Protein AF-0000000082409454 (afdb_homodimer)

Solvent-accessible surface area (backbone atoms only — not comparable to full-atom values): 26168 Å² total; per-residue (Å²): 130,83,72,77,74,78,62,53,26,36,37,42,36,39,33,74,36,33,18,23,59,59,40,49,65,25,45,53,54,43,40,75,72,66,27,50,69,44,42,64,52,43,81,14,13,33,47,31,39,90,65,50,42,77,79,44,25,40,67,55,37,18,48,41,54,45,26,45,37,61,57,62,63,55,54,50,20,38,40,33,15,24,25,54,13,19,53,35,49,32,48,24,19,64,76,46,38,92,30,44,56,30,38,35,34,41,50,32,50,80,71,50,58,60,40,25,55,47,71,70,43,60,90,67,48,46,61,50,49,52,51,44,14,54,75,68,18,83,62,38,21,39,61,55,61,63,46,54,79,42,54,51,75,54,65,68,57,41,67,63,44,42,85,42,42,24,41,29,39,37,38,40,38,66,41,57,40,61,71,43,62,49,56,74,72,30,38,29,38,35,38,41,30,13,44,95,86,65,49,59,74,59,86,51,63,64,62,55,55,53,57,66,65,70,47,87,44,51,44,76,43,78,40,81,35,33,61,51,26,44,67,78,37,29,68,62,46,40,52,50,52,55,54,58,68,63,55,73,65,77,69,82,75,127,131,84,72,76,74,80,63,53,28,37,37,40,34,40,33,75,35,33,19,23,59,58,40,49,66,26,44,52,54,43,40,74,71,65,27,51,69,45,43,65,53,43,79,15,14,32,45,32,37,89,65,50,42,78,81,42,26,40,68,53,37,18,47,40,54,46,27,45,38,60,57,62,62,54,54,50,20,38,39,33,16,24,25,54,13,19,52,35,50,32,48,24,19,64,77,46,38,92,30,44,55,29,39,34,33,40,50,31,49,80,70,49,59,60,40,25,55,49,71,70,42,59,90,67,47,44,61,51,52,53,50,44,14,54,74,67,19,83,62,40,20,39,60,56,62,64,48,54,79,40,55,51,75,53,65,67,56,41,66,63,43,44,82,42,42,24,40,28,39,38,37,41,36,65,40,57,40,60,72,44,60,48,54,75,72,30,38,30,38,36,37,42,30,12,44,95,87,64,49,60,73,59,84,52,61,65,62,55,55,50,57,67,65,69,47,86,42,49,43,72,43,79,41,80,37,33,64,50,25,44,67,78,36,28,66,60,45,40,51,50,53,56,52,57,65,64,53,72,62,77,72,83,79,124

Foldseek 3Di:
DPPVPQQAAEEAEDAPQFFLVLLVLLCVVLVVVVHHYHTGGAACHFVNVVRDDLPDALVSRLCSVLVCCVVVVAAAYEYEAAALRLSSVLQNCVPCVRRYQEYEYEQYDHDAAFDFLLNRAPPPVSVVQQVCCVPPVVNFWRAFDQPVLQVDDDPVLSVVGRVRGGIHTCNHRVDGGHHGDSNLVHQYEYEFEDAPVRHGSGDCPVVVVVCPVPPPSYYYHYDHATSSCCRVVVPVVSVVSVVSSPDDGPPPDD/DPPVPQQAAEEAEDAPQFFLVLLVLLCVVLVVVVHHYHTGGAACHFVNVVRDDLPDALVSRLCSVLVCCVVVVAAAYEYEAAALRLSSVLQNCVPCVRRYQEYEYELYDHDAAFDFLLNRAPPPVSVVQQVCCVPPVVNFWRAFDQPVLQPDDDPVLSVVGRVRGGIHTCNHRVDGGHHGDSNLVHQYEYEFEDAPVRHGSGDCPVVVVVCPVPPPSYYYHYDHATSSCCRVVVPVVSVVSVVSSPPPGPDPPD

Sequence (508 aa):
MNTTSKKPTFVLVHGGRHGGWSWQRVADRLRAEGHGVYAPTLTGLGDRAHLASREVGLDTHVKDLVAVFEFEDLTDVVLVMHSYGGMVGSGAMEVIGDRVRSVVFLDAVMPRSGESVLDLQPPGREERIRGTVEREGDGWLVPASDASYWGITDPDDLAWVNPRITAQPFKTYTDRLGEVRRVWEKPTVFILCQNADGVAHIDSARALERSHSGDSNFELWTLVASHDAMVTHTEDVAGMLLAAAEREVSAVVHMNTTSKKPTFVLVHGGRHGGWSWQRVADRLRAEGHGVYAPTLTGLGDRAHLASREVGLDTHVKDLVAVFEFEDLTDVVLVMHSYGGMVGSGAMEVIGDRVRSVVFLDAVMPRSGESVLDLQPPGREERIRGTVEREGDGWLVPASDASYWGITDPDDLAWVNPRITAQPFKTYTDRLGEVRRVWEKPTVFILCQNADGVAHIDSARALERSHSGDSNFELWTLVASHDAMVTHTEDVAGMLLAAAEREVSAVVH

Structure (mmCIF, N/CA/C/O backbone):
data_AF-0000000082409454-model_v1
#
loop_
_entity.id
_entity.type
_entity.pdbx_description
1 polymer 'Alpha/beta hydrolase'
#
loop_
_atom_site.group_PDB
_atom_site.id
_atom_site.type_symbol
_atom_site.label_atom_id
_atom_site.label_alt_id
_atom_site.label_comp_id
_atom_site.label_asym_id
_atom_site.label_entity_id
_atom_site.label_seq_id
_atom_site.pdbx_PDB_ins_code
_atom_site.Cartn_x
_atom_site.Cartn_y
_atom_site.Cartn_z
_atom_site.occupancy
_atom_site.B_iso_or_equiv
_atom_site.auth_seq_id
_atom_site.auth_comp_id
_atom_site.auth_asym_id
_atom_site.auth_atom_id
_atom_site.pdbx_PDB_model_num
ATOM 1 N N . MET A 1 1 ? -21.062 -11.367 28.375 1 23.89 1 MET A N 1
ATOM 2 C CA . MET A 1 1 ? -20.328 -11.711 27.156 1 23.89 1 MET A CA 1
ATOM 3 C C . MET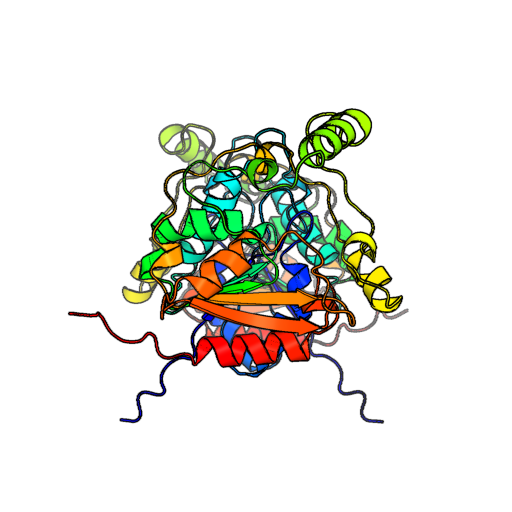 A 1 1 ? -19.328 -10.617 26.797 1 23.89 1 MET A C 1
ATOM 5 O O . MET A 1 1 ? -19.719 -9.477 26.547 1 23.89 1 MET A O 1
ATOM 9 N N . ASN A 1 2 ? -18.203 -10.422 27.406 1 30.55 2 ASN A N 1
ATOM 10 C CA . ASN A 1 2 ? -17.203 -9.352 27.359 1 30.55 2 ASN A CA 1
ATOM 11 C C . ASN A 1 2 ? -16.828 -8.992 25.938 1 30.55 2 ASN A C 1
ATOM 13 O O . ASN A 1 2 ? -16.188 -9.789 25.234 1 30.55 2 ASN A O 1
ATOM 17 N N . THR A 1 3 ? -17.609 -8.398 25.125 1 38.78 3 THR A N 1
ATOM 18 C CA . THR A 1 3 ? -17.469 -7.969 23.734 1 38.78 3 THR A CA 1
ATOM 19 C C . THR A 1 3 ? -16.094 -7.363 23.5 1 38.78 3 THR A C 1
ATOM 21 O O . THR A 1 3 ? -15.766 -6.305 24.047 1 38.78 3 THR A O 1
ATOM 24 N N . THR A 1 4 ? -15.078 -8.008 23.625 1 44.81 4 THR A N 1
ATOM 25 C CA . THR A 1 4 ? -13.711 -7.539 23.5 1 44.81 4 THR A CA 1
ATOM 26 C C . THR A 1 4 ? -13.586 -6.547 22.344 1 44.81 4 THR A C 1
ATOM 28 O O . THR A 1 4 ? -13.766 -6.914 21.188 1 44.81 4 THR A O 1
ATOM 31 N N . SER A 1 5 ? -13.977 -5.305 22.531 1 56.88 5 SER A N 1
ATOM 32 C CA . SER A 1 5 ? -14.102 -4.16 21.641 1 56.88 5 SER A CA 1
ATOM 33 C C . SER A 1 5 ? -12.859 -4.004 20.766 1 56.88 5 SER A C 1
ATOM 35 O O . SER A 1 5 ? -11.734 -3.992 21.266 1 56.88 5 SER A O 1
ATOM 37 N N . LYS A 1 6 ? -12.867 -4.324 19.406 1 79.06 6 LYS A N 1
ATOM 38 C CA . LYS A 1 6 ? -11.797 -4.207 18.422 1 79.06 6 LYS A CA 1
ATOM 39 C C . LYS A 1 6 ? -11.156 -2.824 18.469 1 79.06 6 LYS A C 1
ATOM 41 O O . LYS A 1 6 ? -11.859 -1.811 18.453 1 79.06 6 LYS A O 1
ATOM 46 N N . LYS A 1 7 ? -9.828 -2.732 18.906 1 92.62 7 LYS A N 1
ATOM 47 C CA . LYS A 1 7 ? -9.078 -1.482 18.891 1 92.62 7 LYS A CA 1
ATOM 48 C C . LYS A 1 7 ? -9.195 -0.784 17.531 1 92.62 7 LYS A C 1
ATOM 50 O O . LYS A 1 7 ? -9.258 -1.441 16.5 1 92.62 7 LYS A O 1
ATOM 55 N N . PRO A 1 8 ? -9.359 0.542 17.625 1 95.5 8 PRO A N 1
ATOM 56 C CA . PRO A 1 8 ? -9.469 1.244 16.344 1 95.5 8 PRO A CA 1
ATOM 57 C C . PRO A 1 8 ? -8.25 1.027 15.438 1 95.5 8 PRO A C 1
ATOM 59 O O . PRO A 1 8 ? -7.164 0.72 15.938 1 95.5 8 PRO A O 1
ATOM 62 N N . THR A 1 9 ? -8.469 1.14 14.195 1 97.12 9 THR A N 1
ATOM 63 C CA . THR A 1 9 ? -7.418 1.069 13.18 1 97.12 9 THR A CA 1
ATOM 64 C C . THR A 1 9 ? -6.816 2.449 12.93 1 97.12 9 THR A C 1
ATOM 66 O O . THR A 1 9 ? -7.527 3.455 12.938 1 97.12 9 THR A O 1
ATOM 69 N N . PHE A 1 10 ? -5.504 2.494 12.766 1 98.5 10 PHE A N 1
ATOM 70 C CA . PHE A 1 10 ? -4.84 3.736 12.383 1 98.5 10 PHE A CA 1
ATOM 71 C C . PHE A 1 10 ? -4.57 3.762 10.883 1 98.5 10 PHE A C 1
ATOM 73 O O . PHE A 1 10 ? -4.09 2.777 10.32 1 98.5 10 PHE A O 1
ATOM 80 N N . VAL A 1 11 ? -4.922 4.809 10.25 1 98.88 11 VAL A N 1
ATOM 81 C CA . VAL A 1 11 ? -4.445 5.113 8.898 1 98.88 11 VAL A CA 1
ATOM 82 C C . VAL A 1 11 ? -3.514 6.324 8.945 1 98.88 11 VAL A C 1
ATOM 84 O O . VAL A 1 11 ? -3.91 7.406 9.375 1 98.88 11 VAL A O 1
ATOM 87 N N . LEU A 1 12 ? -2.281 6.117 8.492 1 98.94 12 LEU A N 1
ATOM 88 C CA . LEU A 1 12 ? -1.218 7.105 8.617 1 98.94 12 LEU A CA 1
ATOM 89 C C . LEU A 1 12 ? -0.843 7.676 7.254 1 98.94 12 LEU A C 1
ATOM 91 O O . LEU A 1 12 ? -0.221 6.992 6.441 1 98.94 12 LEU A O 1
ATOM 95 N N . VAL A 1 13 ? -1.219 8.938 7.035 1 98.94 13 VAL A N 1
ATOM 96 C CA . VAL A 1 13 ? -0.968 9.586 5.754 1 98.94 13 VAL A CA 1
ATOM 97 C C . VAL A 1 13 ? 0.305 10.422 5.84 1 98.94 13 VAL A C 1
ATOM 99 O O . VAL A 1 13 ? 0.434 11.281 6.719 1 98.94 13 VAL A O 1
ATOM 102 N N . HIS A 1 14 ? 1.197 10.18 4.938 1 98.81 14 HIS A N 1
ATOM 103 C CA . HIS A 1 14 ? 2.512 10.812 4.98 1 98.81 14 HIS A CA 1
ATOM 104 C C . HIS A 1 14 ? 2.471 12.211 4.383 1 98.81 14 HIS A C 1
ATOM 106 O O . HIS A 1 14 ? 1.501 12.578 3.717 1 98.81 14 HIS A O 1
ATOM 112 N N . GLY A 1 15 ? 3.488 12.977 4.633 1 98.19 15 GLY A N 1
ATOM 113 C CA . GLY A 1 15 ? 3.645 14.328 4.117 1 98.19 15 GLY A CA 1
ATOM 114 C C . GLY A 1 15 ? 4.25 14.367 2.727 1 98.19 15 GLY A C 1
ATOM 115 O O . GLY A 1 15 ? 4.496 13.328 2.119 1 98.19 15 GLY A O 1
ATOM 116 N N . GLY A 1 16 ? 4.465 15.57 2.252 1 98.12 16 GLY A N 1
ATOM 117 C CA . GLY A 1 16 ? 5.02 15.766 0.922 1 98.12 16 GLY A CA 1
ATOM 118 C C . GLY A 1 16 ? 6.395 15.141 0.756 1 98.12 16 GLY A C 1
ATOM 119 O O . GLY A 1 16 ? 7.211 15.172 1.677 1 98.12 16 GLY A O 1
ATOM 120 N N . ARG A 1 17 ? 6.582 14.492 -0.41 1 98.5 17 ARG A N 1
ATOM 121 C CA . ARG A 1 17 ? 7.863 13.961 -0.876 1 98.5 17 ARG A CA 1
ATOM 122 C C . ARG A 1 17 ? 8.281 12.742 -0.061 1 98.5 17 ARG A C 1
ATOM 124 O O . ARG A 1 17 ? 9.414 12.258 -0.194 1 98.5 17 ARG A O 1
ATOM 131 N N . HIS A 1 18 ? 7.48 12.297 0.815 1 98.56 18 HIS A N 1
ATOM 132 C CA . HIS A 1 18 ? 7.719 11.078 1.592 1 98.56 18 HIS A CA 1
ATOM 133 C C . HIS A 1 18 ? 6.918 9.906 1.04 1 98.56 18 HIS A C 1
ATOM 135 O O . HIS A 1 18 ? 6.609 9.867 -0.153 1 98.56 18 HIS A O 1
ATOM 141 N N . GLY A 1 19 ? 6.684 8.906 1.779 1 98.56 19 GLY A N 1
ATOM 142 C CA . GLY A 1 19 ? 5.883 7.715 1.551 1 98.56 19 GLY A CA 1
ATOM 143 C C . GLY A 1 19 ? 5.43 7.043 2.834 1 98.56 19 GLY A C 1
ATOM 144 O O . GLY A 1 19 ? 5.711 7.535 3.93 1 98.56 19 GLY A O 1
ATOM 145 N N . GLY A 1 20 ? 4.66 5.984 2.607 1 98.44 20 GLY A N 1
ATOM 146 C CA . GLY A 1 20 ? 4.234 5.234 3.777 1 98.44 20 GLY A CA 1
ATOM 147 C C . GLY A 1 20 ? 5.391 4.797 4.66 1 98.44 20 GLY A C 1
ATOM 148 O O . GLY A 1 20 ? 5.234 4.664 5.875 1 98.44 20 GLY A O 1
ATOM 149 N N . TRP A 1 21 ? 6.578 4.625 4.09 1 98 21 TRP A N 1
ATOM 150 C CA . TRP A 1 21 ? 7.777 4.191 4.797 1 98 21 TRP A CA 1
ATOM 151 C C . TRP A 1 21 ? 8.078 5.117 5.973 1 98 21 TRP A C 1
ATOM 153 O O . TRP A 1 21 ? 8.664 4.695 6.969 1 98 21 TRP A O 1
ATOM 163 N N . SER A 1 22 ? 7.711 6.367 5.926 1 98.56 22 SER A N 1
ATOM 164 C CA . SER A 1 22 ? 8.062 7.34 6.957 1 98.56 22 SER A CA 1
ATOM 165 C C . SER A 1 22 ? 7.391 7.008 8.281 1 98.56 22 SER A C 1
ATOM 167 O O . SER A 1 22 ? 7.809 7.496 9.336 1 98.56 22 SER A O 1
ATOM 169 N N . TRP A 1 23 ? 6.375 6.148 8.227 1 98.56 23 TRP A N 1
ATOM 170 C CA . TRP A 1 23 ? 5.602 5.809 9.414 1 98.56 23 TRP A CA 1
ATOM 171 C C . TRP A 1 23 ? 6.023 4.453 9.969 1 98.56 23 TRP A C 1
ATOM 173 O O . TRP A 1 23 ? 5.461 3.98 10.961 1 98.56 23 TRP A O 1
ATOM 183 N N . GLN A 1 24 ? 6.984 3.82 9.367 1 96.5 24 GLN A N 1
ATOM 184 C CA . GLN A 1 24 ? 7.332 2.438 9.68 1 96.5 24 GLN A CA 1
ATOM 185 C C . GLN A 1 24 ? 7.527 2.242 11.18 1 96.5 24 GLN A C 1
ATOM 187 O O . GLN A 1 24 ? 6.957 1.326 11.773 1 96.5 24 GLN A O 1
ATOM 192 N N . ARG A 1 25 ? 8.297 3.123 11.844 1 97.19 25 ARG A N 1
ATOM 193 C CA . ARG A 1 25 ? 8.641 2.977 13.258 1 97.19 25 ARG A CA 1
ATOM 194 C C . ARG A 1 25 ? 7.414 3.184 14.141 1 97.19 25 ARG A C 1
ATOM 196 O O . ARG A 1 25 ? 7.184 2.418 15.078 1 97.19 25 ARG A O 1
ATOM 203 N N . VAL A 1 26 ? 6.633 4.156 13.789 1 98.56 26 VAL A N 1
ATOM 204 C CA . VAL A 1 26 ? 5.418 4.422 14.555 1 98.56 26 VAL A CA 1
ATOM 205 C C . VAL A 1 26 ? 4.414 3.295 14.328 1 98.56 26 VAL A C 1
ATOM 207 O O . VAL A 1 26 ? 3.764 2.838 15.273 1 98.56 26 VAL A O 1
ATOM 210 N N . ALA A 1 27 ? 4.258 2.834 13.086 1 97.12 27 ALA A N 1
ATOM 211 C CA . ALA A 1 27 ? 3.334 1.752 12.758 1 97.12 27 ALA A CA 1
ATOM 212 C C . ALA A 1 27 ? 3.66 0.49 13.547 1 97.12 27 ALA A C 1
ATOM 214 O O . ALA A 1 27 ? 2.76 -0.177 14.062 1 97.12 27 ALA A O 1
ATOM 215 N N . ASP A 1 28 ? 4.938 0.191 13.641 1 93.81 28 ASP A N 1
ATOM 216 C CA . ASP A 1 28 ? 5.363 -0.984 14.398 1 93.81 28 ASP A CA 1
ATOM 217 C C . ASP A 1 28 ? 4.938 -0.88 15.859 1 93.81 28 ASP A C 1
ATOM 219 O O . ASP A 1 28 ? 4.465 -1.857 16.438 1 93.81 28 ASP A O 1
ATOM 223 N N . ARG A 1 29 ? 5.07 0.302 16.422 1 96.38 29 ARG A N 1
ATOM 224 C CA . ARG A 1 29 ? 4.699 0.522 17.812 1 96.38 29 ARG A CA 1
ATOM 225 C C . ARG A 1 29 ? 3.191 0.388 18 1 96.38 29 ARG A C 1
ATOM 227 O O . ARG A 1 29 ? 2.736 -0.209 18.984 1 96.38 29 ARG A O 1
ATOM 234 N N . LEU A 1 30 ? 2.439 0.917 17.094 1 97 30 LEU A N 1
ATOM 235 C CA . LEU A 1 30 ? 0.985 0.846 17.172 1 97 30 LEU A CA 1
ATOM 236 C C . LEU A 1 30 ? 0.501 -0.593 17.031 1 97 30 LEU A C 1
ATOM 238 O O . LEU A 1 30 ? -0.413 -1.021 17.734 1 97 30 LEU A O 1
ATOM 242 N N . ARG A 1 31 ? 1.128 -1.33 16.109 1 93.56 31 ARG A N 1
ATOM 243 C CA . ARG A 1 31 ? 0.762 -2.73 15.922 1 93.56 31 ARG A CA 1
ATOM 244 C C . ARG A 1 31 ? 1.087 -3.555 17.172 1 93.56 31 ARG A C 1
ATOM 246 O O . ARG A 1 31 ? 0.34 -4.469 17.516 1 93.56 31 ARG A O 1
ATOM 253 N N . ALA A 1 32 ? 2.193 -3.238 17.781 1 92.31 32 ALA A N 1
ATOM 254 C CA . ALA A 1 32 ? 2.582 -3.93 19 1 92.31 32 ALA A CA 1
ATOM 255 C C . ALA A 1 32 ? 1.537 -3.734 20.094 1 92.31 32 ALA A C 1
ATOM 257 O O . ALA A 1 32 ? 1.412 -4.566 21 1 92.31 32 ALA A O 1
ATOM 258 N N . GLU A 1 33 ? 0.822 -2.664 19.969 1 93.5 33 GLU A N 1
ATOM 259 C CA . GLU A 1 33 ? -0.251 -2.387 20.922 1 93.5 33 GLU A CA 1
ATOM 260 C C . GLU A 1 33 ? -1.555 -3.053 20.484 1 93.5 33 GLU A C 1
ATOM 262 O O . GLU A 1 33 ? -2.586 -2.893 21.141 1 93.5 33 GLU A O 1
ATOM 267 N N . GLY A 1 34 ? -1.582 -3.742 19.391 1 92.12 34 GLY A N 1
ATOM 268 C CA . GLY A 1 34 ? -2.727 -4.527 18.953 1 92.12 34 GLY A CA 1
ATOM 269 C C . GLY A 1 34 ? -3.598 -3.809 17.953 1 92.12 34 GLY A C 1
ATOM 270 O O . GLY A 1 34 ? -4.684 -4.281 17.609 1 92.12 34 GLY A O 1
ATOM 271 N N . HIS A 1 35 ? -3.154 -2.65 17.406 1 95 35 HIS A N 1
ATOM 272 C CA . HIS A 1 35 ? -3.943 -1.887 16.453 1 95 35 HIS A CA 1
ATOM 273 C C . HIS A 1 35 ? -3.664 -2.342 15.023 1 95 35 HIS A C 1
ATOM 275 O O . HIS A 1 35 ? -2.539 -2.725 14.695 1 95 35 HIS A O 1
ATOM 281 N N . GLY A 1 36 ? -4.734 -2.354 14.203 1 94.62 36 GLY A N 1
ATOM 282 C CA . GLY A 1 36 ? -4.48 -2.318 12.766 1 94.62 36 GLY A CA 1
ATOM 283 C C . GLY A 1 36 ? -3.857 -1.015 12.305 1 94.62 36 GLY A C 1
ATOM 284 O O . GLY A 1 36 ? -4.188 0.055 12.82 1 94.62 36 GLY A O 1
ATOM 285 N N . VAL A 1 37 ? -2.916 -1.137 11.391 1 96.88 37 VAL A N 1
ATOM 286 C CA . VAL A 1 37 ? -2.252 0.073 10.922 1 96.88 37 VAL A CA 1
ATOM 287 C C . VAL A 1 37 ? -2.09 0.013 9.406 1 96.88 37 VAL A C 1
ATOM 289 O O . VAL A 1 37 ? -1.637 -0.998 8.859 1 96.88 37 VAL A O 1
ATOM 292 N N . TYR A 1 38 ? -2.533 1.045 8.734 1 97.81 38 TYR A N 1
ATOM 293 C CA . TYR A 1 38 ? -2.297 1.249 7.305 1 97.81 38 TYR A CA 1
ATOM 294 C C . TYR A 1 38 ? -1.524 2.541 7.062 1 97.81 38 TYR A C 1
ATOM 296 O O . TYR A 1 38 ? -1.837 3.578 7.648 1 97.81 38 TYR A O 1
ATOM 304 N N . ALA A 1 39 ? -0.493 2.484 6.266 1 98.25 39 ALA A N 1
ATOM 305 C CA . ALA A 1 39 ? 0.291 3.646 5.852 1 98.25 39 ALA A CA 1
ATOM 306 C C . ALA A 1 39 ? 0.484 3.668 4.336 1 98.25 39 ALA A C 1
ATOM 308 O O . ALA A 1 39 ? 1.596 3.467 3.844 1 98.25 39 ALA A O 1
ATOM 309 N N . PRO A 1 40 ? -0.572 3.98 3.619 1 98.31 40 PRO A N 1
ATOM 310 C CA . PRO A 1 40 ? -0.465 3.943 2.158 1 98.31 40 PRO A CA 1
ATOM 311 C C . PRO A 1 40 ? 0.504 4.988 1.611 1 98.31 40 PRO A C 1
ATOM 313 O O . PRO A 1 40 ? 0.643 6.07 2.189 1 98.31 40 PRO A O 1
ATOM 316 N N . THR A 1 41 ? 1.178 4.629 0.53 1 98.88 41 THR A N 1
ATOM 317 C CA . THR A 1 41 ? 1.992 5.586 -0.212 1 98.88 41 THR A CA 1
ATOM 318 C C . THR A 1 41 ? 1.174 6.254 -1.314 1 98.88 41 THR A C 1
ATOM 320 O O . THR A 1 41 ? 0.457 5.578 -2.057 1 98.88 41 THR A O 1
ATOM 323 N N . LEU A 1 42 ? 1.247 7.5 -1.376 1 98.94 42 LEU A N 1
ATOM 324 C CA . LEU A 1 42 ? 0.498 8.258 -2.373 1 98.94 42 LEU A CA 1
ATOM 325 C C . LEU A 1 42 ? 1.154 8.148 -3.744 1 98.94 42 LEU A C 1
ATOM 327 O O . LEU A 1 42 ? 2.383 8.125 -3.85 1 98.94 42 LEU A O 1
ATOM 331 N N . THR A 1 43 ? 0.283 8.141 -4.793 1 98.94 43 THR A N 1
ATOM 332 C CA . THR A 1 43 ? 0.718 7.945 -6.172 1 98.94 43 THR A CA 1
ATOM 333 C C . THR A 1 43 ? 1.799 8.961 -6.543 1 98.94 43 THR A C 1
ATOM 335 O O . THR A 1 43 ? 1.645 10.156 -6.301 1 98.94 43 THR A O 1
ATOM 338 N N . GLY A 1 44 ? 2.912 8.477 -7.086 1 98.81 44 GLY A N 1
ATOM 339 C CA . GLY A 1 44 ? 3.982 9.336 -7.559 1 98.81 44 GLY A CA 1
ATOM 340 C C . GLY A 1 44 ? 5.027 9.633 -6.496 1 98.81 44 GLY A C 1
ATOM 341 O O . GLY A 1 44 ? 5.969 10.391 -6.734 1 98.81 44 GLY A O 1
ATOM 342 N N . LEU A 1 45 ? 4.887 8.992 -5.312 1 98.81 45 LEU A N 1
ATOM 343 C CA . LEU A 1 45 ? 5.809 9.203 -4.203 1 98.81 45 LEU A CA 1
ATOM 344 C C . LEU A 1 45 ? 6.305 7.871 -3.646 1 98.81 45 LEU A C 1
ATOM 346 O O . LEU A 1 45 ? 5.746 6.816 -3.957 1 98.81 45 LEU A O 1
ATOM 350 N N . GLY A 1 46 ? 7.398 7.902 -2.85 1 98.56 46 GLY A N 1
ATOM 351 C CA . GLY A 1 46 ? 7.891 6.715 -2.174 1 98.56 46 GLY A CA 1
ATOM 352 C C . GLY A 1 46 ? 7.969 5.5 -3.08 1 98.56 46 GLY A C 1
ATOM 353 O O . GLY A 1 46 ? 8.547 5.562 -4.164 1 98.56 46 GLY A O 1
ATOM 354 N N . ASP A 1 47 ? 7.328 4.414 -2.648 1 98.56 47 ASP A N 1
ATOM 355 C CA . ASP A 1 47 ? 7.367 3.17 -3.406 1 98.56 47 ASP A CA 1
ATOM 356 C C . ASP A 1 47 ? 6.438 3.232 -4.617 1 98.56 47 ASP A C 1
ATOM 358 O O . ASP A 1 47 ? 6.297 2.252 -5.352 1 98.56 47 ASP A O 1
ATOM 362 N N . ARG A 1 48 ? 5.891 4.383 -4.891 1 98.81 48 ARG A N 1
ATOM 363 C CA . ARG A 1 48 ? 5.07 4.613 -6.074 1 98.81 48 ARG A CA 1
ATOM 364 C C . ARG A 1 48 ? 5.656 5.723 -6.941 1 98.81 48 ARG A C 1
ATOM 366 O O . ARG A 1 48 ? 4.984 6.246 -7.828 1 98.81 48 ARG A O 1
ATOM 373 N N . ALA A 1 49 ? 6.887 6.094 -6.707 1 98.69 49 ALA A N 1
ATOM 374 C CA . ALA A 1 49 ? 7.543 7.207 -7.387 1 98.69 49 ALA A CA 1
ATOM 375 C C . ALA A 1 49 ? 7.59 6.98 -8.891 1 98.69 49 ALA A C 1
ATOM 377 O O . ALA A 1 49 ? 7.539 7.938 -9.672 1 98.69 49 ALA A O 1
ATOM 378 N N . HIS A 1 50 ? 7.598 5.719 -9.32 1 98.19 50 HIS A N 1
ATOM 379 C CA . HIS A 1 50 ? 7.691 5.402 -10.742 1 98.19 50 HIS A CA 1
ATOM 380 C C . HIS A 1 50 ? 6.398 5.762 -11.469 1 98.19 50 HIS A C 1
ATOM 382 O O . HIS A 1 50 ? 6.363 5.785 -12.703 1 98.19 50 HIS A O 1
ATOM 388 N N . LEU A 1 51 ? 5.355 6.102 -10.742 1 98.69 51 LEU A N 1
ATOM 389 C CA . LEU A 1 51 ? 4.07 6.453 -11.328 1 98.69 51 LEU A CA 1
ATOM 390 C C . LEU A 1 51 ? 3.906 7.969 -11.422 1 98.69 51 LEU A C 1
ATOM 392 O O . LEU A 1 51 ? 2.85 8.461 -11.82 1 98.69 51 LEU A O 1
ATOM 396 N N . ALA A 1 52 ? 4.91 8.734 -11.055 1 98.62 52 ALA A N 1
ATOM 397 C CA . ALA A 1 52 ? 4.816 10.188 -11.133 1 98.62 52 ALA A CA 1
ATOM 398 C C . ALA A 1 52 ? 4.574 10.648 -12.57 1 98.62 52 ALA A C 1
ATOM 400 O O . ALA A 1 52 ? 5.137 10.086 -13.508 1 98.62 52 ALA A O 1
ATOM 401 N N . SER A 1 53 ? 3.701 11.57 -12.75 1 98.25 53 SER A N 1
ATOM 402 C CA . SER A 1 53 ? 3.439 12.258 -14.016 1 98.25 53 SER A CA 1
ATOM 403 C C . SER A 1 53 ? 2.822 13.633 -13.781 1 98.25 53 SER A C 1
ATOM 405 O O . SER A 1 53 ? 2.418 13.953 -12.656 1 98.25 53 SER A O 1
ATOM 407 N N . ARG A 1 54 ? 2.705 14.414 -14.805 1 98.06 54 ARG A N 1
ATOM 408 C CA . ARG A 1 54 ? 2.135 15.758 -14.727 1 98.06 54 ARG A CA 1
ATOM 409 C C . ARG A 1 54 ? 0.653 15.703 -14.367 1 98.06 54 ARG A C 1
ATOM 411 O O . ARG A 1 54 ? 0.093 16.688 -13.867 1 98.06 54 ARG A O 1
ATOM 418 N N . GLU A 1 55 ? 0.074 14.5 -14.57 1 97.94 55 GLU A N 1
ATOM 419 C CA . GLU A 1 55 ? -1.366 14.359 -14.375 1 97.94 55 GLU A CA 1
ATOM 420 C C . GLU A 1 55 ? -1.697 14.008 -12.93 1 97.94 55 GLU A C 1
ATOM 422 O O . GLU A 1 55 ? -2.85 14.117 -12.508 1 97.94 55 GLU A O 1
ATOM 427 N N . VAL A 1 56 ? -0.713 13.578 -12.18 1 98.69 56 VAL A N 1
ATOM 428 C CA . VAL A 1 56 ? -0.946 13.219 -10.781 1 98.69 56 VAL A CA 1
ATOM 429 C C . VAL A 1 56 ? -1.136 14.492 -9.953 1 98.69 56 VAL A C 1
ATOM 431 O O . VAL A 1 56 ? -0.222 15.312 -9.844 1 98.69 56 VAL A O 1
ATOM 434 N N . GLY A 1 57 ? -2.34 14.688 -9.398 1 98.75 57 GLY A N 1
ATOM 435 C CA . GLY A 1 57 ? -2.664 15.844 -8.578 1 98.75 57 GLY A CA 1
ATOM 436 C C . GLY A 1 57 ? -3.295 15.484 -7.25 1 98.75 57 GLY A C 1
ATOM 437 O O . GLY A 1 57 ? -3.195 14.336 -6.801 1 98.75 57 GLY A O 1
ATOM 438 N N . LEU A 1 58 ? -3.844 16.469 -6.602 1 98.69 58 LEU A N 1
ATOM 439 C CA . LEU A 1 58 ? -4.453 16.281 -5.289 1 98.69 58 LEU A CA 1
ATOM 440 C C . LEU A 1 58 ? -5.617 15.305 -5.363 1 98.69 58 LEU A C 1
ATOM 442 O O . LEU A 1 58 ? -5.812 14.5 -4.449 1 98.69 58 LEU A O 1
ATOM 446 N N . ASP A 1 59 ? -6.371 15.375 -6.48 1 98.25 59 ASP A N 1
ATOM 447 C CA . ASP A 1 59 ? -7.5 14.461 -6.656 1 98.25 59 ASP A CA 1
ATOM 448 C C . ASP A 1 59 ? -7.031 13.008 -6.684 1 98.25 59 ASP A C 1
ATOM 450 O O . ASP A 1 59 ? -7.688 12.125 -6.129 1 98.25 59 ASP A O 1
ATOM 454 N N . THR A 1 60 ? -5.922 12.734 -7.348 1 98.81 60 THR A N 1
ATOM 455 C CA . THR A 1 60 ? -5.344 11.398 -7.367 1 98.81 60 THR A CA 1
ATOM 456 C C . THR A 1 60 ? -5.023 10.93 -5.949 1 98.81 60 THR A C 1
ATOM 458 O O . THR A 1 60 ? -5.34 9.797 -5.578 1 98.81 60 THR A O 1
ATOM 461 N N . HIS A 1 61 ? -4.426 11.797 -5.168 1 98.94 61 HIS A N 1
ATOM 462 C CA . HIS A 1 61 ? -4.012 11.43 -3.818 1 98.94 61 HIS A CA 1
ATOM 463 C C . HIS A 1 61 ? -5.219 11.234 -2.908 1 98.94 61 HIS A C 1
ATOM 465 O O . HIS A 1 61 ? -5.203 10.367 -2.033 1 98.94 61 HIS A O 1
ATOM 471 N N . VAL A 1 62 ? -6.258 12.047 -3.078 1 98.88 62 VAL A N 1
ATOM 472 C CA . VAL A 1 62 ? -7.492 11.844 -2.328 1 98.88 62 VAL A CA 1
ATOM 473 C C . VAL A 1 62 ? -8.094 10.484 -2.674 1 98.88 62 VAL A C 1
ATOM 475 O O . VAL A 1 62 ? -8.5 9.734 -1.783 1 98.88 62 VAL A O 1
ATOM 478 N N . LYS A 1 63 ? -8.117 10.117 -3.969 1 98.81 63 LYS A N 1
ATOM 479 C CA . LYS A 1 63 ? -8.625 8.812 -4.402 1 98.81 63 LYS A CA 1
ATOM 480 C C . LYS A 1 63 ? -7.781 7.68 -3.83 1 98.81 63 LYS A C 1
ATOM 482 O O . LYS A 1 63 ? -8.312 6.617 -3.486 1 98.81 63 LYS A O 1
ATOM 487 N N . ASP A 1 64 ? -6.418 7.891 -3.797 1 98.88 64 ASP A N 1
ATOM 488 C CA . ASP A 1 64 ? -5.559 6.891 -3.176 1 98.88 64 ASP A CA 1
ATOM 489 C C . ASP A 1 64 ? -6.059 6.52 -1.781 1 98.88 64 ASP A C 1
ATOM 491 O O . ASP A 1 64 ? -6.176 5.34 -1.449 1 98.88 64 ASP A O 1
ATOM 495 N N . LEU A 1 65 ? -6.324 7.531 -0.999 1 98.94 65 LEU A N 1
ATOM 496 C CA . LEU A 1 65 ? -6.695 7.316 0.395 1 98.94 65 LEU A CA 1
ATOM 497 C C . LEU A 1 65 ? -8.102 6.734 0.499 1 98.94 65 LEU A C 1
ATOM 499 O O . LEU A 1 65 ? -8.328 5.785 1.253 1 98.94 65 LEU A O 1
ATOM 503 N N . VAL A 1 66 ? -9.078 7.273 -0.249 1 98.88 66 VAL A N 1
ATOM 504 C CA . VAL A 1 66 ? -10.453 6.789 -0.232 1 98.88 66 VAL A CA 1
ATOM 505 C C . VAL A 1 66 ? -10.484 5.309 -0.604 1 98.88 66 VAL A C 1
ATOM 507 O O . VAL A 1 66 ? -11.18 4.516 0.036 1 98.88 66 VAL A O 1
ATOM 510 N N . ALA A 1 67 ? -9.711 4.957 -1.564 1 98.81 67 ALA A N 1
ATOM 511 C CA . ALA A 1 67 ? -9.703 3.578 -2.049 1 98.81 67 ALA A CA 1
ATOM 512 C C . ALA A 1 67 ? -9.188 2.623 -0.975 1 98.81 67 ALA A C 1
ATOM 514 O O . ALA A 1 67 ? -9.68 1.5 -0.849 1 98.81 67 ALA A O 1
ATOM 515 N N . VAL A 1 68 ? -8.18 3.023 -0.224 1 98.44 68 VAL A N 1
ATOM 516 C CA . VAL A 1 68 ? -7.699 2.189 0.871 1 98.44 68 VAL A CA 1
ATOM 517 C C . VAL A 1 68 ? -8.852 1.869 1.823 1 98.44 68 VAL A C 1
ATOM 519 O O . VAL A 1 68 ? -9.031 0.717 2.227 1 98.44 68 VAL A O 1
ATOM 522 N N . PHE A 1 69 ? -9.633 2.896 2.184 1 98.25 69 PHE A N 1
ATOM 523 C CA . PHE A 1 69 ? -10.758 2.707 3.092 1 98.25 69 PHE A CA 1
ATOM 524 C C . PHE A 1 69 ? -11.781 1.743 2.498 1 98.25 69 PHE A C 1
ATOM 526 O O . PHE A 1 69 ? -12.281 0.856 3.191 1 98.25 69 PHE A O 1
ATOM 533 N N . GLU A 1 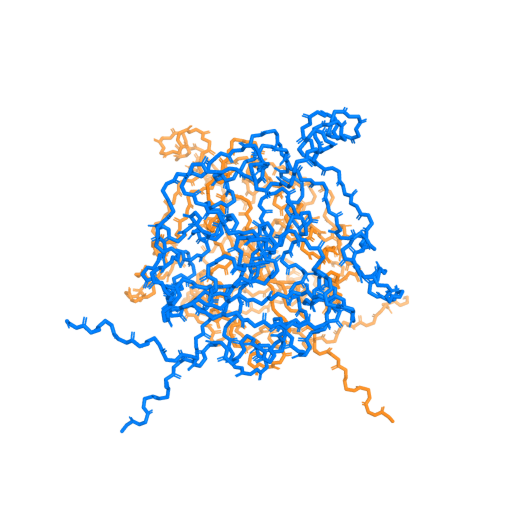70 ? -12.055 1.908 1.229 1 97.75 70 GLU A N 1
ATOM 534 C CA . GLU A 1 70 ? -13.086 1.112 0.573 1 97.75 70 GLU A CA 1
ATOM 535 C C . GLU A 1 70 ? -12.648 -0.34 0.415 1 97.75 70 GLU A C 1
ATOM 537 O O . GLU A 1 70 ? -13.367 -1.259 0.814 1 97.75 70 GLU A O 1
ATOM 542 N N . PHE A 1 71 ? -11.5 -0.577 -0.055 1 97.56 71 PHE A N 1
ATOM 543 C CA . PHE A 1 71 ? -11.07 -1.927 -0.406 1 97.56 71 PHE A CA 1
ATOM 544 C C . PHE A 1 71 ? -10.695 -2.717 0.841 1 97.56 71 PHE A C 1
ATOM 546 O O . PHE A 1 71 ? -10.875 -3.934 0.891 1 97.56 71 PHE A O 1
ATOM 553 N N . GLU A 1 72 ? -10.18 -1.993 1.837 1 96.25 72 GLU A N 1
ATOM 554 C CA . GLU A 1 72 ? -9.859 -2.678 3.086 1 96.25 72 GLU A CA 1
ATOM 555 C C . GLU A 1 72 ? -11.047 -2.66 4.043 1 96.25 72 GLU A C 1
ATOM 557 O O . GLU A 1 72 ? -10.969 -3.189 5.156 1 96.25 72 GLU A O 1
ATOM 562 N N . ASP A 1 73 ? -12.148 -2.006 3.652 1 94.56 73 ASP A N 1
ATOM 563 C CA . ASP A 1 73 ? -13.367 -1.888 4.438 1 94.56 73 ASP A CA 1
ATOM 564 C C . ASP A 1 73 ? -13.07 -1.398 5.852 1 94.56 73 ASP A C 1
ATOM 566 O O . ASP A 1 73 ? -13.453 -2.045 6.832 1 94.56 73 ASP A O 1
ATOM 570 N N . LEU A 1 74 ? -12.359 -0.333 5.879 1 96.69 74 LEU A N 1
ATOM 571 C CA . LEU A 1 74 ? -11.93 0.196 7.164 1 96.69 74 LEU A CA 1
ATOM 572 C C . LEU A 1 74 ? -13.047 0.983 7.836 1 96.69 74 LEU A C 1
ATOM 574 O O . LEU A 1 74 ? -13.742 1.76 7.18 1 96.69 74 LEU A O 1
ATOM 578 N N . THR A 1 75 ? -13.273 0.705 9.07 1 96.62 75 THR A N 1
ATOM 579 C CA . THR A 1 75 ? -14.188 1.451 9.922 1 96.62 75 THR A CA 1
ATOM 580 C C . THR A 1 75 ? -13.555 1.735 11.281 1 96.62 75 THR A C 1
ATOM 582 O O . THR A 1 75 ? -12.547 1.118 11.641 1 96.62 75 THR A O 1
ATOM 585 N N . ASP A 1 76 ? -14.078 2.717 12.008 1 96.75 76 ASP A N 1
ATOM 586 C CA . ASP A 1 76 ? -13.578 3.072 13.336 1 96.75 76 ASP A CA 1
ATOM 587 C C . ASP A 1 76 ? -12.102 3.445 13.273 1 96.75 76 ASP A C 1
ATOM 589 O O . ASP A 1 76 ? -11.281 2.887 14.016 1 96.75 76 ASP A O 1
ATOM 593 N N . VAL A 1 77 ? -11.812 4.395 12.336 1 97.75 77 VAL A N 1
ATOM 594 C CA . VAL A 1 77 ? -10.422 4.691 12.016 1 97.75 77 VAL A CA 1
ATOM 595 C C . VAL A 1 77 ? -9.992 5.973 12.727 1 97.75 77 VAL A C 1
ATOM 597 O O . VAL A 1 77 ? -10.75 6.945 12.781 1 97.75 77 VAL A O 1
ATOM 600 N N . VAL A 1 78 ? -8.805 5.961 13.32 1 98.19 78 VAL A N 1
ATOM 601 C CA . VAL A 1 78 ? -8.078 7.188 13.625 1 98.19 78 VAL A CA 1
ATOM 602 C C . VAL A 1 78 ? -7.223 7.602 12.43 1 98.19 78 VAL A C 1
ATOM 604 O O . VAL A 1 78 ? -6.234 6.934 12.102 1 98.19 78 VAL A O 1
ATOM 607 N N . LEU A 1 79 ? -7.621 8.641 11.789 1 98.62 79 LEU A N 1
ATOM 608 C CA . LEU A 1 79 ? -6.906 9.133 10.609 1 98.62 79 LEU A CA 1
ATOM 609 C C . LEU A 1 79 ? -5.824 10.133 11.008 1 98.62 79 LEU A C 1
ATOM 611 O O . LEU A 1 79 ? -6.117 11.164 11.617 1 98.62 79 LEU A O 1
ATOM 615 N N . VAL A 1 80 ? -4.586 9.805 10.727 1 98.88 80 VAL A N 1
ATOM 616 C CA . VAL A 1 80 ? -3.439 10.633 11.062 1 98.88 80 VAL A CA 1
ATOM 617 C C . VAL A 1 80 ? -2.838 11.234 9.797 1 98.88 80 VAL A C 1
ATOM 619 O O . VAL A 1 80 ? -2.496 10.508 8.859 1 98.88 80 VAL A O 1
ATOM 622 N N . MET A 1 81 ? -2.719 12.508 9.781 1 98.62 81 MET A N 1
ATOM 623 C CA . MET A 1 81 ? -2.264 13.227 8.594 1 98.62 81 MET A CA 1
ATOM 624 C C . MET A 1 81 ? -1.043 14.086 8.914 1 98.62 81 MET A C 1
ATOM 626 O O . MET A 1 81 ? -1.125 15.016 9.719 1 98.62 81 MET A O 1
ATOM 630 N N . HIS A 1 82 ? 0.06 13.797 8.258 1 98.5 82 HIS A N 1
ATOM 631 C CA . HIS A 1 82 ? 1.288 14.562 8.461 1 98.5 82 HIS A CA 1
ATOM 632 C C . HIS A 1 82 ? 1.508 15.57 7.348 1 98.5 82 HIS A C 1
ATOM 634 O O . HIS A 1 82 ? 1.467 15.219 6.164 1 98.5 82 HIS A O 1
ATOM 640 N N . SER A 1 83 ? 1.74 16.828 7.758 1 97.25 83 SER A N 1
ATOM 641 C CA . SER A 1 83 ? 2.176 17.844 6.816 1 97.25 83 SER A CA 1
ATOM 642 C C . SER A 1 83 ? 1.233 17.938 5.621 1 97.25 83 SER A C 1
ATOM 644 O O . SER A 1 83 ? 0.032 18.156 5.785 1 97.25 83 SER A O 1
ATOM 646 N N . TYR A 1 84 ? 1.674 17.703 4.438 1 97.44 84 TYR A N 1
ATOM 647 C CA . TYR A 1 84 ? 0.907 17.703 3.195 1 97.44 84 TYR A CA 1
ATOM 648 C C . TYR A 1 84 ? -0.271 16.734 3.285 1 97.44 84 TYR A C 1
ATOM 650 O O . TYR A 1 84 ? -1.311 16.969 2.66 1 97.44 84 TYR A O 1
ATOM 658 N N . GLY A 1 85 ? -0.133 15.711 4.086 1 98.5 85 GLY A N 1
ATOM 659 C CA . GLY A 1 85 ? -1.212 14.758 4.277 1 98.5 85 GLY A CA 1
ATOM 660 C C . GLY A 1 85 ? -2.498 15.398 4.758 1 98.5 85 GLY A C 1
ATOM 661 O O . GLY A 1 85 ? -3.584 14.844 4.57 1 98.5 85 GLY A O 1
ATOM 662 N N . GLY A 1 86 ? -2.365 16.562 5.402 1 97.25 86 GLY A N 1
ATOM 663 C CA . GLY A 1 86 ? -3.545 17.297 5.828 1 97.25 86 GLY A CA 1
ATOM 664 C C . GLY A 1 86 ? -4.465 17.672 4.68 1 97.25 86 GLY A C 1
ATOM 665 O O . GLY A 1 86 ? -5.688 17.688 4.836 1 97.25 86 GLY A O 1
ATOM 666 N N . MET A 1 87 ? -3.883 18 3.52 1 97.25 87 MET A N 1
ATOM 667 C CA . MET A 1 87 ? -4.68 18.266 2.326 1 97.25 87 MET A CA 1
ATOM 668 C C . MET A 1 87 ? -5.438 17.031 1.88 1 97.25 87 MET A C 1
ATOM 670 O O . MET A 1 87 ? -6.648 17.078 1.654 1 97.25 87 MET A O 1
ATOM 674 N N . VAL A 1 88 ? -4.742 15.898 1.841 1 98.69 88 VAL A N 1
ATOM 675 C CA . VAL A 1 88 ? -5.266 14.648 1.299 1 98.69 88 VAL A CA 1
ATOM 676 C C . VAL A 1 88 ? -6.375 14.125 2.201 1 98.69 88 VAL A C 1
ATOM 678 O O . VAL A 1 88 ? -7.465 13.797 1.728 1 98.69 88 VAL A O 1
ATOM 681 N N . GLY A 1 89 ? -6.047 14.086 3.445 1 98.62 89 GLY A N 1
ATOM 682 C CA . GLY A 1 89 ? -7.035 13.578 4.387 1 98.62 89 GLY A CA 1
ATOM 683 C C . GLY A 1 89 ? -8.281 14.438 4.469 1 98.62 89 GLY A C 1
ATOM 684 O O . GLY A 1 89 ? -9.398 13.922 4.555 1 98.62 89 GLY A O 1
ATOM 685 N N . SER A 1 90 ? -8.117 15.789 4.469 1 97.44 90 SER A N 1
ATOM 686 C CA . SER A 1 90 ? -9.266 16.688 4.527 1 97.44 90 SER A CA 1
ATOM 687 C C . SER A 1 90 ? -10.188 16.484 3.326 1 97.44 90 SER A C 1
ATOM 689 O O . SER A 1 90 ? -11.406 16.438 3.473 1 97.44 90 SER A O 1
ATOM 691 N N . GLY A 1 91 ? -9.602 16.344 2.152 1 98.12 91 GLY A N 1
ATOM 692 C CA . GLY A 1 91 ? -10.414 16.031 0.98 1 98.12 91 GLY A CA 1
ATOM 693 C C . GLY A 1 91 ? -11.102 14.688 1.064 1 98.12 91 GLY A C 1
ATOM 694 O O . GLY A 1 91 ? -12.281 14.562 0.744 1 98.12 91 GLY A O 1
ATOM 695 N N . ALA A 1 92 ? -10.383 13.672 1.506 1 98.69 92 ALA A N 1
ATOM 696 C CA . ALA A 1 92 ? -10.898 12.305 1.564 1 98.69 92 ALA A CA 1
ATOM 697 C C . ALA A 1 92 ? -12.047 12.195 2.564 1 98.69 92 ALA A C 1
ATOM 699 O O . ALA A 1 92 ? -12.969 11.398 2.379 1 98.69 92 ALA A O 1
ATOM 700 N N . MET A 1 93 ? -12.031 13.008 3.609 1 98.12 93 MET A N 1
ATOM 701 C CA . MET A 1 93 ? -13.016 12.953 4.684 1 98.12 93 MET A CA 1
ATOM 702 C C . MET A 1 93 ? -14.422 13.203 4.148 1 98.12 93 MET A C 1
ATOM 704 O O . MET A 1 93 ? -15.406 12.727 4.719 1 98.12 93 MET A O 1
ATOM 708 N N . GLU A 1 94 ? -14.539 13.891 3.059 1 97.88 94 GLU A N 1
ATOM 709 C CA . GLU A 1 94 ? -15.859 14.148 2.477 1 97.88 94 GLU A CA 1
ATOM 710 C C . GLU A 1 94 ? -16.516 12.859 2.008 1 97.88 94 GLU A C 1
ATOM 712 O O . GLU A 1 94 ? -17.75 12.766 1.962 1 97.88 94 GLU A O 1
ATOM 717 N N . VAL A 1 95 ? -15.711 11.883 1.748 1 97.81 95 VAL A N 1
ATOM 718 C CA . VAL A 1 95 ? -16.219 10.602 1.254 1 97.81 95 VAL A CA 1
ATOM 719 C C . VAL A 1 95 ? -16.203 9.57 2.377 1 97.81 95 VAL A C 1
ATOM 721 O O . VAL A 1 95 ? -17.156 8.82 2.555 1 97.81 95 VAL A O 1
ATOM 724 N N . ILE A 1 96 ? -15.18 9.641 3.24 1 98.31 96 ILE A N 1
ATOM 725 C CA . ILE A 1 96 ? -14.953 8.516 4.148 1 98.31 96 ILE A CA 1
ATOM 726 C C . ILE A 1 96 ? -15.25 8.945 5.582 1 98.31 96 ILE A C 1
ATOM 728 O O . ILE A 1 96 ? -14.984 8.203 6.527 1 98.31 96 ILE A O 1
ATOM 732 N N . GLY A 1 97 ? -15.82 10.055 5.777 1 97.75 97 GLY A N 1
ATOM 733 C CA . GLY A 1 97 ? -15.984 10.633 7.105 1 97.75 97 GLY A CA 1
ATOM 734 C C . GLY A 1 97 ? -16.719 9.711 8.062 1 97.75 97 GLY A C 1
ATOM 735 O O . GLY A 1 97 ? -16.406 9.664 9.25 1 97.75 97 GLY A O 1
ATOM 736 N N . ASP A 1 98 ? -17.688 8.945 7.555 1 97.31 98 ASP A N 1
ATOM 737 C CA . ASP A 1 98 ? -18.5 8.07 8.398 1 97.31 98 ASP A CA 1
ATOM 738 C C . ASP A 1 98 ? -17.672 6.902 8.93 1 97.31 98 ASP A C 1
ATOM 740 O O . ASP A 1 98 ? -18.078 6.234 9.891 1 97.31 98 ASP A O 1
ATOM 744 N N . ARG A 1 99 ? -16.5 6.707 8.305 1 97.62 99 ARG A N 1
ATOM 745 C CA . ARG A 1 99 ? -15.664 5.574 8.672 1 97.62 99 ARG A CA 1
ATOM 746 C C . ARG A 1 99 ? -14.57 5.996 9.648 1 97.62 99 ARG A C 1
ATOM 748 O O . ARG A 1 99 ? -13.844 5.156 10.18 1 97.62 99 ARG A O 1
ATOM 755 N N . VAL A 1 100 ? -14.508 7.285 9.938 1 97.25 100 VAL A N 1
ATOM 756 C CA . VAL A 1 100 ? -13.414 7.828 10.727 1 97.25 100 VAL A CA 1
ATOM 757 C C . VAL A 1 100 ? -13.93 8.258 12.102 1 97.25 100 VAL A C 1
ATOM 759 O O . VAL A 1 100 ? -14.906 9.008 12.195 1 97.25 100 VAL A O 1
ATOM 762 N N . ARG A 1 101 ? -13.305 7.773 13.062 1 95.62 101 ARG A N 1
ATOM 763 C CA . ARG A 1 101 ? -13.695 8.094 14.422 1 95.62 101 ARG A CA 1
ATOM 764 C C . ARG A 1 101 ? -13.102 9.43 14.867 1 95.62 101 ARG A C 1
ATOM 766 O O . ARG A 1 101 ? -13.742 10.188 15.594 1 95.62 101 ARG A O 1
ATOM 773 N N . SER A 1 102 ? -11.859 9.648 14.562 1 96.25 102 SER A N 1
ATOM 774 C CA . SER A 1 102 ? -11.164 10.875 14.945 1 96.25 102 SER A CA 1
ATOM 775 C C . SER A 1 102 ? -10.008 11.172 14 1 96.25 102 SER A C 1
ATOM 777 O O . SER A 1 102 ? -9.609 10.312 13.211 1 96.25 102 SER A O 1
ATOM 779 N N . VAL A 1 103 ? -9.57 12.43 14.117 1 96.75 103 VAL A N 1
ATOM 780 C CA . VAL A 1 103 ? -8.547 12.906 13.203 1 96.75 103 VAL A CA 1
ATOM 781 C C . VAL A 1 103 ? -7.379 13.5 13.984 1 96.75 103 VAL A C 1
ATOM 783 O O . VAL A 1 103 ? -7.582 14.188 14.984 1 96.75 103 VAL A O 1
ATOM 786 N N . VAL A 1 104 ? -6.16 13.188 13.523 1 97.62 104 VAL A N 1
ATOM 787 C CA . VAL A 1 104 ? -4.957 13.805 14.07 1 97.62 104 VAL A CA 1
ATOM 788 C C . VAL A 1 104 ? -4.18 14.5 12.953 1 97.62 104 VAL A C 1
ATOM 790 O O . VAL A 1 104 ? -3.797 13.859 11.969 1 97.62 104 VAL A O 1
ATOM 793 N N . PHE A 1 105 ? -4.02 15.797 13.094 1 97 105 PHE A N 1
ATOM 794 C CA . PHE A 1 105 ? -3.062 16.547 12.281 1 97 105 PHE A CA 1
ATOM 795 C C . PHE A 1 105 ? -1.698 16.594 12.961 1 97 105 PHE A C 1
ATOM 797 O O . PHE A 1 105 ? -1.544 17.203 14.016 1 97 105 PHE A O 1
ATOM 804 N N . LEU A 1 106 ? -0.773 15.938 12.391 1 98.06 106 LEU A N 1
ATOM 805 C CA . LEU A 1 106 ? 0.592 16.016 12.898 1 98.06 106 LEU A CA 1
ATOM 806 C C . LEU A 1 106 ? 1.403 17.047 12.109 1 98.06 106 LEU A C 1
ATOM 808 O O . LEU A 1 106 ? 1.835 16.766 10.984 1 98.06 106 LEU A O 1
ATOM 812 N N . ASP A 1 107 ? 1.604 18.172 12.695 1 96.81 107 ASP A N 1
ATOM 813 C CA . ASP A 1 107 ? 2.328 19.281 12.07 1 96.81 107 ASP A CA 1
ATOM 814 C C . ASP A 1 107 ? 1.931 19.438 10.602 1 96.81 107 ASP A C 1
ATOM 816 O O . ASP A 1 107 ? 2.791 19.453 9.719 1 96.81 107 ASP A O 1
ATOM 820 N N . ALA A 1 108 ? 0.604 19.547 10.383 1 96.06 108 ALA A N 1
ATOM 821 C CA . ALA A 1 108 ? 0.029 19.438 9.047 1 96.06 108 ALA A CA 1
ATOM 822 C C . ALA A 1 108 ? -0.647 20.734 8.625 1 96.06 108 ALA A C 1
ATOM 824 O O . ALA A 1 108 ? -0.988 21.562 9.477 1 96.06 108 ALA A O 1
ATOM 825 N N . VAL A 1 109 ? -0.826 20.891 7.324 1 93.25 109 VAL A N 1
ATOM 826 C CA . VAL A 1 109 ? -1.664 21.969 6.828 1 93.25 109 VAL A CA 1
ATOM 827 C C . VAL A 1 109 ? -3.131 21.672 7.133 1 93.25 109 VAL A C 1
ATOM 829 O O . VAL A 1 109 ? -3.543 20.516 7.16 1 93.25 109 VAL A O 1
ATOM 832 N N . MET A 1 110 ? -3.883 22.641 7.395 1 92.25 110 MET A N 1
ATOM 833 C CA . MET A 1 110 ? -5.312 22.562 7.676 1 92.25 110 MET A CA 1
ATOM 834 C C . MET A 1 110 ? -6.109 23.375 6.664 1 92.25 110 MET A C 1
ATOM 836 O O . MET A 1 110 ? -6.465 24.531 6.93 1 92.25 110 MET A O 1
ATOM 840 N N . PRO A 1 111 ? -6.496 22.734 5.605 1 92.31 111 PRO A N 1
ATOM 841 C CA . PRO A 1 111 ? -7.125 23.484 4.52 1 92.31 111 PRO A CA 1
ATOM 842 C C . PRO A 1 111 ? -8.609 23.766 4.766 1 92.31 111 PRO A C 1
ATOM 844 O O . PRO A 1 111 ? -9.234 23.062 5.57 1 92.31 111 PRO A O 1
ATOM 847 N N . ARG A 1 112 ? -9.102 24.797 4.137 1 91.75 112 ARG A N 1
ATOM 848 C CA . ARG A 1 112 ? -10.531 25.031 3.926 1 91.75 112 ARG A CA 1
ATOM 849 C C . ARG A 1 112 ? -10.914 24.781 2.473 1 91.75 112 ARG A C 1
ATOM 851 O O . ARG A 1 112 ? -10.047 24.578 1.619 1 91.75 112 ARG A O 1
ATOM 858 N N . SER A 1 113 ? -12.305 24.812 2.271 1 95.31 113 SER A N 1
ATOM 859 C CA . SER A 1 113 ? -12.82 24.578 0.925 1 95.31 113 SER A CA 1
ATOM 860 C C . SER A 1 113 ? -12.203 25.562 -0.074 1 95.31 113 SER A C 1
ATOM 862 O O . SER A 1 113 ? -12.094 26.75 0.206 1 95.31 113 SER A O 1
ATOM 864 N N . GLY A 1 114 ? -11.703 24.984 -1.177 1 96.69 114 GLY A N 1
ATOM 865 C CA . GLY A 1 114 ? -11.219 25.812 -2.277 1 96.69 114 GLY A CA 1
ATOM 866 C C . GLY A 1 114 ? -9.75 26.172 -2.156 1 96.69 114 GLY A C 1
ATOM 867 O O . GLY A 1 114 ? -9.188 26.797 -3.055 1 96.69 114 GLY A O 1
ATOM 868 N N . GLU A 1 115 ? -9.07 25.781 -1.128 1 95.56 115 GLU A N 1
ATOM 869 C CA . GLU A 1 115 ? -7.676 26.156 -0.923 1 95.56 115 GLU A CA 1
ATOM 870 C C . GLU A 1 115 ? -6.734 25.094 -1.472 1 95.56 115 GLU A C 1
ATOM 872 O O . GLU A 1 115 ? -7.078 23.906 -1.487 1 95.56 115 GLU A O 1
ATOM 877 N N . SER A 1 116 ? -5.59 25.547 -1.962 1 97 116 SER A N 1
ATOM 878 C CA . SER A 1 116 ? -4.48 24.688 -2.352 1 97 116 SER A CA 1
ATOM 879 C C . SER A 1 116 ? -3.35 24.734 -1.328 1 97 116 SER A C 1
ATOM 881 O O . SER A 1 116 ? -3.373 25.562 -0.416 1 97 116 SER A O 1
ATOM 883 N N . VAL A 1 117 ? -2.389 23.828 -1.502 1 96.19 117 VAL A N 1
ATOM 884 C CA . VAL A 1 117 ? -1.195 23.859 -0.665 1 96.19 117 VAL A CA 1
ATOM 885 C C . VAL A 1 117 ? -0.523 25.234 -0.782 1 96.19 117 VAL A C 1
ATOM 887 O O . VAL A 1 117 ? -0.081 25.797 0.219 1 96.19 117 VAL A O 1
ATOM 890 N N . LEU A 1 118 ? -0.448 25.75 -1.991 1 95.38 118 LEU A N 1
ATOM 891 C CA . LEU A 1 118 ? 0.228 27.016 -2.229 1 95.38 118 LEU A CA 1
ATOM 892 C C . LEU A 1 118 ? -0.496 28.156 -1.523 1 95.38 118 LEU A C 1
ATOM 894 O O . LEU A 1 118 ? 0.141 29.094 -1.027 1 95.38 118 LEU A O 1
ATOM 898 N N . ASP A 1 119 ? -1.817 28.047 -1.46 1 92.38 119 ASP A N 1
ATOM 899 C CA . ASP A 1 119 ? -2.598 29.078 -0.774 1 92.38 119 ASP A CA 1
ATOM 900 C C . ASP A 1 119 ? -2.266 29.109 0.716 1 92.38 119 ASP A C 1
ATOM 902 O O . ASP A 1 119 ? -2.486 30.125 1.382 1 92.38 119 ASP A O 1
ATOM 906 N N . LEU A 1 120 ? -1.771 28.016 1.216 1 90.31 120 LEU A N 1
ATOM 907 C CA . LEU A 1 120 ? -1.57 27.891 2.654 1 90.31 120 LEU A CA 1
ATOM 908 C C . LEU A 1 120 ? -0.139 28.25 3.039 1 90.31 120 LEU A C 1
ATOM 910 O O . LEU A 1 120 ? 0.225 28.188 4.215 1 90.31 120 LEU A O 1
ATOM 914 N N . GLN A 1 121 ? 0.609 28.625 2.025 1 89.19 121 GLN A N 1
ATOM 915 C CA . GLN A 1 121 ? 1.993 29 2.301 1 89.19 121 GLN A CA 1
ATOM 916 C C . GLN A 1 121 ? 2.094 30.453 2.736 1 89.19 121 GLN A C 1
ATOM 918 O O . GLN A 1 121 ? 1.275 31.297 2.338 1 89.19 121 GLN A O 1
ATOM 923 N N . PRO A 1 122 ? 3.043 30.766 3.586 1 85.5 122 PRO A N 1
ATOM 924 C CA . PRO A 1 122 ? 3.262 32.188 3.918 1 85.5 122 PRO A CA 1
ATOM 925 C C . PRO A 1 122 ? 3.641 33.031 2.701 1 85.5 122 PRO A C 1
ATOM 927 O O . PRO A 1 122 ? 4.035 32.469 1.668 1 85.5 122 PRO A O 1
ATOM 930 N N . PRO A 1 123 ? 3.508 34.312 2.893 1 84.56 123 PRO A N 1
ATOM 931 C CA . PRO A 1 123 ? 3.857 35.219 1.782 1 84.56 123 PRO A CA 1
ATOM 932 C C . PRO A 1 123 ? 5.273 34.969 1.261 1 84.56 123 PRO A C 1
ATOM 934 O O . PRO A 1 123 ? 6.195 34.75 2.049 1 84.56 123 PRO A O 1
ATOM 937 N N . GLY A 1 124 ? 5.43 34.938 -0.063 1 88.94 124 GLY A N 1
ATOM 938 C CA . GLY A 1 124 ? 6.734 34.781 -0.694 1 88.94 124 GLY A CA 1
ATOM 939 C C . GLY A 1 124 ? 7.113 33.344 -0.932 1 88.94 124 GLY A C 1
ATOM 940 O O . GLY A 1 124 ? 7.906 33.031 -1.828 1 88.94 124 GLY A O 1
ATOM 941 N N . ARG A 1 125 ? 6.621 32.469 -0.123 1 88.94 125 ARG A N 1
ATOM 942 C CA . ARG A 1 125 ? 7.023 31.062 -0.226 1 88.94 125 ARG A CA 1
ATOM 943 C C . ARG A 1 125 ? 6.465 30.438 -1.494 1 88.94 125 ARG A C 1
ATOM 945 O O . ARG A 1 125 ? 7.125 29.594 -2.117 1 88.94 125 ARG A O 1
ATOM 952 N N . GLU A 1 126 ? 5.242 30.828 -1.873 1 92.31 126 GLU A N 1
ATOM 953 C CA . GLU A 1 126 ? 4.668 30.312 -3.111 1 92.31 126 GLU A CA 1
ATOM 954 C C . GLU A 1 126 ? 5.586 30.594 -4.301 1 92.31 126 GLU A C 1
ATOM 956 O O . GLU A 1 126 ? 5.867 29.688 -5.094 1 92.31 126 GLU A O 1
ATOM 961 N N . GLU A 1 127 ? 6.004 31.797 -4.434 1 94 127 GLU A N 1
ATOM 962 C CA . GLU A 1 127 ? 6.879 32.188 -5.535 1 94 127 GLU A CA 1
ATOM 963 C C . GLU A 1 127 ? 8.18 31.391 -5.512 1 94 127 GLU A C 1
ATOM 965 O O . GLU A 1 127 ? 8.688 30.984 -6.562 1 94 127 GLU A O 1
ATOM 970 N N . ARG A 1 128 ? 8.68 31.188 -4.348 1 94.62 128 ARG A N 1
ATOM 971 C CA . ARG A 1 128 ? 9.914 30.422 -4.215 1 94.62 128 ARG A CA 1
ATOM 972 C C . ARG A 1 128 ? 9.711 28.984 -4.652 1 94.62 128 ARG A C 1
ATOM 974 O O . ARG A 1 128 ? 10.562 28.406 -5.34 1 94.62 128 ARG A O 1
ATOM 981 N N . ILE A 1 129 ? 8.617 28.406 -4.297 1 95.38 129 ILE A N 1
ATOM 982 C CA . ILE A 1 129 ? 8.312 27.031 -4.68 1 95.38 129 ILE A CA 1
ATOM 983 C C . ILE A 1 129 ? 8.172 26.938 -6.195 1 95.38 129 ILE A C 1
ATOM 985 O O . ILE A 1 129 ? 8.781 26.062 -6.828 1 95.38 129 ILE A O 1
ATOM 989 N N . ARG A 1 130 ? 7.441 27.844 -6.805 1 96.69 130 ARG A N 1
ATOM 990 C CA . ARG A 1 130 ? 7.262 27.844 -8.25 1 96.69 130 ARG A CA 1
ATOM 991 C C . ARG A 1 130 ? 8.602 28.016 -8.969 1 96.69 130 ARG A C 1
ATOM 993 O O . ARG A 1 130 ? 8.844 27.359 -9.984 1 96.69 130 ARG A O 1
ATOM 1000 N N . GLY A 1 131 ? 9.383 28.938 -8.445 1 97 131 GLY A N 1
ATOM 1001 C CA . GLY A 1 131 ? 10.711 29.125 -9.008 1 97 131 GLY A CA 1
ATOM 1002 C C . GLY A 1 131 ? 11.562 27.875 -8.953 1 97 131 GLY A C 1
ATOM 1003 O O . GLY A 1 131 ? 12.25 27.531 -9.922 1 97 131 GLY A O 1
ATOM 1004 N N . THR A 1 132 ? 11.539 27.203 -7.836 1 97 132 THR A N 1
ATOM 1005 C CA . THR A 1 132 ? 12.289 25.969 -7.664 1 97 132 THR A CA 1
ATOM 1006 C C . THR A 1 132 ? 11.797 24.891 -8.633 1 97 132 THR A C 1
ATOM 1008 O O . THR A 1 132 ? 12.602 24.172 -9.234 1 97 132 THR A O 1
ATOM 1011 N N . VAL A 1 133 ? 10.484 24.688 -8.836 1 97.81 133 VAL A N 1
ATOM 1012 C CA . VAL A 1 133 ? 9.891 23.719 -9.75 1 97.81 133 VAL A CA 1
ATOM 1013 C C . VAL A 1 133 ? 10.359 24 -11.18 1 97.81 133 VAL A C 1
ATOM 1015 O O . VAL A 1 133 ? 10.711 23.078 -11.914 1 97.81 133 VAL A O 1
ATOM 1018 N N . GLU A 1 134 ? 10.391 25.25 -11.516 1 97.44 134 GLU A N 1
ATOM 1019 C CA . GLU A 1 134 ? 10.828 25.641 -12.852 1 97.44 134 GLU A CA 1
ATOM 1020 C C . GLU A 1 134 ? 12.312 25.359 -13.062 1 97.44 134 GLU A C 1
ATOM 1022 O O . GLU A 1 134 ? 12.711 24.828 -14.102 1 97.44 134 GLU A O 1
ATOM 1027 N N . ARG A 1 135 ? 13.117 25.609 -12.078 1 97.31 135 ARG A N 1
ATOM 1028 C CA . ARG A 1 135 ? 14.57 25.547 -12.211 1 97.31 135 ARG A CA 1
ATOM 1029 C C . ARG A 1 135 ? 15.086 24.141 -12.016 1 97.31 135 ARG A C 1
ATOM 1031 O O . ARG A 1 135 ? 16.031 23.719 -12.688 1 97.31 135 ARG A O 1
ATOM 1038 N N . GLU A 1 136 ? 14.43 23.484 -11.094 1 97.44 136 GLU A N 1
ATOM 1039 C CA . GLU A 1 136 ? 15.039 22.234 -10.625 1 97.44 136 GLU A CA 1
ATOM 1040 C C . GLU A 1 136 ? 14.094 21.047 -10.812 1 97.44 136 GLU A C 1
ATOM 1042 O O . GLU A 1 136 ? 14.5 19.891 -10.68 1 97.44 136 GLU A O 1
ATOM 1047 N N . GLY A 1 137 ? 12.883 21.25 -11.133 1 97.88 137 GLY A N 1
ATOM 1048 C CA . GLY A 1 137 ? 11.883 20.203 -11.148 1 97.88 137 GLY A CA 1
ATOM 1049 C C . GLY A 1 137 ? 11.297 19.953 -12.523 1 97.88 137 GLY A C 1
ATOM 1050 O O . GLY A 1 137 ? 10.195 19.406 -12.648 1 97.88 137 GLY A O 1
ATOM 1051 N N . ASP A 1 138 ? 11.93 20.406 -13.555 1 97.12 138 ASP A N 1
ATOM 1052 C CA . ASP A 1 138 ? 11.516 20.25 -14.945 1 97.12 138 ASP A CA 1
ATOM 1053 C C . ASP A 1 138 ? 10.148 20.859 -15.188 1 97.12 138 ASP A C 1
ATOM 1055 O O . ASP A 1 138 ? 9.391 20.406 -16.047 1 97.12 138 ASP A O 1
ATOM 1059 N N . GLY A 1 139 ? 9.719 21.734 -14.383 1 97.75 139 GLY A N 1
ATOM 1060 C CA . GLY A 1 139 ? 8.484 22.484 -14.562 1 97.75 139 GLY A CA 1
ATOM 1061 C C . GLY A 1 139 ? 7.27 21.797 -13.984 1 97.75 139 GLY A C 1
ATOM 1062 O O . GLY A 1 139 ? 6.172 22.359 -13.969 1 97.75 139 GLY A O 1
ATOM 1063 N N . TRP A 1 140 ? 7.5 20.5 -13.484 1 98.38 140 TRP A N 1
ATOM 1064 C CA . TRP A 1 140 ? 6.285 19.859 -13.008 1 98.38 140 TRP A CA 1
ATOM 1065 C C . TRP A 1 140 ? 6.562 19.031 -11.75 1 98.38 140 TRP A C 1
ATOM 1067 O O . TRP A 1 140 ? 5.664 18.391 -11.211 1 98.38 140 TRP A O 1
ATOM 1077 N N . LEU A 1 141 ? 7.781 19.094 -11.211 1 98.69 141 LEU A N 1
ATOM 1078 C CA . LEU A 1 141 ? 8.133 18.359 -9.992 1 98.69 141 LEU A CA 1
ATOM 1079 C C . LEU A 1 141 ? 8.617 19.328 -8.914 1 98.69 141 LEU A C 1
ATOM 1081 O O . LEU A 1 141 ? 9.445 20.203 -9.18 1 98.69 141 LEU A O 1
ATOM 1085 N N . VAL A 1 142 ? 8.047 19.219 -7.707 1 98.38 142 VAL A N 1
ATOM 1086 C CA . VAL A 1 142 ? 8.727 19.75 -6.527 1 98.38 142 VAL A CA 1
ATOM 1087 C C . VAL A 1 142 ? 9.922 18.859 -6.184 1 98.38 142 VAL A C 1
ATOM 1089 O O . VAL A 1 142 ? 9.75 17.688 -5.816 1 98.38 142 VAL A O 1
ATOM 1092 N N . PRO A 1 143 ? 11.102 19.328 -6.246 1 98.06 143 PRO A N 1
ATOM 1093 C CA . PRO A 1 143 ? 12.273 18.469 -6.102 1 98.06 143 PRO A CA 1
ATOM 1094 C C . PRO A 1 143 ? 12.406 17.875 -4.699 1 98.06 143 PRO A C 1
ATOM 1096 O O . PRO A 1 143 ? 11.914 18.469 -3.73 1 98.06 143 PRO A O 1
ATOM 1099 N N . ALA A 1 144 ? 13.094 16.703 -4.613 1 96.5 144 ALA A N 1
ATOM 1100 C CA . ALA A 1 144 ? 13.453 16.125 -3.322 1 96.5 144 ALA A CA 1
ATOM 1101 C C . ALA A 1 144 ? 14.367 17.062 -2.541 1 96.5 144 ALA A C 1
ATOM 1103 O O . ALA A 1 144 ? 15.07 17.891 -3.129 1 96.5 144 ALA A O 1
ATOM 1104 N N . SER A 1 145 ? 14.242 17.016 -1.256 1 93.38 145 SER A N 1
ATOM 1105 C CA . SER A 1 145 ? 15.062 17.812 -0.362 1 93.38 145 SER A CA 1
ATOM 1106 C C . SER A 1 145 ? 15.844 16.938 0.616 1 93.38 145 SER A C 1
ATOM 1108 O O . SER A 1 145 ? 15.477 15.789 0.849 1 93.38 145 SER A O 1
ATOM 1110 N N . ASP A 1 146 ? 16.906 17.578 1.042 1 96.38 146 ASP A N 1
ATOM 1111 C CA . ASP A 1 146 ? 17.562 16.938 2.168 1 96.38 146 ASP A CA 1
ATOM 1112 C C . ASP A 1 146 ? 16.656 16.891 3.395 1 96.38 146 ASP A C 1
ATOM 1114 O O . ASP A 1 146 ? 15.961 17.859 3.688 1 96.38 146 ASP A O 1
ATOM 1118 N N . ALA A 1 147 ? 16.75 15.766 4.098 1 96.38 147 ALA A N 1
ATOM 1119 C CA . ALA A 1 147 ? 15.883 15.562 5.254 1 96.38 147 ALA A CA 1
ATOM 1120 C C . ALA A 1 147 ? 16.172 16.594 6.344 1 96.38 147 ALA A C 1
ATOM 1122 O O . ALA A 1 147 ? 15.32 16.844 7.203 1 96.38 147 ALA A O 1
ATOM 1123 N N . SER A 1 148 ? 17.281 17.219 6.332 1 94.94 148 SER A N 1
ATOM 1124 C CA . SER A 1 148 ? 17.609 18.266 7.297 1 94.94 148 SER A CA 1
ATOM 1125 C C . SER A 1 148 ? 16.656 19.453 7.172 1 94.94 148 SER A C 1
ATOM 1127 O O . SER A 1 148 ? 16.453 20.203 8.141 1 94.94 148 SER A O 1
ATOM 1129 N N . TYR A 1 149 ? 16.078 19.594 6.035 1 91 149 TYR A N 1
ATOM 1130 C CA . TYR A 1 149 ? 15.086 20.641 5.805 1 91 149 TYR A CA 1
ATOM 1131 C C . TYR A 1 149 ? 13.922 20.516 6.781 1 91 149 TYR A C 1
ATOM 1133 O O . TYR A 1 149 ? 13.352 21.516 7.207 1 91 149 TYR A O 1
ATOM 1141 N N . TRP A 1 150 ? 13.617 19.281 7.164 1 92 150 TRP A N 1
ATOM 1142 C CA . TRP A 1 150 ? 12.477 19.016 8.039 1 92 150 TRP A CA 1
ATOM 1143 C C . TRP A 1 150 ? 12.93 18.844 9.484 1 92 150 TRP A C 1
ATOM 1145 O O . TRP A 1 150 ? 12.18 18.344 10.32 1 92 150 TRP A O 1
ATOM 1155 N N . GLY A 1 151 ? 14.148 19.156 9.812 1 91.81 151 GLY A N 1
ATOM 1156 C CA . GLY A 1 151 ? 14.617 19.203 11.195 1 91.81 151 GLY A CA 1
ATOM 1157 C C . GLY A 1 151 ? 15.281 17.922 11.648 1 91.81 151 GLY A C 1
ATOM 1158 O O . GLY A 1 151 ? 15.547 17.734 12.836 1 91.81 151 GLY A O 1
ATOM 1159 N N . ILE A 1 152 ? 15.5 17 10.711 1 95.44 152 ILE A N 1
ATOM 1160 C CA . ILE A 1 152 ? 16.234 15.781 11.07 1 95.44 152 ILE A CA 1
ATOM 1161 C C . ILE A 1 152 ? 17.734 16.094 11.141 1 95.44 152 ILE A C 1
ATOM 1163 O O . ILE A 1 152 ? 18.312 16.609 10.188 1 95.44 152 ILE A O 1
ATOM 1167 N N . THR A 1 153 ? 18.375 15.734 12.328 1 95.12 153 THR A N 1
ATOM 1168 C CA . THR A 1 153 ? 19.781 16.062 12.5 1 95.12 153 THR A CA 1
ATOM 1169 C C . THR A 1 153 ? 20.594 14.812 12.805 1 95.12 153 THR A C 1
ATOM 1171 O O . THR A 1 153 ? 21.797 14.758 12.516 1 95.12 153 THR A O 1
ATOM 1174 N N . ASP A 1 154 ? 19.969 13.773 13.352 1 97.38 154 ASP A N 1
ATOM 1175 C CA . ASP A 1 154 ? 20.672 12.531 13.664 1 97.38 154 ASP A CA 1
ATOM 1176 C C . ASP A 1 154 ? 21.203 11.867 12.391 1 97.38 154 ASP A C 1
ATOM 1178 O O . ASP A 1 154 ? 20.438 11.625 11.453 1 97.38 154 ASP A O 1
ATOM 1182 N N . PRO A 1 155 ? 22.5 11.539 12.336 1 97.69 155 PRO A N 1
ATOM 1183 C CA . PRO A 1 155 ? 23.078 10.984 11.117 1 97.69 155 PRO A CA 1
ATOM 1184 C C . PRO A 1 155 ? 22.438 9.672 10.695 1 97.69 155 PRO A C 1
ATOM 1186 O O . PRO A 1 155 ? 22.312 9.398 9.492 1 97.69 155 PRO A O 1
ATOM 1189 N N . ASP A 1 156 ? 22.078 8.898 11.633 1 97.56 156 ASP A N 1
ATOM 1190 C CA . ASP A 1 156 ? 21.453 7.625 11.297 1 97.56 156 ASP A CA 1
ATOM 1191 C C . ASP A 1 156 ? 20.062 7.848 10.672 1 97.56 156 ASP A C 1
ATOM 1193 O O . ASP A 1 156 ? 19.688 7.148 9.734 1 97.56 156 ASP A O 1
ATOM 1197 N N . ASP A 1 157 ? 19.328 8.805 11.219 1 97.81 157 ASP A N 1
ATOM 1198 C CA . ASP A 1 157 ? 18.016 9.141 10.641 1 97.81 157 ASP A CA 1
ATOM 1199 C C . ASP A 1 157 ? 18.172 9.727 9.242 1 97.81 157 ASP A C 1
ATOM 1201 O O . ASP A 1 157 ? 17.391 9.414 8.344 1 97.81 157 ASP A O 1
ATOM 1205 N N . LEU A 1 158 ? 19.172 10.586 9.109 1 98 158 LEU A N 1
ATOM 1206 C CA . LEU A 1 158 ? 19.422 11.18 7.797 1 98 158 LEU A CA 1
ATOM 1207 C C . LEU A 1 158 ? 19.734 10.094 6.77 1 98 158 LEU A C 1
ATOM 1209 O O . LEU A 1 158 ? 19.203 10.117 5.656 1 98 158 LEU A O 1
ATOM 1213 N N . ALA A 1 159 ? 20.547 9.148 7.148 1 97.44 159 ALA A N 1
ATOM 1214 C CA . ALA A 1 159 ? 20.938 8.062 6.254 1 97.44 159 ALA A CA 1
ATOM 1215 C C . ALA A 1 159 ? 19.75 7.172 5.91 1 97.44 159 ALA A C 1
ATOM 1217 O O . ALA A 1 159 ? 19.672 6.613 4.812 1 97.44 159 ALA A O 1
ATOM 1218 N N . TRP A 1 160 ? 18.828 7.137 6.828 1 97.12 160 TRP A N 1
ATOM 1219 C CA . TRP A 1 160 ? 17.641 6.316 6.645 1 97.12 160 TRP A CA 1
ATOM 1220 C C . TRP A 1 160 ? 16.609 7.027 5.77 1 97.12 160 TRP A C 1
ATOM 1222 O O . TRP A 1 160 ? 15.961 6.402 4.93 1 97.12 160 TRP A O 1
ATOM 1232 N N . VAL A 1 161 ? 16.5 8.32 5.859 1 98.12 161 VAL A N 1
ATOM 1233 C CA . VAL A 1 161 ? 15.422 9.086 5.25 1 98.12 161 VAL A CA 1
ATOM 1234 C C . VAL A 1 161 ? 15.836 9.555 3.859 1 98.12 161 VAL A C 1
ATOM 1236 O O . VAL A 1 161 ? 15.07 9.445 2.902 1 98.12 161 VAL A O 1
ATOM 1239 N N . ASN A 1 162 ? 17.031 10.016 3.68 1 98.19 162 ASN A N 1
ATOM 1240 C CA . ASN A 1 162 ? 17.438 10.766 2.494 1 98.19 162 ASN A CA 1
ATOM 1241 C C . ASN A 1 162 ? 17.297 9.922 1.227 1 98.19 162 ASN A C 1
ATOM 1243 O O . ASN A 1 162 ? 16.781 10.406 0.216 1 98.19 162 ASN A O 1
ATOM 1247 N N . PRO A 1 163 ? 17.656 8.602 1.298 1 97.12 163 PRO A N 1
ATOM 1248 C CA . PRO A 1 163 ? 17.531 7.828 0.06 1 97.12 163 PRO A CA 1
ATOM 1249 C C . PRO A 1 163 ? 16.078 7.562 -0.331 1 97.12 163 PRO A C 1
ATOM 1251 O O . PRO A 1 163 ? 15.812 7.09 -1.438 1 97.12 163 PRO A O 1
ATOM 1254 N N . ARG A 1 164 ? 15.125 7.93 0.502 1 98.19 164 ARG A N 1
ATOM 1255 C CA . ARG A 1 164 ? 13.727 7.551 0.283 1 98.19 164 ARG A CA 1
ATOM 1256 C C . ARG A 1 164 ? 12.875 8.766 -0.051 1 98.19 164 ARG A C 1
ATOM 1258 O O . ARG A 1 164 ? 11.688 8.633 -0.36 1 98.19 164 ARG A O 1
ATOM 1265 N N . ILE A 1 165 ? 13.453 9.969 0.045 1 98.38 165 ILE A N 1
ATOM 1266 C CA . ILE A 1 165 ? 12.75 11.188 -0.333 1 98.38 165 ILE A CA 1
ATOM 1267 C C . ILE A 1 165 ? 12.625 11.258 -1.853 1 98.38 165 ILE A C 1
ATOM 1269 O O . ILE A 1 165 ? 13.578 10.969 -2.576 1 98.38 165 ILE A O 1
ATOM 1273 N N . THR A 1 166 ? 11.445 11.57 -2.336 1 98.5 166 THR A N 1
ATOM 1274 C CA . THR A 1 166 ? 11.203 11.633 -3.773 1 98.5 166 THR A CA 1
ATOM 1275 C C . THR A 1 166 ? 10.672 13 -4.176 1 98.5 166 THR A C 1
ATOM 1277 O O . THR A 1 166 ? 10.133 13.734 -3.34 1 98.5 166 THR A O 1
ATOM 1280 N N . ALA A 1 167 ? 10.891 13.367 -5.449 1 98.56 167 ALA A N 1
ATOM 1281 C CA . ALA A 1 167 ? 10.203 14.531 -5.988 1 98.56 167 ALA A CA 1
ATOM 1282 C C . ALA A 1 167 ? 8.688 14.305 -6.023 1 98.56 167 ALA A C 1
ATOM 1284 O O . ALA A 1 167 ? 8.227 13.164 -5.965 1 98.56 167 ALA A O 1
ATOM 1285 N N . GLN A 1 168 ? 7.988 15.367 -6.074 1 98.81 168 GLN A N 1
ATOM 1286 C CA . GLN A 1 168 ? 6.531 15.289 -6.035 1 98.81 168 GLN A CA 1
ATOM 1287 C C . GLN A 1 168 ? 5.906 16.094 -7.172 1 98.81 168 GLN A C 1
ATOM 1289 O O . GLN A 1 168 ? 6.34 17.203 -7.461 1 98.81 168 GLN A O 1
ATOM 1294 N N . PRO A 1 169 ? 4.867 15.508 -7.836 1 98.88 169 PRO A N 1
ATOM 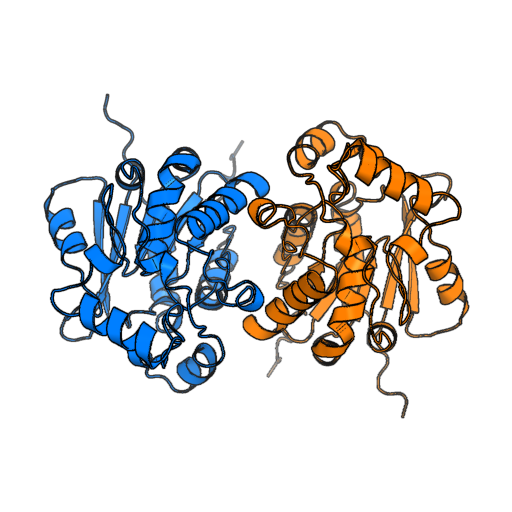1295 C CA . PRO A 1 169 ? 4.191 16.266 -8.891 1 98.88 169 PRO A CA 1
ATOM 1296 C C . PRO A 1 169 ? 3.643 17.609 -8.406 1 98.88 169 PRO A C 1
ATOM 1298 O O . PRO A 1 169 ? 2.906 17.641 -7.418 1 98.88 169 PRO A O 1
ATOM 1301 N N . PHE A 1 170 ? 3.895 18.688 -9.125 1 98.75 170 PHE A N 1
ATOM 1302 C CA . PHE A 1 170 ? 3.58 20.047 -8.711 1 98.75 170 PHE A CA 1
ATOM 1303 C C . PHE A 1 170 ? 2.074 20.281 -8.727 1 98.75 170 PHE A C 1
ATOM 1305 O O . PHE A 1 170 ? 1.562 21.094 -7.957 1 98.75 170 PHE A O 1
ATOM 1312 N N . LYS A 1 171 ? 1.37 19.5 -9.57 1 98.81 171 LYS A N 1
ATOM 1313 C CA . LYS A 1 171 ? -0.085 19.609 -9.633 1 98.81 171 LYS A CA 1
ATOM 1314 C C . LYS A 1 171 ? -0.715 19.328 -8.273 1 98.81 171 LYS A C 1
ATOM 1316 O O . LYS A 1 171 ? -1.771 19.875 -7.949 1 98.81 171 LYS A O 1
ATOM 1321 N N . THR A 1 172 ? -0.077 18.547 -7.383 1 98.75 172 THR A N 1
ATOM 1322 C CA . THR A 1 172 ? -0.582 18.266 -6.043 1 98.75 172 THR A CA 1
ATOM 1323 C C . THR A 1 172 ? -0.547 19.516 -5.172 1 98.75 172 THR A C 1
ATOM 1325 O O . THR A 1 172 ? -1.296 19.625 -4.199 1 98.75 172 THR A O 1
ATOM 1328 N N . TYR A 1 173 ? 0.283 20.469 -5.488 1 98.12 173 TYR A N 1
ATOM 1329 C CA . TYR A 1 173 ? 0.422 21.719 -4.738 1 98.12 173 TYR A CA 1
ATOM 1330 C C . TYR A 1 173 ? -0.516 22.781 -5.281 1 98.12 173 TYR A C 1
ATOM 1332 O O . TYR A 1 173 ? -0.892 23.719 -4.559 1 98.12 173 TYR A O 1
ATOM 1340 N N . THR A 1 174 ? -0.884 22.641 -6.582 1 98.19 174 THR A N 1
ATOM 1341 C CA . THR A 1 174 ? -1.617 23.719 -7.223 1 98.19 174 THR A CA 1
ATOM 1342 C C . THR A 1 174 ? -3.115 23.422 -7.242 1 98.19 174 THR A C 1
ATOM 1344 O O . THR A 1 174 ? -3.934 24.344 -7.277 1 98.19 174 THR A O 1
ATOM 1347 N N . ASP A 1 175 ? -3.461 22.141 -7.238 1 98.56 175 ASP A N 1
ATOM 1348 C CA . ASP A 1 175 ? -4.875 21.766 -7.25 1 98.56 175 ASP A CA 1
ATOM 1349 C C . ASP A 1 175 ? -5.586 22.297 -6 1 98.56 175 ASP A C 1
ATOM 1351 O O . ASP A 1 175 ? -5.031 22.25 -4.902 1 98.56 175 ASP A O 1
ATOM 1355 N N . ARG A 1 176 ? -6.82 22.672 -6.195 1 98.06 176 ARG A N 1
ATOM 1356 C CA . ARG A 1 176 ? -7.652 23.156 -5.094 1 98.06 176 ARG A CA 1
ATOM 1357 C C . ARG A 1 176 ? -8.594 22.062 -4.609 1 98.06 176 ARG A C 1
ATOM 1359 O O . ARG A 1 176 ? -9.086 21.25 -5.406 1 98.06 176 ARG A O 1
ATOM 1366 N N . LEU A 1 177 ? -8.789 22.094 -3.312 1 97.25 177 LEU A N 1
ATOM 1367 C CA . LEU A 1 177 ? -9.766 21.172 -2.754 1 97.25 177 LEU A CA 1
ATOM 1368 C C . LEU A 1 177 ? -11.188 21.609 -3.066 1 97.25 177 LEU A C 1
ATOM 1370 O O . LEU A 1 177 ? -11.453 22.812 -3.188 1 97.25 177 LEU A O 1
ATOM 1374 N N . GLY A 1 178 ? -12.062 20.594 -3.223 1 95.38 178 GLY A N 1
ATOM 1375 C CA . GLY A 1 178 ? -13.477 20.922 -3.189 1 95.38 178 GLY A CA 1
ATOM 1376 C C . GLY A 1 178 ? -13.984 21.266 -1.801 1 95.38 178 GLY A C 1
ATOM 1377 O O . GLY A 1 178 ? -13.32 22 -1.065 1 95.38 178 GLY A O 1
ATOM 1378 N N . GLU A 1 179 ? -15.109 20.688 -1.483 1 92.81 179 GLU A N 1
ATOM 1379 C CA . GLU A 1 179 ? -15.688 20.875 -0.155 1 92.81 179 GLU A CA 1
ATOM 1380 C C . GLU A 1 179 ? -14.883 20.141 0.909 1 92.81 179 GLU A C 1
ATOM 1382 O O . GLU A 1 179 ? -14.469 19 0.7 1 92.81 179 GLU A O 1
ATOM 1387 N N . VAL A 1 180 ? -14.57 20.844 1.908 1 92.62 180 VAL A N 1
ATOM 1388 C CA . VAL A 1 180 ? -13.906 20.281 3.076 1 92.62 180 VAL A CA 1
ATOM 1389 C C . VAL A 1 180 ? -14.625 20.734 4.348 1 92.62 180 VAL A C 1
ATOM 1391 O O . VAL A 1 180 ? -14.406 21.844 4.836 1 92.62 180 VAL A O 1
ATOM 1394 N N . ARG A 1 181 ? -15.5 20 4.883 1 90 181 ARG A N 1
ATOM 1395 C CA . ARG A 1 181 ? -16.25 20.375 6.086 1 90 181 ARG A CA 1
ATOM 1396 C C . ARG A 1 181 ? -16.234 19.234 7.113 1 90 181 ARG A C 1
ATOM 1398 O O . ARG A 1 181 ? -16.141 19.5 8.312 1 90 181 ARG A O 1
ATOM 1405 N N . ARG A 1 182 ? -16.125 18.016 6.578 1 93.12 182 ARG A N 1
ATOM 1406 C CA . ARG A 1 182 ? -16.406 16.875 7.434 1 93.12 182 ARG A CA 1
ATOM 1407 C C . ARG A 1 182 ? -15.234 16.578 8.359 1 93.12 182 ARG A C 1
ATOM 1409 O O . ARG A 1 182 ? -15.406 15.961 9.414 1 93.12 182 ARG A O 1
ATOM 1416 N N . VAL A 1 183 ? -14.023 17.031 7.879 1 90.44 183 VAL A N 1
ATOM 1417 C CA . VAL A 1 183 ? -12.852 16.797 8.711 1 90.44 183 VAL A CA 1
ATOM 1418 C C . VAL A 1 183 ? -12.992 17.531 10.039 1 90.44 183 VAL A C 1
ATOM 1420 O O . VAL A 1 183 ? -12.484 17.078 11.062 1 90.44 183 VAL A O 1
ATOM 1423 N N . TRP A 1 184 ? -13.766 18.531 10.117 1 81.5 184 TRP A N 1
ATOM 1424 C CA . TRP A 1 184 ? -13.906 19.406 11.273 1 81.5 184 TRP A CA 1
ATOM 1425 C C . TRP A 1 184 ? -15.086 18.984 12.141 1 81.5 184 TRP A C 1
ATOM 1427 O O . TRP A 1 184 ? -15.336 19.578 13.195 1 81.5 184 TRP A O 1
ATOM 1437 N N . GLU A 1 185 ? -15.758 17.969 11.703 1 86.94 185 GLU A N 1
ATOM 1438 C CA . GLU A 1 185 ? -16.906 17.469 12.453 1 86.94 185 GLU A CA 1
ATOM 1439 C C . GLU A 1 185 ? -16.484 16.344 13.406 1 86.94 185 GLU A C 1
ATOM 1441 O O . GLU A 1 185 ? -17.297 15.891 14.219 1 86.94 185 GLU A O 1
ATOM 1446 N N . LYS A 1 186 ? -15.305 15.945 13.32 1 90 186 LYS A N 1
ATOM 1447 C CA . LYS A 1 186 ? -14.812 14.859 14.156 1 90 186 LYS A CA 1
ATOM 1448 C C . LYS A 1 186 ? -13.906 15.383 15.266 1 90 186 LYS A C 1
ATOM 1450 O O . LYS A 1 186 ? -13.359 16.484 15.156 1 90 186 LYS A O 1
ATOM 1455 N N . PRO A 1 187 ? -13.859 14.617 16.422 1 92.62 187 PRO A N 1
ATOM 1456 C CA . PRO A 1 187 ? -12.789 14.961 17.344 1 92.62 187 PRO A CA 1
ATOM 1457 C C . PRO A 1 187 ? -11.43 15.086 16.672 1 92.62 187 PRO A C 1
ATOM 1459 O O . PRO A 1 187 ? -11.008 14.18 15.945 1 92.62 187 PRO A O 1
ATOM 1462 N N . THR A 1 188 ? -10.82 16.203 16.859 1 93.81 188 THR A N 1
ATOM 1463 C CA . THR A 1 188 ? -9.594 16.531 16.141 1 93.81 188 THR A CA 1
ATOM 1464 C C . THR A 1 188 ? -8.492 16.953 17.125 1 93.81 188 THR A C 1
ATOM 1466 O O . THR A 1 188 ? -8.711 17.797 17.984 1 93.81 188 THR A O 1
ATOM 1469 N N . VAL A 1 189 ? -7.363 16.328 16.984 1 94.56 189 VAL A N 1
ATOM 1470 C CA . VAL A 1 189 ? -6.16 16.75 17.688 1 94.56 189 VAL A CA 1
ATOM 1471 C C . VAL A 1 189 ? -5.137 17.281 16.688 1 94.56 189 VAL A C 1
ATOM 1473 O O . VAL A 1 189 ? -4.863 16.656 15.664 1 94.56 189 VAL A O 1
ATOM 1476 N N . PHE A 1 190 ? -4.676 18.438 16.906 1 95.31 190 PHE A N 1
ATOM 1477 C CA . PHE A 1 190 ? -3.504 18.953 16.203 1 95.31 190 PHE A CA 1
ATOM 1478 C C . PHE A 1 190 ? -2.256 18.828 17.078 1 95.31 190 PHE A C 1
ATOM 1480 O O . PHE A 1 190 ? -2.225 19.328 18.203 1 95.31 190 PHE A O 1
ATOM 1487 N N . ILE A 1 191 ? -1.282 18.172 16.578 1 96.69 191 ILE A N 1
ATOM 1488 C CA . ILE A 1 191 ? 0.016 18.094 17.234 1 96.69 191 ILE A CA 1
ATOM 1489 C C . ILE A 1 191 ? 0.995 19.047 16.562 1 96.69 191 ILE A C 1
ATOM 1491 O O . ILE A 1 191 ? 1.445 18.797 15.438 1 96.69 191 ILE A O 1
ATOM 1495 N N . LEU A 1 192 ? 1.298 20.094 17.266 1 95.81 192 LEU A N 1
ATOM 1496 C CA . LEU A 1 192 ? 2.234 21.094 16.781 1 95.81 192 LEU A CA 1
ATOM 1497 C C . LEU A 1 192 ? 3.666 20.75 17.172 1 95.81 192 LEU A C 1
ATOM 1499 O O . LEU A 1 192 ? 3.969 20.609 18.359 1 95.81 192 LEU A O 1
ATOM 1503 N N . CYS A 1 193 ? 4.5 20.562 16.172 1 96.25 193 CYS A N 1
ATOM 1504 C CA . CYS A 1 193 ? 5.918 20.328 16.422 1 96.25 193 CYS A CA 1
ATOM 1505 C C . CYS A 1 193 ? 6.684 21.641 16.484 1 96.25 193 CYS A C 1
ATOM 1507 O O . CYS A 1 193 ? 6.512 22.516 15.625 1 96.25 193 CYS A O 1
ATOM 1509 N N . GLN A 1 194 ? 7.5 21.75 17.516 1 93.31 194 GLN A N 1
ATOM 1510 C CA . GLN A 1 194 ? 8.289 22.969 17.719 1 93.31 194 GLN A CA 1
ATOM 1511 C C . GLN A 1 194 ? 9.703 22.641 18.172 1 93.31 194 GLN A C 1
ATOM 1513 O O . GLN A 1 194 ? 9.977 21.531 18.625 1 93.31 194 GLN A O 1
ATOM 1518 N N . ASN A 1 195 ? 10.578 23.578 17.891 1 89.81 195 ASN A N 1
ATOM 1519 C CA . ASN A 1 195 ? 11.906 23.406 18.453 1 89.81 195 ASN A CA 1
ATOM 1520 C C . ASN A 1 195 ? 11.93 23.766 19.953 1 89.81 195 ASN A C 1
ATOM 1522 O O . ASN A 1 195 ? 10.883 24.031 20.531 1 89.81 195 ASN A O 1
ATOM 1526 N N . ALA A 1 196 ? 13.086 23.703 20.516 1 88.56 196 ALA A N 1
ATOM 1527 C CA . ALA A 1 196 ? 13.227 23.875 21.953 1 88.56 196 ALA A CA 1
ATOM 1528 C C . ALA A 1 196 ? 12.828 25.297 22.375 1 88.56 196 ALA A C 1
ATOM 1530 O O . ALA A 1 196 ? 12.414 25.516 23.516 1 88.56 196 ALA A O 1
ATOM 1531 N N . ASP A 1 197 ? 12.883 26.25 21.453 1 90.19 197 ASP A N 1
ATOM 1532 C CA . ASP A 1 197 ? 12.555 27.641 21.75 1 90.19 197 ASP A CA 1
ATOM 1533 C C . ASP A 1 197 ? 11.07 27.906 21.5 1 90.19 197 ASP A C 1
ATOM 1535 O O . ASP A 1 197 ? 10.617 29.047 21.641 1 90.19 197 ASP A O 1
ATOM 1539 N N . GLY A 1 198 ? 10.375 26.938 21.062 1 86.56 198 GLY A N 1
ATOM 1540 C CA . GLY A 1 198 ? 8.945 27.078 20.844 1 86.56 198 GLY A CA 1
ATOM 1541 C C . GLY A 1 198 ? 8.586 27.562 19.469 1 86.56 198 GLY A C 1
ATOM 1542 O O . GLY A 1 198 ? 7.449 27.969 19.219 1 86.56 198 GLY A O 1
ATOM 1543 N N . VAL A 1 199 ? 9.5 27.578 18.625 1 84.94 199 VAL A N 1
ATOM 1544 C CA . VAL A 1 199 ? 9.258 28.047 17.266 1 84.94 199 VAL A CA 1
ATOM 1545 C C . VAL A 1 199 ? 8.82 26.875 16.375 1 84.94 199 VAL A C 1
ATOM 1547 O O . VAL A 1 199 ? 9.469 25.828 16.359 1 84.94 199 VAL A O 1
ATOM 1550 N N . ALA A 1 200 ? 7.684 27.078 15.695 1 84.81 200 ALA A N 1
ATOM 1551 C CA . ALA A 1 200 ? 7.129 26.047 14.828 1 84.81 200 ALA A CA 1
ATOM 1552 C C . ALA A 1 200 ? 7.996 25.844 13.586 1 84.81 200 ALA A C 1
ATOM 1554 O O . ALA A 1 200 ? 8.609 26.797 13.094 1 84.81 200 ALA A O 1
ATOM 1555 N N . HIS A 1 201 ? 8.031 24.641 13.102 1 77.88 201 HIS A N 1
ATOM 1556 C CA . HIS A 1 201 ? 8.828 24.297 11.93 1 77.88 201 HIS A CA 1
ATOM 1557 C C . HIS A 1 201 ? 8.109 24.703 10.641 1 77.88 201 HIS A C 1
ATOM 1559 O O . HIS A 1 201 ? 8.758 25 9.633 1 77.88 201 HIS A O 1
ATOM 1565 N N . ILE A 1 202 ? 6.848 24.594 10.672 1 77.25 202 ILE A N 1
ATOM 1566 C CA . ILE A 1 202 ? 6.055 25.016 9.523 1 77.25 202 ILE A CA 1
ATOM 1567 C C . ILE A 1 202 ? 4.996 26.016 9.969 1 77.25 202 ILE A C 1
ATOM 1569 O O . ILE A 1 202 ? 4.836 26.266 11.164 1 77.25 202 ILE A O 1
ATOM 1573 N N . ASP A 1 203 ? 4.305 26.547 8.969 1 77.56 203 ASP A N 1
ATOM 1574 C CA . ASP A 1 203 ? 3.295 27.547 9.305 1 77.56 203 ASP A CA 1
ATOM 1575 C C . ASP A 1 203 ? 2.133 26.922 10.078 1 77.56 203 ASP A C 1
ATOM 1577 O O . ASP A 1 203 ? 1.412 26.078 9.539 1 77.56 203 ASP A O 1
ATOM 1581 N N . SER A 1 204 ? 2.004 27.359 11.32 1 78.44 204 SER A N 1
ATOM 1582 C CA . SER A 1 204 ? 1.007 26.781 12.227 1 78.44 204 SER A CA 1
ATOM 1583 C C . SER A 1 204 ? -0.099 27.797 12.531 1 78.44 204 SER A C 1
ATOM 1585 O O . SER A 1 204 ? -0.873 27.609 13.469 1 78.44 204 SER A O 1
ATOM 1587 N N . ALA A 1 205 ? -0.169 28.812 11.727 1 77.44 205 ALA A N 1
ATOM 1588 C CA . ALA A 1 205 ? -1.081 29.922 12.031 1 77.44 205 ALA A CA 1
ATOM 1589 C C . ALA A 1 205 ? -2.527 29.438 12.07 1 77.44 205 ALA A C 1
ATOM 1591 O O . ALA A 1 205 ? -3.277 29.781 12.992 1 77.44 205 ALA A O 1
ATOM 1592 N N . ARG A 1 206 ? -2.865 28.656 11.234 1 78.75 206 ARG A N 1
ATOM 1593 C CA . ARG A 1 206 ? -4.242 28.188 11.164 1 78.75 206 ARG A CA 1
ATOM 1594 C C . ARG A 1 206 ? -4.578 27.297 12.359 1 78.75 206 ARG A C 1
ATOM 1596 O O . ARG A 1 206 ? -5.664 27.406 12.93 1 78.75 206 ARG A O 1
ATOM 1603 N N . ALA A 1 207 ? -3.648 26.406 12.602 1 78.12 207 ALA A N 1
ATOM 1604 C CA . ALA A 1 207 ? -3.846 25.562 13.773 1 78.12 207 ALA A CA 1
ATOM 1605 C C . ALA A 1 207 ? -4.012 26.391 15.039 1 78.12 207 ALA A C 1
ATOM 1607 O O . ALA A 1 207 ? -4.895 26.125 15.859 1 78.12 207 ALA A O 1
ATOM 1608 N N . LEU A 1 208 ? -3.252 27.375 15.156 1 81 208 LEU A N 1
ATOM 1609 C CA . LEU A 1 208 ? -3.297 28.234 16.328 1 81 208 LEU A CA 1
ATOM 1610 C C . LEU A 1 208 ? -4.598 29.031 16.359 1 81 208 LEU A C 1
ATOM 1612 O O . LEU A 1 208 ? -5.199 29.203 17.422 1 81 208 LEU A O 1
ATOM 1616 N N . GLU A 1 209 ? -5 29.484 15.234 1 81.38 209 GLU A N 1
ATOM 1617 C CA . GLU A 1 209 ? -6.266 30.203 15.156 1 81.38 209 GLU A CA 1
ATOM 1618 C C . GLU A 1 209 ? -7.438 29.328 15.57 1 81.38 209 GLU A C 1
ATOM 1620 O O . GLU A 1 209 ? -8.32 29.75 16.312 1 81.38 209 GLU A O 1
ATOM 1625 N N . ARG A 1 210 ? -7.43 28.156 15.195 1 78.88 210 ARG A N 1
ATOM 1626 C CA . ARG A 1 210 ? -8.547 27.25 15.43 1 78.88 210 ARG A CA 1
ATOM 1627 C C . ARG A 1 210 ? -8.555 26.75 16.875 1 78.88 210 ARG A C 1
ATOM 1629 O O . ARG A 1 210 ? -9.609 26.406 17.406 1 78.88 210 ARG A O 1
ATOM 1636 N N . SER A 1 211 ? -7.43 26.656 17.422 1 78.38 211 SER A N 1
ATOM 1637 C CA . SER A 1 211 ? -7.332 26.25 18.812 1 78.38 211 SER A CA 1
ATOM 1638 C C . SER A 1 211 ? -8.016 27.25 19.734 1 78.38 211 SER A C 1
ATOM 1640 O O . SER A 1 211 ? -8.398 26.906 20.859 1 78.38 211 SER A O 1
ATOM 1642 N N . HIS A 1 212 ? -8.227 28.406 19.219 1 77.38 212 HIS A N 1
ATOM 1643 C CA . HIS A 1 212 ? -8.82 29.469 20.016 1 77.38 212 HIS A CA 1
ATOM 1644 C C . HIS A 1 212 ? -10.32 29.562 19.781 1 77.38 212 HIS A C 1
ATOM 1646 O O . HIS A 1 212 ? -11.016 30.328 20.453 1 77.38 212 HIS A O 1
ATOM 1652 N N . SER A 1 213 ? -10.82 28.812 18.891 1 72.44 213 SER A N 1
ATOM 1653 C CA . SER A 1 213 ? -12.219 28.906 18.5 1 72.44 213 SER A CA 1
ATOM 1654 C C . SER A 1 213 ? -13.141 28.359 19.594 1 72.44 213 SER A C 1
ATOM 1656 O O . SER A 1 213 ? -14.344 28.609 19.578 1 72.44 213 SER A O 1
ATOM 1658 N N . GLY A 1 214 ? -12.609 27.734 20.547 1 73.69 214 GLY A N 1
ATOM 1659 C CA . GLY A 1 214 ? -13.445 27.109 21.562 1 73.69 214 GLY A CA 1
ATOM 1660 C C . GLY A 1 214 ? -14.148 25.859 21.078 1 73.69 214 GLY A C 1
ATOM 1661 O O . GLY A 1 214 ? -15.07 25.375 21.734 1 73.69 214 GLY A O 1
ATOM 1662 N N . ASP A 1 215 ? -13.797 25.469 19.984 1 78.25 215 ASP A N 1
ATOM 1663 C CA . ASP A 1 215 ? -14.352 24.234 19.469 1 78.25 215 ASP A CA 1
ATOM 1664 C C . ASP A 1 215 ? -13.945 23.047 20.328 1 78.25 215 ASP A C 1
ATOM 1666 O O . ASP A 1 215 ? -12.766 22.703 20.406 1 78.25 215 ASP A O 1
ATOM 1670 N N . SER A 1 216 ? -14.922 22.422 20.938 1 79.69 216 SER A N 1
ATOM 1671 C CA . SER A 1 216 ? -14.664 21.328 21.891 1 79.69 216 SER A CA 1
ATOM 1672 C C . SER A 1 216 ? -14.141 20.094 21.172 1 79.69 216 SER A C 1
ATOM 1674 O O . SER A 1 216 ? -13.586 19.188 21.797 1 79.69 216 SER A O 1
ATOM 1676 N N . ASN A 1 217 ? -14.281 20.109 19.891 1 85.31 217 ASN A N 1
ATOM 1677 C CA . ASN A 1 217 ? -13.828 18.953 19.125 1 85.31 217 ASN A CA 1
ATOM 1678 C C . ASN A 1 217 ? -12.352 19.062 18.766 1 85.31 217 ASN A C 1
ATOM 1680 O O . ASN A 1 217 ? -11.742 18.094 18.297 1 85.31 217 ASN A O 1
ATOM 1684 N N . PHE A 1 218 ? -11.867 20.234 19.016 1 89.75 218 PHE A N 1
ATOM 1685 C CA . PHE A 1 218 ? -10.492 20.484 18.594 1 89.75 218 PHE A CA 1
ATOM 1686 C C . PHE A 1 218 ? -9.57 20.641 19.797 1 89.75 218 PHE A C 1
ATOM 1688 O O . PHE A 1 218 ? -9.891 21.375 20.734 1 89.75 218 PHE A O 1
ATOM 1695 N N . GLU A 1 219 ? -8.484 19.969 19.797 1 91.44 219 GLU A N 1
ATOM 1696 C CA . GLU A 1 219 ? -7.43 20.141 20.797 1 91.44 219 GLU A CA 1
ATOM 1697 C C . GLU A 1 219 ? -6.078 20.391 20.125 1 91.44 219 GLU A C 1
ATOM 1699 O O . GLU A 1 219 ? -5.758 19.766 19.109 1 91.44 219 GLU A O 1
ATOM 1704 N N . LEU A 1 220 ? -5.367 21.312 20.703 1 93.38 220 LEU A N 1
ATOM 1705 C CA . LEU A 1 220 ? -3.994 21.562 20.281 1 93.38 220 LEU A CA 1
ATOM 1706 C C . LEU A 1 220 ? -2.998 20.953 21.266 1 93.38 220 LEU A C 1
ATOM 1708 O O . LEU A 1 220 ? -3.033 21.266 22.453 1 93.38 220 LEU A O 1
ATOM 1712 N N . TRP A 1 221 ? -2.229 20.062 20.766 1 94.62 221 TRP A N 1
ATOM 1713 C CA . TRP A 1 221 ? -1.105 19.5 21.516 1 94.62 221 TRP A CA 1
ATOM 1714 C C . TRP A 1 221 ? 0.223 19.984 20.938 1 94.62 221 TRP A C 1
ATOM 1716 O O . TRP A 1 221 ? 0.301 20.328 19.75 1 94.62 221 TRP A O 1
ATOM 1726 N N . THR A 1 222 ? 1.257 20.062 21.797 1 95 222 THR A N 1
ATOM 1727 C CA . THR A 1 222 ? 2.572 20.484 21.328 1 95 222 THR A CA 1
ATOM 1728 C C . THR A 1 222 ? 3.613 19.391 21.594 1 95 222 THR A C 1
ATOM 1730 O O . THR A 1 222 ? 3.463 18.594 22.531 1 95 222 THR A O 1
ATOM 1733 N N . LEU A 1 223 ? 4.535 19.328 20.766 1 97.19 223 LEU A N 1
ATOM 1734 C CA . LEU A 1 223 ? 5.645 18.391 20.859 1 97.19 223 LEU A CA 1
ATOM 1735 C C . LEU A 1 223 ? 6.953 19.047 20.438 1 97.19 223 LEU A C 1
ATOM 1737 O O . LEU A 1 223 ? 7.043 19.625 19.344 1 97.19 223 LEU A O 1
ATOM 1741 N N . VAL A 1 224 ? 7.973 19.047 21.328 1 96.75 224 VAL A N 1
ATOM 1742 C CA . VAL A 1 224 ? 9.305 19.5 20.938 1 96.75 224 VAL A CA 1
ATOM 1743 C C . VAL A 1 224 ? 9.984 18.438 20.078 1 96.75 224 VAL A C 1
ATOM 1745 O O . VAL A 1 224 ? 10.508 17.453 20.609 1 96.75 224 VAL A O 1
ATOM 1748 N N . ALA A 1 225 ? 9.883 18.688 18.828 1 96.88 225 ALA A N 1
ATOM 1749 C CA . ALA A 1 225 ? 10.367 17.734 17.859 1 96.88 225 ALA A CA 1
ATOM 1750 C C . ALA A 1 225 ? 10.578 18.391 16.484 1 96.88 225 ALA A C 1
ATOM 1752 O O . ALA A 1 225 ? 10.203 19.547 16.297 1 96.88 225 ALA A O 1
ATOM 1753 N N . SER A 1 226 ? 11.258 17.625 15.625 1 95.5 226 SER A N 1
ATOM 1754 C CA . SER A 1 226 ? 11.344 18.047 14.234 1 95.5 226 SER A CA 1
ATOM 1755 C C . SER A 1 226 ? 9.992 17.922 13.539 1 95.5 226 SER A C 1
ATOM 1757 O O . SER A 1 226 ? 9.047 17.375 14.094 1 95.5 226 SER A O 1
ATOM 1759 N N . HIS A 1 227 ? 9.891 18.547 12.352 1 96.31 227 HIS A N 1
ATOM 1760 C CA . HIS A 1 227 ? 8.703 18.406 11.516 1 96.31 227 HIS A CA 1
ATOM 1761 C C . HIS A 1 227 ? 8.406 16.938 11.242 1 96.31 227 HIS A C 1
ATOM 1763 O O . HIS A 1 227 ? 7.242 16.531 11.211 1 96.31 227 HIS A O 1
ATOM 1769 N N . ASP A 1 228 ? 9.453 16.125 11.07 1 97.62 228 ASP A N 1
ATOM 1770 C CA . ASP A 1 228 ? 9.312 14.688 10.883 1 97.62 228 ASP A CA 1
ATOM 1771 C C . ASP A 1 228 ? 9.375 13.945 12.227 1 97.62 228 ASP A C 1
ATOM 1773 O O . ASP A 1 228 ? 10.148 13 12.383 1 97.62 228 ASP A O 1
ATOM 1777 N N . ALA A 1 229 ? 8.5 14.305 13.055 1 98.25 229 ALA A N 1
ATOM 1778 C CA . ALA A 1 229 ? 8.516 13.805 14.43 1 98.25 229 ALA A CA 1
ATOM 1779 C C . ALA A 1 229 ? 8.32 12.289 14.461 1 98.25 229 ALA A C 1
ATOM 1781 O O . ALA A 1 229 ? 8.836 11.609 15.352 1 98.25 229 ALA A O 1
ATOM 1782 N N . MET A 1 230 ? 7.598 11.68 13.453 1 98.56 230 MET A N 1
ATOM 1783 C CA . MET A 1 230 ? 7.371 10.234 13.422 1 98.56 230 MET A CA 1
ATOM 1784 C C . MET A 1 230 ? 8.68 9.484 13.211 1 98.56 230 MET A C 1
ATOM 1786 O O . MET A 1 230 ? 8.773 8.289 13.484 1 98.56 230 MET A O 1
ATOM 1790 N N . VAL A 1 231 ? 9.664 10.188 12.688 1 98.12 231 VAL A N 1
ATOM 1791 C CA . VAL A 1 231 ? 10.992 9.602 12.484 1 98.12 231 VAL A CA 1
ATOM 1792 C C . VAL A 1 231 ? 11.867 9.867 13.703 1 98.12 231 VAL A C 1
ATOM 1794 O O . VAL A 1 231 ? 12.477 8.945 14.25 1 98.12 231 VAL A O 1
ATOM 1797 N N . THR A 1 232 ? 11.859 11.117 14.242 1 97.69 232 THR A N 1
ATOM 1798 C CA . THR A 1 232 ? 12.836 11.547 15.242 1 97.69 232 THR A CA 1
ATOM 1799 C C . THR A 1 232 ? 12.32 11.281 16.656 1 97.69 232 THR A C 1
ATOM 1801 O O . THR A 1 232 ? 13.102 11.133 17.594 1 97.69 232 THR A O 1
ATOM 1804 N N . HIS A 1 233 ? 11.078 11.258 16.828 1 98.12 233 HIS A N 1
ATOM 1805 C CA . HIS A 1 233 ? 10.43 11.109 18.125 1 98.12 233 HIS A CA 1
ATOM 1806 C C . HIS A 1 233 ? 9.336 10.047 18.078 1 98.12 233 HIS A C 1
ATOM 1808 O O . HIS A 1 233 ? 8.211 10.289 18.516 1 98.12 233 HIS A O 1
ATOM 1814 N N . THR A 1 234 ? 9.727 8.875 17.641 1 98.19 234 THR A N 1
ATOM 1815 C CA . THR A 1 234 ? 8.828 7.766 17.344 1 98.19 234 THR A CA 1
ATOM 1816 C C . THR A 1 234 ? 7.961 7.43 18.562 1 98.19 234 THR A C 1
ATOM 1818 O O . THR A 1 234 ? 6.738 7.32 18.438 1 98.19 234 THR A O 1
ATOM 1821 N N . GLU A 1 235 ? 8.539 7.309 19.734 1 98.12 235 GLU A N 1
ATOM 1822 C CA . GLU A 1 235 ? 7.805 6.895 20.922 1 98.12 235 GLU A CA 1
ATOM 1823 C C . GLU A 1 235 ? 6.816 7.973 21.359 1 98.12 235 GLU A C 1
ATOM 1825 O O . GLU A 1 235 ? 5.691 7.664 21.766 1 98.12 235 GLU A O 1
ATOM 1830 N N . ASP A 1 236 ? 7.258 9.195 21.312 1 98.56 236 ASP A N 1
ATOM 1831 C CA . ASP A 1 236 ? 6.383 10.305 21.688 1 98.56 236 ASP A CA 1
ATOM 1832 C C . ASP A 1 236 ? 5.168 10.375 20.766 1 98.56 236 ASP A C 1
ATOM 1834 O O . ASP A 1 236 ? 4.035 10.508 21.234 1 98.56 236 ASP A O 1
ATOM 1838 N N . VAL A 1 237 ? 5.43 10.258 19.469 1 98.81 237 VAL A N 1
ATOM 1839 C CA . VAL A 1 237 ? 4.352 10.344 18.5 1 98.81 237 VAL A CA 1
ATOM 1840 C C . VAL A 1 237 ? 3.391 9.172 18.688 1 98.81 237 VAL A C 1
ATOM 1842 O O . VAL A 1 237 ? 2.172 9.359 18.734 1 98.81 237 VAL A O 1
ATOM 1845 N N . ALA A 1 238 ? 3.922 7.938 18.844 1 98.69 238 ALA A N 1
ATOM 1846 C CA . ALA A 1 238 ? 3.062 6.777 19.047 1 98.69 238 ALA A CA 1
ATOM 1847 C C . ALA A 1 238 ? 2.207 6.941 20.312 1 98.69 238 ALA A C 1
ATOM 1849 O O . ALA A 1 238 ? 1.006 6.66 20.281 1 98.69 238 ALA A O 1
ATOM 1850 N N . GLY A 1 239 ? 2.867 7.426 21.375 1 98.19 239 GLY A N 1
ATOM 1851 C CA . GLY A 1 239 ? 2.125 7.664 22.609 1 98.19 239 GLY A CA 1
ATOM 1852 C C . GLY A 1 239 ? 1.011 8.68 22.438 1 98.19 239 GLY A C 1
ATOM 1853 O O . GLY A 1 239 ? -0.095 8.484 22.953 1 98.19 239 GLY A O 1
ATOM 1854 N N . MET A 1 240 ? 1.227 9.727 21.75 1 98.31 240 MET A N 1
ATOM 1855 C CA . MET A 1 240 ? 0.234 10.773 21.531 1 98.31 240 MET A CA 1
ATOM 1856 C C . MET A 1 240 ? -0.91 10.258 20.656 1 98.31 240 MET A C 1
ATOM 1858 O O . MET A 1 240 ? -2.07 10.602 20.891 1 98.31 240 MET A O 1
ATOM 1862 N N . LEU A 1 241 ? -0.54 9.398 19.609 1 98.5 241 LEU A N 1
ATOM 1863 C CA . LEU A 1 241 ? -1.581 8.836 18.766 1 98.5 241 LEU A CA 1
ATOM 1864 C C . LEU A 1 241 ? -2.48 7.895 19.562 1 98.5 241 LEU A C 1
ATOM 1866 O O . LEU A 1 241 ? -3.699 7.887 19.375 1 98.5 241 LEU A O 1
ATOM 1870 N N . LEU A 1 242 ? -1.871 7.105 20.453 1 97.56 242 LEU A N 1
ATOM 1871 C CA . LEU A 1 242 ? -2.65 6.215 21.312 1 97.56 242 LEU A CA 1
ATOM 1872 C C . LEU A 1 242 ? -3.564 7.008 22.234 1 97.56 242 LEU A C 1
ATOM 1874 O O . LEU A 1 242 ? -4.727 6.645 22.422 1 97.56 242 LEU A O 1
ATOM 1878 N N . ALA A 1 243 ? -3.051 8.141 22.766 1 95.94 243 ALA A N 1
ATOM 1879 C CA . ALA A 1 243 ? -3.863 9.008 23.625 1 95.94 243 ALA A CA 1
ATOM 1880 C C . ALA A 1 243 ? -5.012 9.633 22.828 1 95.94 243 ALA A C 1
ATOM 1882 O O . ALA A 1 243 ? -6.133 9.727 23.328 1 95.94 243 ALA A O 1
ATOM 1883 N N . ALA A 1 244 ? -4.734 10.07 21.625 1 94.81 244 ALA A N 1
ATOM 1884 C CA . ALA A 1 244 ? -5.758 10.68 20.781 1 94.81 244 ALA A CA 1
ATOM 1885 C C . ALA A 1 244 ? -6.875 9.688 20.469 1 94.81 244 ALA A C 1
ATOM 1887 O O . ALA A 1 244 ? -8.039 10.07 20.344 1 94.81 244 ALA A O 1
ATOM 1888 N N . ALA A 1 245 ? -6.496 8.43 20.281 1 93.62 245 ALA A N 1
ATOM 1889 C CA . ALA A 1 245 ? -7.461 7.387 19.938 1 93.62 245 ALA A CA 1
ATOM 1890 C C . ALA A 1 245 ? -8.445 7.168 21.094 1 93.62 245 ALA A C 1
ATOM 1892 O O . ALA A 1 245 ? -9.555 6.664 20.875 1 93.62 245 ALA A O 1
ATOM 1893 N N . GLU A 1 246 ? -8.047 7.469 22.281 1 89.19 246 GLU A N 1
ATOM 1894 C CA . GLU A 1 246 ? -8.875 7.242 23.469 1 89.19 246 GLU A CA 1
ATOM 1895 C C . GLU A 1 246 ? -9.812 8.422 23.719 1 89.19 246 GLU A C 1
ATOM 1897 O O . GLU A 1 246 ? -10.688 8.352 24.578 1 89.19 246 GLU A O 1
ATOM 1902 N N . ARG A 1 247 ? -9.547 9.477 23.047 1 78.19 247 ARG A N 1
ATOM 1903 C CA . ARG A 1 247 ? -10.398 10.641 23.25 1 78.19 247 ARG A CA 1
ATOM 1904 C C . ARG A 1 247 ? -11.852 10.328 22.891 1 78.19 247 ARG A C 1
ATOM 1906 O O . ARG A 1 247 ? -12.125 9.625 21.922 1 78.19 247 ARG A O 1
ATOM 1913 N N . GLU A 1 248 ? -12.727 10.32 23.922 1 62.84 248 GLU A N 1
ATOM 1914 C CA . GLU A 1 248 ? -14.156 10.102 23.734 1 62.84 248 GLU A CA 1
ATOM 1915 C C . GLU A 1 248 ? -14.789 11.211 22.891 1 62.84 248 GLU A C 1
ATOM 1917 O O . GLU A 1 248 ? -14.367 12.367 22.984 1 62.84 248 GLU A O 1
ATOM 1922 N N . VAL A 1 249 ? -15.305 10.852 21.594 1 55.41 249 VAL A N 1
ATOM 1923 C CA . VAL A 1 249 ? -16.141 11.781 20.859 1 55.41 249 VAL A CA 1
ATOM 1924 C C . VAL A 1 249 ? -17.297 12.258 21.734 1 55.41 249 VAL A C 1
ATOM 1926 O O . VAL A 1 249 ? -18.047 11.445 22.281 1 55.41 249 VAL A O 1
ATOM 1929 N N . SER A 1 250 ? -17.078 13.289 22.438 1 48.75 250 SER A N 1
ATOM 1930 C CA . SER A 1 250 ? -18.312 13.734 23.078 1 48.75 250 SER A CA 1
ATOM 1931 C C . SER A 1 250 ? -19.484 13.633 22.109 1 48.75 250 SER A C 1
ATOM 1933 O O . SER A 1 250 ? -19.406 14.078 20.969 1 48.75 250 SER A O 1
ATOM 1935 N N . ALA A 1 251 ? -20.344 12.594 22.109 1 41.66 251 ALA A N 1
ATOM 1936 C CA . ALA A 1 251 ? -21.656 12.477 21.469 1 41.66 251 ALA A CA 1
ATOM 1937 C C . ALA A 1 251 ? -22.281 13.844 21.25 1 41.66 251 ALA A C 1
ATOM 1939 O O . ALA A 1 251 ? -22.188 14.727 22.109 1 41.66 251 ALA A O 1
ATOM 1940 N N . VAL A 1 252 ? -22.734 14.18 19.938 1 37.72 252 VAL A N 1
ATOM 1941 C CA . VAL A 1 252 ? -23.688 15.266 19.703 1 37.72 252 VAL A CA 1
ATOM 1942 C C . VAL A 1 252 ? -24.734 15.273 20.812 1 37.72 252 VAL A C 1
ATOM 1944 O O . VAL A 1 252 ? -25.438 14.281 21.016 1 37.72 252 VAL A O 1
ATOM 1947 N N . VAL A 1 253 ? -24.5 16.234 21.625 1 24.86 253 VAL A N 1
ATOM 1948 C CA . VAL A 1 253 ? -25.656 16.781 22.328 1 24.86 253 VAL A CA 1
ATOM 1949 C C . VAL A 1 253 ? -26.797 17.016 21.328 1 24.86 253 VAL A C 1
ATOM 1951 O O . VAL A 1 253 ? -26.609 17.641 20.281 1 24.86 253 VAL A O 1
ATOM 1954 N N . HIS A 1 254 ? -27.922 16.266 21.422 1 24.03 254 HIS A N 1
ATOM 1955 C CA . HIS A 1 254 ? -29.156 16.828 20.906 1 24.03 254 HIS A CA 1
ATOM 1956 C C . HIS A 1 254 ? -29.266 18.312 21.234 1 24.03 254 HIS A C 1
ATOM 1958 O O . HIS A 1 254 ? -28.922 18.734 22.344 1 24.03 254 HIS A O 1
ATOM 1964 N N . MET B 1 1 ? 24.906 -13.492 24.484 1 24.11 1 MET B N 1
ATOM 1965 C CA . MET B 1 1 ? 24.031 -12.406 24.062 1 24.11 1 MET B CA 1
ATOM 1966 C C . MET B 1 1 ? 22.969 -12.922 23.094 1 24.11 1 MET B C 1
ATOM 1968 O O . MET B 1 1 ? 23.297 -13.43 22.016 1 24.11 1 MET B O 1
ATOM 1972 N N . ASN B 1 2 ? 21.906 -13.562 23.453 1 30.69 2 ASN B N 1
ATOM 1973 C CA . ASN B 1 2 ? 20.891 -14.289 22.688 1 30.69 2 ASN B CA 1
ATOM 1974 C C . ASN B 1 2 ? 20.344 -13.453 21.547 1 30.69 2 ASN B C 1
ATOM 1976 O O . ASN B 1 2 ? 19.641 -12.469 21.766 1 30.69 2 ASN B O 1
ATOM 1980 N N . THR B 1 3 ? 21.016 -13.156 20.5 1 38.66 3 THR B N 1
ATOM 1981 C CA . THR B 1 3 ? 20.703 -12.391 19.297 1 38.66 3 THR B CA 1
ATOM 1982 C C . THR B 1 3 ? 19.281 -12.703 18.812 1 38.66 3 THR B C 1
ATOM 1984 O O . THR B 1 3 ? 19.016 -13.812 18.344 1 38.66 3 THR B O 1
ATOM 1987 N N . THR B 1 4 ? 18.312 -12.484 19.5 1 44.69 4 THR B N 1
ATOM 1988 C CA . THR B 1 4 ? 16.922 -12.797 19.172 1 44.69 4 THR B CA 1
ATOM 1989 C C . THR B 1 4 ? 16.641 -12.547 17.703 1 44.69 4 THR B C 1
ATOM 1991 O O . THR B 1 4 ? 16.688 -11.406 17.234 1 44.69 4 THR B O 1
ATOM 1994 N N . SER B 1 5 ? 17 -13.453 16.828 1 57.12 5 SER B N 1
ATOM 1995 C CA . SER B 1 5 ? 17 -13.484 15.375 1 57.12 5 SER B CA 1
ATOM 1996 C C . SER B 1 5 ? 15.664 -12.977 14.82 1 57.12 5 SER B C 1
ATOM 1998 O O . SER B 1 5 ? 14.602 -13.422 15.242 1 57.12 5 SER B O 1
ATOM 2000 N N . LYS B 1 6 ? 15.555 -11.734 14.203 1 79 6 LYS B N 1
ATOM 2001 C CA . LYS B 1 6 ? 14.391 -11.102 13.594 1 79 6 LYS B CA 1
ATOM 2002 C C . LYS B 1 6 ? 13.695 -12.055 12.617 1 79 6 LYS B C 1
ATOM 2004 O O . LYS B 1 6 ? 14.352 -12.656 11.758 1 79 6 LYS B O 1
ATOM 2009 N N . LYS B 1 7 ? 12.414 -12.508 12.961 1 92.56 7 LYS B N 1
ATOM 2010 C CA . LYS B 1 7 ? 11.609 -13.336 12.062 1 92.56 7 LYS B CA 1
ATOM 2011 C C . LYS B 1 7 ? 11.562 -12.734 10.656 1 92.56 7 LYS B C 1
ATOM 2013 O O . LYS B 1 7 ? 11.555 -11.516 10.5 1 92.56 7 LYS B O 1
ATOM 2018 N N . PRO B 1 8 ? 11.672 -13.641 9.672 1 95.44 8 PRO B N 1
ATOM 2019 C CA . PRO B 1 8 ? 11.625 -13.109 8.305 1 95.44 8 PRO B CA 1
ATOM 2020 C C . PRO B 1 8 ? 10.336 -12.336 8.023 1 95.44 8 PRO B C 1
ATOM 2022 O O . PRO B 1 8 ? 9.32 -12.562 8.688 1 95.44 8 PRO B O 1
ATOM 2025 N N . THR B 1 9 ? 10.43 -11.438 7.129 1 97.12 9 THR B N 1
ATOM 2026 C CA . THR B 1 9 ? 9.297 -10.664 6.648 1 97.12 9 THR B CA 1
ATOM 2027 C C . THR B 1 9 ? 8.602 -11.375 5.488 1 97.12 9 THR B C 1
ATOM 2029 O O . THR B 1 9 ? 9.266 -11.992 4.648 1 97.12 9 THR B O 1
ATOM 2032 N N . PHE B 1 10 ? 7.285 -11.336 5.48 1 98.5 10 PHE B N 1
ATOM 2033 C CA . PHE B 1 10 ? 6.531 -11.867 4.348 1 98.5 10 PHE B CA 1
ATOM 2034 C C . PHE B 1 10 ? 6.113 -10.742 3.406 1 98.5 10 PHE B C 1
ATOM 2036 O O . PHE B 1 10 ? 5.629 -9.695 3.852 1 98.5 10 PHE B O 1
ATOM 2043 N N . VAL B 1 11 ? 6.344 -10.906 2.156 1 98.88 11 VAL B N 1
ATOM 2044 C CA . VAL B 1 11 ? 5.727 -10.086 1.12 1 98.88 11 VAL B CA 1
ATOM 2045 C C . VAL B 1 11 ? 4.75 -10.93 0.306 1 98.88 11 VAL B C 1
ATOM 2047 O O . VAL B 1 11 ? 5.137 -11.93 -0.296 1 98.88 11 VAL B O 1
ATOM 2050 N N . LEU B 1 12 ? 3.49 -10.508 0.309 1 98.94 12 LEU B N 1
ATOM 2051 C CA . LEU B 1 12 ? 2.398 -11.289 -0.269 1 98.94 12 LEU B CA 1
ATOM 2052 C C . LEU B 1 12 ? 1.866 -10.617 -1.532 1 98.94 12 LEU B C 1
ATOM 2054 O O . LEU B 1 12 ? 1.198 -9.586 -1.459 1 98.94 12 LEU B O 1
ATOM 2058 N N . VAL B 1 13 ? 2.158 -11.234 -2.672 1 98.94 13 VAL B N 1
ATOM 2059 C CA . VAL B 1 13 ? 1.753 -10.68 -3.959 1 98.94 13 VAL B CA 1
ATOM 2060 C C . VAL B 1 13 ? 0.456 -11.344 -4.422 1 98.94 13 VAL B C 1
ATOM 2062 O O . VAL B 1 13 ? 0.374 -12.57 -4.512 1 98.94 13 VAL B O 1
ATOM 2065 N N . HIS B 1 14 ? -0.509 -10.531 -4.719 1 98.81 14 HIS B N 1
ATOM 2066 C CA . HIS B 1 14 ? -1.841 -11.023 -5.043 1 98.81 14 HIS B CA 1
ATOM 2067 C C . HIS B 1 14 ? -1.926 -11.461 -6.504 1 98.81 14 HIS B C 1
ATOM 2069 O O . HIS B 1 14 ? -1.042 -11.141 -7.301 1 98.81 14 HIS B O 1
ATOM 2075 N N . GLY B 1 15 ? -2.947 -12.195 -6.836 1 98.19 15 GLY B N 1
ATOM 2076 C CA . GLY B 1 15 ? -3.215 -12.664 -8.18 1 98.19 15 GLY B CA 1
ATOM 2077 C C . GLY B 1 15 ? -3.955 -11.656 -9.039 1 98.19 15 GLY B C 1
ATOM 2078 O O . GLY B 1 15 ? -4.211 -10.531 -8.594 1 98.19 15 GLY B O 1
ATOM 2079 N N . GLY B 1 16 ? -4.266 -12.062 -10.234 1 98.12 16 GLY B N 1
ATOM 2080 C CA . GLY B 1 16 ? -4.957 -11.188 -11.172 1 98.12 16 GLY B CA 1
ATOM 2081 C C . GLY B 1 16 ? -6.309 -10.719 -10.664 1 98.12 16 GLY B C 1
ATOM 2082 O O . GLY B 1 16 ? -7.035 -11.484 -10.023 1 98.12 16 GLY B O 1
ATOM 2083 N N . ARG B 1 17 ? -6.582 -9.422 -10.883 1 98.5 17 ARG B N 1
ATOM 2084 C CA . ARG B 1 17 ? -7.875 -8.781 -10.648 1 98.5 17 ARG B CA 1
ATOM 2085 C C . ARG B 1 17 ? -8.156 -8.648 -9.156 1 98.5 17 ARG B C 1
ATOM 2087 O O . ARG B 1 17 ? -9.266 -8.289 -8.758 1 98.5 17 ARG B O 1
ATOM 2094 N N . HIS B 1 18 ? -7.25 -9 -8.336 1 98.56 18 HIS B N 1
ATOM 2095 C CA . HIS B 1 18 ? -7.355 -8.836 -6.887 1 98.56 18 HIS B CA 1
ATOM 2096 C C . HIS B 1 18 ? -6.562 -7.625 -6.41 1 98.56 18 HIS B C 1
ATOM 2098 O O . HIS B 1 18 ? -6.363 -6.668 -7.168 1 98.56 18 HIS B O 1
ATOM 2104 N N . GLY B 1 19 ? -6.219 -7.535 -5.191 1 98.56 19 GLY B N 1
ATOM 2105 C CA . GLY B 1 19 ? -5.391 -6.566 -4.496 1 98.56 19 GLY B CA 1
ATOM 2106 C C . GLY B 1 19 ? -4.781 -7.105 -3.217 1 98.56 19 GLY B C 1
ATOM 2107 O O . GLY B 1 19 ? -4.98 -8.273 -2.873 1 98.56 19 GLY B O 1
ATOM 2108 N N . GLY B 1 20 ? -3.984 -6.223 -2.623 1 98.44 20 GLY B N 1
ATOM 2109 C CA . GLY B 1 20 ? -3.412 -6.629 -1.349 1 98.44 20 GLY B CA 1
ATOM 2110 C C . GLY B 1 20 ? -4.453 -7.082 -0.344 1 98.44 20 GLY B C 1
ATOM 2111 O O . GLY B 1 20 ? -4.172 -7.93 0.508 1 98.44 20 GLY B O 1
ATOM 2112 N N . TRP B 1 21 ? -5.676 -6.59 -0.445 1 97.94 21 TRP B N 1
ATOM 2113 C CA . TRP B 1 21 ? -6.777 -6.914 0.455 1 97.94 21 TRP B CA 1
ATOM 2114 C C . TRP B 1 21 ? -7.008 -8.422 0.51 1 97.94 21 TRP B C 1
ATOM 2116 O O . TRP B 1 21 ? -7.469 -8.945 1.525 1 97.94 21 TRP B O 1
ATOM 2126 N N . SER B 1 22 ? -6.711 -9.156 -0.515 1 98.5 22 SER B N 1
ATOM 2127 C CA . SER B 1 22 ? -7.004 -10.586 -0.579 1 98.5 22 SER B CA 1
ATOM 2128 C C . SER B 1 22 ? -6.191 -11.367 0.448 1 98.5 22 SER B C 1
ATOM 2130 O O . SER B 1 22 ? -6.523 -12.508 0.774 1 98.5 22 SER B O 1
ATOM 2132 N N . TRP B 1 23 ? -5.145 -10.727 0.969 1 98.56 23 TRP B N 1
ATOM 2133 C CA . TRP B 1 23 ? -4.246 -11.391 1.905 1 98.56 23 TRP B CA 1
ATOM 2134 C C . TRP B 1 23 ? -4.543 -10.969 3.34 1 98.56 23 TRP B C 1
ATOM 2136 O O . TRP B 1 23 ? -3.865 -11.406 4.273 1 98.56 23 TRP B O 1
ATOM 2146 N N . GLN B 1 24 ? -5.527 -10.141 3.545 1 96.44 24 GLN B N 1
ATOM 2147 C CA . GLN B 1 24 ? -5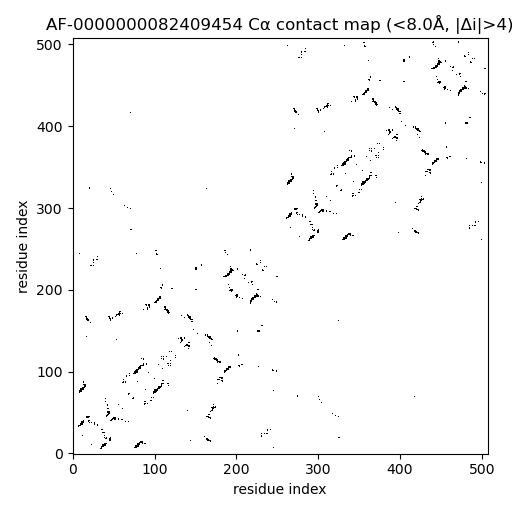.777 -9.508 4.84 1 96.44 24 GLN B CA 1
ATOM 2148 C C . GLN B 1 24 ? -5.816 -10.547 5.957 1 96.44 24 GLN B C 1
ATOM 2150 O O . GLN B 1 24 ? -5.145 -10.398 6.977 1 96.44 24 GLN B O 1
ATOM 2155 N N . ARG B 1 25 ? -6.555 -11.648 5.777 1 97.12 25 ARG B N 1
ATOM 2156 C CA . ARG B 1 25 ? -6.75 -12.656 6.816 1 97.12 25 ARG B CA 1
ATOM 2157 C C . ARG B 1 25 ? -5.457 -13.414 7.094 1 97.12 25 ARG B C 1
ATOM 2159 O O . ARG B 1 25 ? -5.102 -13.641 8.25 1 97.12 25 ARG B O 1
ATOM 2166 N N . VAL B 1 26 ? -4.766 -13.734 6.047 1 98.56 26 VAL B N 1
ATOM 2167 C CA . VAL B 1 26 ? -3.494 -14.438 6.203 1 98.56 26 VAL B CA 1
ATOM 2168 C C . VAL B 1 26 ? -2.463 -13.5 6.832 1 98.56 26 VAL B C 1
ATOM 2170 O O . VAL B 1 26 ? -1.704 -13.906 7.715 1 98.56 26 VAL B O 1
ATOM 2173 N N . ALA B 1 27 ? -2.41 -12.242 6.383 1 97.12 27 ALA B N 1
ATOM 2174 C CA . ALA B 1 27 ? -1.473 -11.258 6.914 1 97.12 27 ALA B CA 1
ATOM 2175 C C . ALA B 1 27 ? -1.661 -11.078 8.414 1 97.12 27 ALA B C 1
ATOM 2177 O O . ALA B 1 27 ? -0.685 -11.008 9.164 1 97.12 27 ALA B O 1
ATOM 2178 N N . ASP B 1 28 ? -2.902 -11.016 8.836 1 93.69 28 ASP B N 1
ATOM 2179 C CA . ASP B 1 28 ? -3.197 -10.867 10.258 1 93.69 28 ASP B CA 1
ATOM 2180 C C . ASP B 1 28 ? -2.633 -12.039 11.062 1 93.69 28 ASP B C 1
ATOM 2182 O O . ASP B 1 28 ? -2.059 -11.836 12.133 1 93.69 28 ASP B O 1
ATOM 2186 N N . ARG B 1 29 ? -2.773 -13.219 10.516 1 96.38 29 ARG B N 1
ATOM 2187 C CA . ARG B 1 29 ? -2.275 -14.414 11.195 1 96.38 29 ARG B CA 1
ATOM 2188 C C . ARG B 1 29 ? -0.753 -14.406 11.273 1 96.38 29 ARG B C 1
ATOM 2190 O O . ARG B 1 29 ? -0.177 -14.75 12.305 1 96.38 29 ARG B O 1
ATOM 2197 N N . LEU B 1 30 ? -0.122 -14.016 10.211 1 97 30 LEU B N 1
ATOM 2198 C CA . LEU B 1 30 ? 1.336 -13.969 10.18 1 97 30 LEU B CA 1
ATOM 2199 C C . LEU B 1 30 ? 1.869 -12.914 11.141 1 97 30 LEU B C 1
ATOM 2201 O O . LEU B 1 30 ? 2.869 -13.141 11.828 1 97 30 LEU B O 1
ATOM 2205 N N . ARG B 1 31 ? 1.189 -11.766 11.195 1 93.5 31 ARG B N 1
ATOM 2206 C CA . ARG B 1 31 ? 1.601 -10.703 12.109 1 93.5 31 ARG B CA 1
ATOM 2207 C C . ARG B 1 31 ? 1.44 -11.148 13.562 1 93.5 31 ARG B C 1
ATOM 2209 O O . ARG B 1 31 ? 2.262 -10.805 14.414 1 93.5 31 ARG B O 1
ATOM 2216 N N . ALA B 1 32 ? 0.384 -11.875 13.812 1 92.31 32 ALA B N 1
ATOM 2217 C CA . ALA B 1 32 ? 0.154 -12.391 15.164 1 92.31 32 ALA B CA 1
ATOM 2218 C C . ALA B 1 32 ? 1.292 -13.312 15.602 1 92.31 32 ALA B C 1
ATOM 2220 O O . ALA B 1 32 ? 1.549 -13.469 16.797 1 92.31 32 ALA B O 1
ATOM 2221 N N . GLU B 1 33 ? 1.933 -13.852 14.617 1 93.56 33 GLU B N 1
ATOM 2222 C CA . GLU B 1 33 ? 3.08 -14.711 14.898 1 93.56 33 GLU B CA 1
ATOM 2223 C C . GLU B 1 33 ? 4.367 -13.898 15.008 1 93.56 33 GLU B C 1
ATOM 2225 O O . GLU B 1 33 ? 5.449 -14.461 15.195 1 93.56 33 GLU B O 1
ATOM 2230 N N . GLY B 1 34 ? 4.328 -12.617 14.844 1 92.06 34 GLY B N 1
ATOM 2231 C CA . GLY B 1 34 ? 5.461 -11.734 15.062 1 92.06 34 GLY B CA 1
ATOM 2232 C C . GLY B 1 34 ? 6.195 -11.375 13.781 1 92.06 34 GLY B C 1
ATOM 2233 O O . GLY B 1 34 ? 7.266 -10.766 13.828 1 92.06 34 GLY B O 1
ATOM 2234 N N . HIS B 1 35 ? 5.645 -11.719 12.594 1 95.06 35 HIS B N 1
ATOM 2235 C CA . HIS B 1 35 ? 6.301 -11.438 11.328 1 95.06 35 HIS B CA 1
ATOM 2236 C C . HIS B 1 35 ? 5.906 -10.062 10.797 1 95.06 35 HIS B C 1
ATOM 2238 O O . HIS B 1 35 ? 4.773 -9.617 10.992 1 95.06 35 HIS B O 1
ATOM 2244 N N . GLY B 1 36 ? 6.887 -9.375 10.18 1 94.62 36 GLY B N 1
ATOM 2245 C CA . GLY B 1 36 ? 6.496 -8.305 9.273 1 94.62 36 GLY B CA 1
ATOM 2246 C C . GLY B 1 36 ? 5.766 -8.812 8.039 1 94.62 36 GLY B C 1
ATOM 2247 O O . GLY B 1 36 ? 6.098 -9.875 7.508 1 94.62 36 GLY B O 1
ATOM 2248 N N . VAL B 1 37 ? 4.75 -8.086 7.66 1 96.88 37 VAL B N 1
ATOM 2249 C CA . VAL B 1 37 ? 3.98 -8.523 6.496 1 96.88 37 VAL B CA 1
ATOM 2250 C C . VAL B 1 37 ? 3.674 -7.328 5.602 1 96.88 37 VAL B C 1
ATOM 2252 O O . VAL B 1 37 ? 3.221 -6.285 6.078 1 96.88 37 VAL B O 1
ATOM 2255 N N . TYR B 1 38 ? 4 -7.449 4.34 1 97.81 38 TYR B N 1
ATOM 2256 C CA . TYR B 1 38 ? 3.615 -6.496 3.303 1 97.81 38 TYR B CA 1
ATOM 2257 C C . TYR B 1 38 ? 2.764 -7.168 2.232 1 97.81 38 TYR B C 1
ATOM 2259 O O . TYR B 1 38 ? 3.078 -8.273 1.78 1 97.81 38 TYR B O 1
ATOM 2267 N N . ALA B 1 39 ? 1.666 -6.562 1.872 1 98.25 39 ALA B N 1
ATOM 2268 C CA . ALA B 1 39 ? 0.79 -7.023 0.798 1 98.25 39 ALA B CA 1
ATOM 2269 C C . ALA B 1 39 ? 0.448 -5.883 -0.157 1 98.25 39 ALA B C 1
ATOM 2271 O O . ALA B 1 39 ? -0.698 -5.434 -0.21 1 98.25 39 ALA B O 1
ATOM 2272 N N . PRO B 1 40 ? 1.408 -5.484 -0.962 1 98.31 40 PRO B N 1
ATOM 2273 C C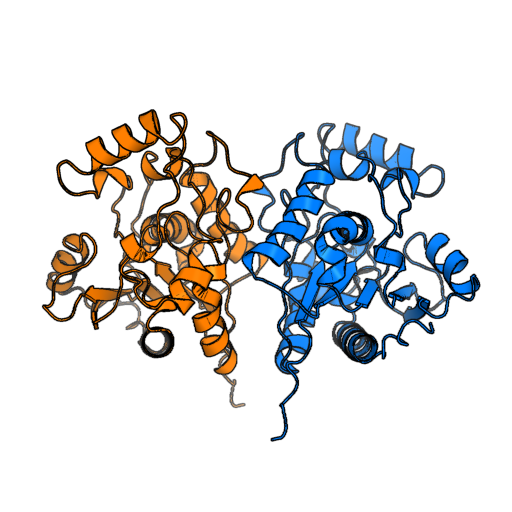A . PRO B 1 40 ? 1.161 -4.34 -1.847 1 98.31 40 PRO B CA 1
ATOM 2274 C C . PRO B 1 40 ? 0.095 -4.633 -2.9 1 98.31 40 PRO B C 1
ATOM 2276 O O . PRO B 1 40 ? -0.041 -5.773 -3.35 1 98.31 40 PRO B O 1
ATOM 2279 N N . THR B 1 41 ? -0.664 -3.602 -3.242 1 98.88 41 THR B N 1
ATOM 2280 C CA . THR B 1 41 ? -1.59 -3.676 -4.367 1 98.88 41 THR B CA 1
ATOM 2281 C C . THR B 1 41 ? -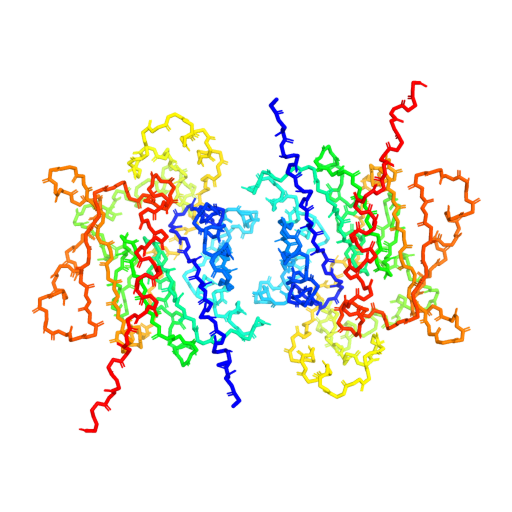0.916 -3.215 -5.652 1 98.88 41 THR B C 1
ATOM 2283 O O . THR B 1 41 ? -0.244 -2.182 -5.676 1 98.88 41 THR B O 1
ATOM 2286 N N . LEU B 1 42 ? -1.049 -3.967 -6.648 1 98.94 42 LEU B N 1
ATOM 2287 C CA . LEU B 1 42 ? -0.436 -3.648 -7.934 1 98.94 42 LEU B CA 1
ATOM 2288 C C . LEU B 1 42 ? -1.217 -2.553 -8.648 1 98.94 42 LEU B C 1
ATOM 2290 O O . LEU B 1 42 ? -2.447 -2.516 -8.586 1 98.94 42 LEU B O 1
ATOM 2294 N N . THR B 1 43 ? -0.454 -1.702 -9.391 1 98.94 43 THR B N 1
ATOM 2295 C CA . THR B 1 43 ? -1.015 -0.541 -10.07 1 98.94 43 THR B CA 1
ATOM 2296 C C . THR B 1 43 ? -2.174 -0.951 -10.977 1 98.94 43 THR B C 1
ATOM 2298 O O . THR B 1 43 ? -2.055 -1.895 -11.758 1 98.94 43 THR B O 1
ATOM 2301 N N . GLY B 1 44 ? -3.312 -0.276 -10.828 1 98.81 44 GLY B N 1
ATOM 2302 C CA . GLY B 1 44 ? -4.465 -0.512 -11.688 1 98.81 44 GLY B CA 1
ATOM 2303 C C . GLY B 1 44 ? -5.406 -1.566 -11.141 1 98.81 44 GLY B C 1
ATOM 2304 O O . GLY B 1 44 ? -6.406 -1.903 -11.781 1 98.81 44 GLY B O 1
ATOM 2305 N N . LEU B 1 45 ? -5.121 -2.062 -9.922 1 98.81 45 LEU B N 1
ATOM 2306 C CA . LEU B 1 45 ? -5.938 -3.094 -9.289 1 98.81 45 LEU B CA 1
ATOM 2307 C C . LEU B 1 45 ? -6.312 -2.697 -7.867 1 98.81 45 LEU B C 1
ATOM 2309 O O . LEU B 1 45 ? -5.73 -1.769 -7.301 1 98.81 45 LEU B O 1
ATOM 2313 N N . GLY B 1 46 ? -7.328 -3.377 -7.285 1 98.5 46 GLY B N 1
ATOM 2314 C CA . GLY B 1 46 ? -7.703 -3.164 -5.895 1 98.5 46 GLY B CA 1
ATOM 2315 C C . GLY B 1 46 ? -7.805 -1.696 -5.527 1 98.5 46 GLY B C 1
ATOM 2316 O O . GLY B 1 46 ? -8.484 -0.926 -6.203 1 98.5 46 GLY B O 1
ATOM 2317 N N . ASP B 1 47 ? -7.074 -1.304 -4.477 1 98.56 47 ASP B N 1
ATOM 2318 C CA . ASP B 1 47 ? -7.129 0.071 -3.99 1 98.56 47 ASP B CA 1
ATOM 2319 C C . ASP B 1 47 ? -6.328 1.005 -4.898 1 98.56 47 ASP B C 1
ATOM 2321 O O . ASP B 1 47 ? -6.215 2.201 -4.621 1 98.56 47 ASP B O 1
ATOM 2325 N N . ARG B 1 48 ? -5.863 0.499 -5.996 1 98.81 48 ARG B N 1
ATOM 2326 C CA . ARG B 1 48 ? -5.176 1.301 -7.004 1 98.81 48 ARG B CA 1
ATOM 2327 C C . ARG B 1 48 ? -5.898 1.241 -8.344 1 98.81 48 ARG B C 1
ATOM 2329 O O . ARG B 1 48 ? -5.344 1.631 -9.375 1 98.81 48 ARG B O 1
ATOM 2336 N N . ALA B 1 49 ? -7.113 0.765 -8.367 1 98.69 49 ALA B N 1
ATOM 2337 C CA . ALA B 1 49 ? -7.883 0.546 -9.586 1 98.69 49 ALA B CA 1
ATOM 2338 C C . ALA B 1 49 ? -8.062 1.849 -10.359 1 98.69 49 ALA B C 1
ATOM 2340 O O . ALA B 1 49 ? -8.141 1.842 -11.594 1 98.69 49 ALA B O 1
ATOM 2341 N N . HIS B 1 50 ? -8.07 2.98 -9.656 1 98.19 50 HIS B N 1
ATOM 2342 C CA . HIS B 1 50 ? -8.281 4.27 -10.297 1 98.19 50 HIS B CA 1
ATOM 2343 C C . HIS B 1 50 ? -7.09 4.664 -11.164 1 98.19 50 HIS B C 1
ATOM 2345 O O . HIS B 1 50 ? -7.176 5.598 -11.961 1 98.19 50 HIS B O 1
ATOM 2351 N N . LEU B 1 51 ? -5.996 3.938 -11.07 1 98.69 51 LEU B N 1
ATOM 2352 C CA . LEU B 1 51 ? -4.789 4.227 -11.844 1 98.69 51 LEU B CA 1
ATOM 2353 C C . LEU B 1 51 ? -4.707 3.344 -13.078 1 98.69 51 LEU B C 1
ATOM 2355 O O . LEU B 1 51 ? -3.719 3.391 -13.82 1 98.69 51 LEU B O 1
ATOM 2359 N N . ALA B 1 52 ? -5.703 2.52 -13.336 1 98.62 52 ALA B N 1
ATOM 2360 C CA . ALA B 1 52 ? -5.684 1.658 -14.516 1 98.62 52 ALA B CA 1
ATOM 2361 C C . ALA B 1 52 ? -5.605 2.484 -15.797 1 98.62 52 ALA B C 1
ATOM 2363 O O . ALA B 1 52 ? -6.234 3.539 -15.906 1 98.62 52 ALA B O 1
ATOM 2364 N N . SER B 1 53 ? -4.797 2.082 -16.703 1 98.25 53 SER B N 1
ATOM 2365 C CA . SER B 1 53 ? -4.695 2.623 -18.062 1 98.25 53 SER B CA 1
ATOM 2366 C C . SER B 1 53 ? -4.125 1.592 -19.031 1 98.25 53 SER B C 1
ATOM 2368 O O . SER B 1 53 ? -3.633 0.543 -18.609 1 98.25 53 SER B O 1
ATOM 2370 N N . ARG B 1 54 ? -4.148 1.878 -20.297 1 98.06 54 ARG B N 1
ATOM 2371 C CA . ARG B 1 54 ? -3.643 0.985 -21.328 1 98.06 54 ARG B CA 1
ATOM 2372 C C . ARG B 1 54 ? -2.133 0.804 -21.203 1 98.06 54 ARG B C 1
ATOM 2374 O O . ARG B 1 54 ? -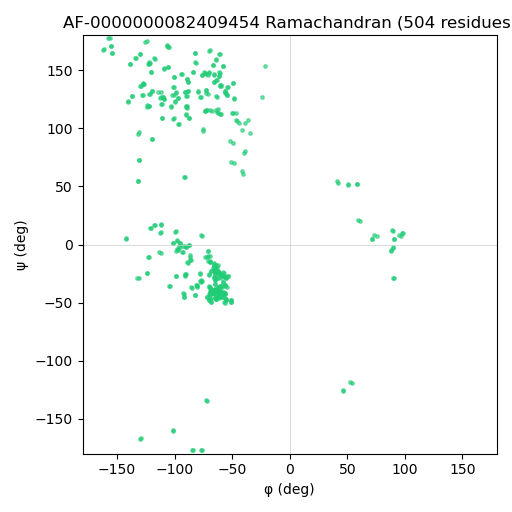1.579 -0.182 -21.703 1 98.06 54 ARG B O 1
ATOM 2381 N N . GLU B 1 55 ? -1.518 1.751 -20.469 1 97.94 55 GLU B N 1
ATOM 2382 C CA . GLU B 1 55 ? -0.06 1.751 -20.391 1 97.94 55 GLU B CA 1
ATOM 2383 C C . GLU B 1 55 ? 0.429 0.884 -19.234 1 97.94 55 GLU B C 1
ATOM 2385 O O . GLU B 1 55 ? 1.611 0.545 -19.156 1 97.94 55 GLU B O 1
ATOM 2390 N N . VAL B 1 56 ? -0.462 0.533 -18.328 1 98.69 56 VAL B N 1
ATOM 2391 C CA . VAL B 1 56 ? -0.076 -0.302 -17.203 1 98.69 56 VAL B CA 1
ATOM 2392 C C . VAL B 1 56 ? 0.134 -1.741 -17.672 1 98.69 56 VAL B C 1
ATOM 2394 O O . VAL B 1 56 ? -0.802 -2.389 -18.141 1 98.69 56 VAL B O 1
ATOM 2397 N N . GLY B 1 57 ? 1.38 -2.223 -17.578 1 98.75 57 GLY B N 1
ATOM 2398 C CA . GLY B 1 57 ? 1.728 -3.574 -17.984 1 98.75 57 GLY B CA 1
ATOM 2399 C C . GLY B 1 57 ? 2.508 -4.336 -16.938 1 98.75 57 GLY B C 1
ATOM 2400 O O . GLY B 1 57 ? 2.51 -3.955 -15.758 1 98.75 57 GLY B O 1
ATOM 2401 N N . LEU B 1 58 ? 3.07 -5.441 -17.344 1 98.69 58 LEU B N 1
ATOM 2402 C CA . LEU B 1 58 ? 3.818 -6.305 -16.438 1 98.69 58 LEU B CA 1
ATOM 2403 C C . LEU B 1 58 ? 5.016 -5.566 -15.852 1 98.69 58 LEU B C 1
ATOM 2405 O O . LEU B 1 58 ? 5.344 -5.742 -14.672 1 98.69 58 LEU B O 1
ATOM 2409 N N . ASP B 1 59 ? 5.656 -4.711 -16.688 1 98.25 59 ASP B N 1
ATOM 2410 C CA . ASP B 1 59 ? 6.801 -3.943 -16.203 1 98.25 59 ASP B CA 1
ATOM 2411 C C . ASP B 1 59 ? 6.402 -3.014 -15.062 1 98.25 59 ASP B C 1
ATOM 2413 O O . ASP B 1 59 ? 7.152 -2.848 -14.102 1 98.25 59 ASP B O 1
ATOM 2417 N N . THR B 1 60 ? 5.242 -2.393 -15.156 1 98.81 60 THR B N 1
ATOM 2418 C CA . THR B 1 60 ? 4.73 -1.552 -14.078 1 98.81 60 THR B CA 1
ATOM 2419 C C . THR B 1 60 ? 4.578 -2.355 -12.789 1 98.81 60 THR B C 1
ATOM 2421 O O . THR B 1 60 ? 4.98 -1.901 -11.719 1 98.81 60 THR B O 1
ATOM 2424 N N . HIS B 1 61 ? 4.016 -3.531 -12.906 1 98.94 61 HIS B N 1
ATOM 2425 C CA . HIS B 1 61 ? 3.756 -4.359 -11.734 1 98.94 61 HIS B CA 1
ATOM 2426 C C . HIS B 1 61 ? 5.055 -4.875 -11.117 1 98.94 61 HIS B C 1
ATOM 2428 O O . HIS B 1 61 ? 5.164 -4.992 -9.898 1 98.94 61 HIS B O 1
ATOM 2434 N N . VAL B 1 62 ? 6.035 -5.211 -11.953 1 98.88 62 VAL B N 1
ATOM 2435 C CA . VAL B 1 62 ? 7.348 -5.602 -11.453 1 98.88 62 VAL B CA 1
ATOM 2436 C C . VAL B 1 62 ? 7.973 -4.441 -10.68 1 98.88 62 VAL B C 1
ATOM 2438 O O . VAL B 1 62 ? 8.5 -4.625 -9.586 1 98.88 62 VAL B O 1
ATOM 2441 N N . LYS B 1 63 ? 7.879 -3.209 -11.219 1 98.81 63 LYS B N 1
ATOM 2442 C CA . LYS B 1 63 ? 8.398 -2.023 -10.547 1 98.81 63 LYS B CA 1
ATOM 2443 C C . LYS B 1 63 ? 7.676 -1.776 -9.227 1 98.81 63 LYS B C 1
ATOM 2445 O O . LYS B 1 63 ? 8.289 -1.344 -8.242 1 98.81 63 LYS B O 1
ATOM 2450 N N . ASP B 1 64 ? 6.316 -2.006 -9.234 1 98.88 64 ASP B N 1
ATOM 2451 C CA . ASP B 1 64 ? 5.566 -1.885 -7.988 1 98.88 64 ASP B CA 1
ATOM 2452 C C . ASP B 1 64 ? 6.223 -2.699 -6.875 1 98.88 64 ASP B C 1
ATOM 2454 O O . ASP B 1 64 ? 6.426 -2.195 -5.77 1 98.88 64 ASP B O 1
ATOM 2458 N N . LEU B 1 65 ? 6.516 -3.928 -7.176 1 98.94 65 LEU B N 1
ATOM 2459 C CA . LEU B 1 65 ? 7.031 -4.848 -6.168 1 98.94 65 LEU B CA 1
ATOM 2460 C C . LEU B 1 65 ? 8.469 -4.492 -5.793 1 98.94 65 LEU B C 1
ATOM 2462 O O . LEU B 1 65 ? 8.812 -4.457 -4.609 1 98.94 65 LEU B O 1
ATOM 2466 N N . VAL B 1 66 ? 9.336 -4.215 -6.777 1 98.88 66 VAL B N 1
ATOM 2467 C CA . VAL B 1 66 ? 10.734 -3.855 -6.531 1 98.88 66 VAL B CA 1
ATOM 2468 C C . VAL B 1 66 ? 10.797 -2.625 -5.633 1 98.88 66 VAL B C 1
ATOM 2470 O O . VAL B 1 66 ? 11.586 -2.582 -4.684 1 98.88 66 VAL B O 1
ATOM 2473 N N . ALA B 1 67 ? 9.945 -1.695 -5.891 1 98.81 67 ALA B N 1
ATOM 2474 C CA . ALA B 1 67 ? 9.953 -0.445 -5.137 1 98.81 67 ALA B CA 1
ATOM 2475 C C . ALA B 1 67 ? 9.594 -0.684 -3.674 1 98.81 67 ALA B C 1
ATOM 2477 O O . ALA B 1 67 ? 10.148 -0.043 -2.779 1 98.81 67 ALA B O 1
ATOM 2478 N N . VAL B 1 68 ? 8.648 -1.569 -3.414 1 98.44 68 VAL B N 1
ATOM 2479 C CA . VAL B 1 68 ? 8.312 -1.904 -2.035 1 98.44 68 VAL B CA 1
ATOM 2480 C C . VAL B 1 68 ? 9.562 -2.379 -1.299 1 98.44 68 VAL B C 1
ATOM 2482 O O . VAL B 1 68 ? 9.828 -1.947 -0.175 1 98.44 68 VAL B O 1
ATOM 2485 N N . PHE B 1 69 ? 10.336 -3.26 -1.931 1 98.31 69 PHE B N 1
ATOM 2486 C CA . PHE B 1 69 ? 11.547 -3.787 -1.321 1 98.31 69 PHE B CA 1
ATOM 2487 C C . PHE B 1 69 ? 12.555 -2.668 -1.057 1 98.31 69 PHE B C 1
ATOM 2489 O O . PHE B 1 69 ? 13.156 -2.613 0.015 1 98.31 69 PHE B O 1
ATOM 2496 N N . GLU B 1 70 ? 12.688 -1.793 -2.016 1 97.81 70 GLU B N 1
ATOM 2497 C CA . GLU B 1 70 ? 13.688 -0.733 -1.922 1 97.81 70 GLU B CA 1
ATOM 2498 C C . GLU B 1 70 ? 13.305 0.293 -0.859 1 97.81 70 GLU B C 1
ATOM 2500 O O . GLU B 1 70 ? 14.109 0.604 0.026 1 97.81 70 GLU B O 1
ATOM 2505 N N . PHE B 1 71 ? 12.133 0.751 -0.857 1 97.62 71 PHE B N 1
ATOM 2506 C CA . PHE B 1 71 ? 11.742 1.861 0.004 1 97.62 71 PHE B CA 1
ATOM 2507 C C . PHE B 1 71 ? 11.523 1.386 1.436 1 97.62 71 PHE B C 1
ATOM 2509 O O . PHE B 1 71 ? 11.773 2.131 2.387 1 97.62 71 PHE B O 1
ATOM 2516 N N . GLU B 1 72 ? 11.078 0.135 1.556 1 96.44 72 GLU B N 1
ATOM 2517 C CA . GLU B 1 72 ? 10.922 -0.407 2.902 1 96.44 72 GLU B CA 1
ATOM 2518 C C . GLU B 1 72 ? 12.195 -1.1 3.373 1 96.44 72 GLU B C 1
ATOM 2520 O O . GLU B 1 72 ? 12.25 -1.617 4.492 1 96.44 72 GLU B O 1
ATOM 2525 N N . ASP B 1 73 ? 13.211 -1.156 2.516 1 94.81 73 ASP B N 1
ATOM 2526 C CA . ASP B 1 73 ? 14.5 -1.778 2.797 1 94.81 73 ASP B CA 1
ATOM 2527 C C . ASP B 1 73 ? 14.32 -3.195 3.342 1 94.81 73 ASP B C 1
ATOM 2529 O O . ASP B 1 73 ? 14.828 -3.521 4.418 1 94.81 73 ASP B O 1
ATOM 2533 N N . LEU B 1 74 ? 13.555 -3.928 2.613 1 96.81 74 LEU B N 1
ATOM 2534 C CA . LEU B 1 74 ? 13.227 -5.277 3.062 1 96.81 74 LEU B CA 1
ATOM 2535 C C . LEU B 1 74 ? 14.367 -6.242 2.77 1 96.81 74 LEU B C 1
ATOM 2537 O O . LEU B 1 74 ? 14.961 -6.203 1.688 1 96.81 74 LEU B O 1
ATOM 2541 N N . THR B 1 75 ? 14.727 -6.996 3.742 1 96.69 75 THR B N 1
ATOM 2542 C CA . THR B 1 75 ? 15.688 -8.094 3.619 1 96.69 75 THR B CA 1
ATOM 2543 C C . THR B 1 75 ? 15.172 -9.344 4.316 1 96.69 75 THR B C 1
ATOM 2545 O O . THR B 1 75 ? 14.234 -9.273 5.117 1 96.69 75 THR B O 1
ATOM 2548 N N . ASP B 1 76 ? 15.719 -10.508 3.969 1 96.75 76 ASP B N 1
ATOM 2549 C CA . ASP B 1 76 ? 15.336 -11.773 4.582 1 96.75 76 ASP B CA 1
ATOM 2550 C C . ASP B 1 76 ? 13.844 -12.039 4.406 1 96.75 76 ASP B C 1
ATOM 2552 O O . ASP B 1 76 ? 13.133 -12.289 5.383 1 96.75 76 ASP B O 1
ATOM 2556 N N . VAL B 1 77 ? 13.422 -11.93 3.115 1 97.81 77 VAL B N 1
ATOM 2557 C CA . VAL B 1 77 ? 11.992 -11.938 2.824 1 97.81 77 VAL B CA 1
ATOM 2558 C C . VAL B 1 77 ? 11.57 -13.32 2.328 1 97.81 77 VAL B C 1
ATOM 2560 O O . VAL B 1 77 ? 12.281 -13.945 1.541 1 97.81 77 VAL B O 1
ATOM 2563 N N . VAL B 1 78 ? 10.453 -13.82 2.83 1 98.19 78 VAL B N 1
ATOM 2564 C CA . VAL B 1 78 ? 9.703 -14.875 2.154 1 98.19 78 VAL B CA 1
ATOM 2565 C C . VAL B 1 78 ? 8.719 -14.25 1.166 1 98.19 78 VAL B C 1
ATOM 2567 O O . VAL B 1 78 ? 7.738 -13.625 1.57 1 98.19 78 VAL B O 1
ATOM 2570 N N . LEU B 1 79 ? 9.008 -14.414 -0.084 1 98.62 79 LEU B N 1
ATOM 2571 C CA . LEU B 1 79 ? 8.156 -13.852 -1.132 1 98.62 79 LEU B CA 1
ATOM 2572 C C . LEU B 1 79 ? 7.074 -14.844 -1.539 1 98.62 79 LEU B C 1
ATOM 2574 O O . LEU B 1 79 ? 7.379 -15.953 -1.979 1 98.62 79 LEU B O 1
ATOM 2578 N N . VAL B 1 80 ? 5.832 -14.477 -1.342 1 98.88 80 VAL B N 1
ATOM 2579 C CA . VAL B 1 80 ? 4.684 -15.32 -1.653 1 98.88 80 VAL B CA 1
ATOM 2580 C C . VAL B 1 80 ? 3.936 -14.758 -2.859 1 98.88 80 VAL B C 1
ATOM 2582 O O . VAL B 1 80 ? 3.539 -13.586 -2.859 1 98.88 80 VAL B O 1
ATOM 2585 N N . MET B 1 81 ? 3.758 -15.555 -3.832 1 98.62 81 MET B N 1
ATOM 2586 C CA . MET B 1 81 ? 3.152 -15.125 -5.09 1 98.62 81 MET B CA 1
ATOM 2587 C C . MET B 1 81 ? 1.93 -15.977 -5.422 1 98.62 81 MET B C 1
ATOM 2589 O O . MET B 1 81 ? 2.045 -17.188 -5.629 1 98.62 81 MET B O 1
ATOM 2593 N N . HIS B 1 82 ? 0.784 -15.336 -5.527 1 98.56 82 HIS B N 1
ATOM 2594 C CA . HIS B 1 82 ? -0.453 -16.031 -5.852 1 98.56 82 HIS B CA 1
ATOM 2595 C C . HIS B 1 82 ? -0.829 -15.836 -7.316 1 98.56 82 HIS B C 1
ATOM 2597 O O . HIS B 1 82 ? -0.893 -14.703 -7.797 1 98.56 82 HIS B O 1
ATOM 2603 N N . SER B 1 83 ? -1.088 -16.969 -7.996 1 97.31 83 SER B N 1
ATOM 2604 C CA . SER B 1 83 ? -1.661 -16.922 -9.336 1 97.31 83 SER B CA 1
ATOM 2605 C C . SER B 1 83 ? -0.848 -16.016 -10.25 1 97.31 83 SER B C 1
ATOM 2607 O O . SER B 1 83 ? 0.352 -16.219 -10.438 1 97.31 83 SER B O 1
ATOM 2609 N N . TYR B 1 84 ? -1.391 -14.969 -10.773 1 97.5 84 TYR B N 1
ATOM 2610 C CA . TYR B 1 84 ? -0.749 -13.977 -11.633 1 97.5 84 TYR B CA 1
ATOM 2611 C C . TYR B 1 84 ? 0.476 -13.375 -10.953 1 97.5 84 TYR B C 1
ATOM 2613 O O . TYR B 1 84 ? 1.44 -13 -11.617 1 97.5 84 TYR B O 1
ATOM 2621 N N . GLY B 1 85 ? 0.469 -13.352 -9.648 1 98.5 85 GLY B N 1
ATOM 2622 C CA . GLY B 1 85 ? 1.604 -12.836 -8.898 1 98.5 85 GLY B CA 1
ATOM 2623 C C . GLY B 1 85 ? 2.9 -13.562 -9.211 1 98.5 85 GLY B C 1
ATOM 2624 O O . GLY B 1 85 ? 3.986 -13.008 -9.016 1 98.5 85 GLY B O 1
ATOM 2625 N N . GLY B 1 86 ? 2.779 -14.797 -9.688 1 97.38 86 GLY B N 1
ATOM 2626 C CA . GLY B 1 86 ? 3.961 -15.539 -10.094 1 97.38 86 GLY B CA 1
ATOM 2627 C C . GLY B 1 86 ? 4.742 -14.852 -11.203 1 97.38 86 GLY B C 1
ATOM 2628 O O . GLY B 1 86 ? 5.973 -14.922 -11.234 1 97.38 86 GLY B O 1
ATOM 2629 N N . MET B 1 87 ? 4.035 -14.195 -12.125 1 97.38 87 MET B N 1
ATOM 2630 C CA . MET B 1 87 ? 4.691 -13.414 -13.164 1 97.38 87 MET B CA 1
ATOM 2631 C C . MET B 1 87 ? 5.465 -12.242 -12.57 1 97.38 87 MET B C 1
ATOM 2633 O O . MET B 1 87 ? 6.641 -12.055 -12.867 1 97.38 87 MET B O 1
ATOM 2637 N N . VAL B 1 88 ? 4.82 -11.531 -11.664 1 98.75 88 VAL B N 1
ATOM 2638 C CA . VAL B 1 88 ? 5.348 -10.289 -11.094 1 98.75 88 VAL B CA 1
ATOM 2639 C C . VAL B 1 88 ? 6.566 -10.594 -10.227 1 98.75 88 VAL B C 1
ATOM 2641 O O . VAL B 1 88 ? 7.617 -9.977 -10.391 1 98.75 88 VAL B O 1
ATOM 2644 N N . GLY B 1 89 ? 6.363 -11.547 -9.383 1 98.62 89 GLY B N 1
ATOM 2645 C CA . GLY B 1 89 ? 7.461 -11.906 -8.5 1 98.62 89 GLY B CA 1
ATOM 2646 C C . GLY B 1 89 ? 8.664 -12.461 -9.234 1 98.62 89 GLY B C 1
ATOM 2647 O O . GLY B 1 89 ? 9.805 -12.141 -8.891 1 98.62 89 GLY B O 1
ATOM 2648 N N . SER B 1 90 ? 8.445 -13.32 -10.25 1 97.56 90 SER B N 1
ATOM 2649 C CA . SER B 1 90 ? 9.547 -13.883 -11.016 1 97.56 90 SER B CA 1
ATOM 2650 C C . SER B 1 90 ? 10.352 -12.789 -11.711 1 97.56 90 SER B C 1
ATOM 2652 O O . SER B 1 90 ? 11.586 -12.82 -11.703 1 97.56 90 SER B O 1
ATOM 2654 N N . GLY B 1 91 ? 9.672 -11.82 -12.281 1 98.12 91 GLY B N 1
ATOM 2655 C CA . GLY B 1 91 ? 10.367 -10.688 -12.867 1 98.12 91 GLY B CA 1
ATOM 2656 C C . GLY B 1 91 ? 11.125 -9.859 -11.852 1 98.12 91 GLY B C 1
ATOM 2657 O O . GLY B 1 91 ? 12.273 -9.484 -12.078 1 98.12 91 GLY B O 1
ATOM 2658 N N . ALA B 1 92 ? 10.5 -9.586 -10.727 1 98.75 92 ALA B N 1
ATOM 2659 C CA . ALA B 1 92 ? 11.086 -8.734 -9.688 1 98.75 92 ALA B CA 1
ATOM 2660 C C . ALA B 1 92 ? 12.328 -9.383 -9.086 1 98.75 92 ALA B C 1
ATOM 2662 O O . ALA B 1 92 ? 13.258 -8.688 -8.68 1 98.75 92 ALA B O 1
ATOM 2663 N N . MET B 1 93 ? 12.383 -10.703 -9.047 1 98.19 93 MET B N 1
ATOM 2664 C CA . MET B 1 93 ? 13.469 -11.445 -8.414 1 98.19 93 MET B CA 1
ATOM 2665 C C . MET B 1 93 ? 14.805 -11.133 -9.086 1 98.19 93 MET B C 1
ATOM 2667 O O . MET B 1 93 ? 15.852 -11.219 -8.453 1 98.19 93 MET B O 1
ATOM 2671 N N . GLU B 1 94 ? 14.781 -10.734 -10.312 1 97.88 94 GLU B N 1
ATOM 2672 C CA . GLU B 1 94 ? 16.016 -10.391 -11.008 1 97.88 94 GLU B CA 1
ATOM 2673 C C . GLU B 1 94 ? 16.688 -9.172 -10.375 1 97.88 94 GLU B C 1
ATOM 2675 O O . GLU B 1 94 ? 17.922 -9.023 -10.445 1 97.88 94 GLU B O 1
ATOM 2680 N N . VAL B 1 95 ? 15.906 -8.391 -9.711 1 97.81 95 VAL B N 1
ATOM 2681 C CA . VAL B 1 95 ? 16.422 -7.172 -9.094 1 97.81 95 VAL B CA 1
ATOM 2682 C C . VAL B 1 95 ? 16.547 -7.383 -7.586 1 97.81 95 VAL B C 1
ATOM 2684 O O . VAL B 1 95 ? 17.562 -7 -6.988 1 97.81 95 VAL B O 1
ATOM 2687 N N . ILE B 1 96 ? 15.625 -8.141 -6.992 1 98.31 96 ILE B N 1
ATOM 2688 C CA . ILE B 1 96 ? 15.539 -8.133 -5.535 1 98.31 96 ILE B CA 1
ATOM 2689 C C . ILE B 1 96 ? 15.961 -9.492 -4.988 1 98.31 96 ILE B C 1
ATOM 2691 O O . ILE B 1 96 ? 15.82 -9.758 -3.793 1 98.31 96 ILE B O 1
ATOM 2695 N N . GLY B 1 97 ? 16.484 -10.32 -5.777 1 97.75 97 GLY B N 1
ATOM 2696 C CA . GLY B 1 97 ? 16.75 -11.695 -5.398 1 97.75 97 GLY B CA 1
ATOM 2697 C C . GLY B 1 97 ? 17.625 -11.812 -4.16 1 97.75 97 GLY B C 1
ATOM 2698 O O . GLY B 1 97 ? 17.422 -12.703 -3.33 1 97.75 97 GLY B O 1
ATOM 2699 N N . ASP B 1 98 ? 18.578 -10.898 -3.982 1 97.31 98 ASP B N 1
ATOM 2700 C CA . ASP B 1 98 ? 19.5 -10.953 -2.859 1 97.31 98 ASP B CA 1
ATOM 2701 C C . ASP B 1 98 ? 18.797 -10.656 -1.542 1 97.31 98 ASP B C 1
ATOM 2703 O O . ASP B 1 98 ? 19.312 -10.938 -0.466 1 97.31 98 ASP B O 1
ATOM 2707 N N . ARG B 1 99 ? 17.578 -10.102 -1.671 1 97.62 99 ARG B N 1
ATOM 2708 C CA . ARG B 1 99 ? 16.828 -9.703 -0.485 1 97.62 99 ARG B CA 1
ATOM 2709 C C . ARG B 1 99 ? 15.82 -10.773 -0.083 1 97.62 99 ARG B C 1
ATOM 2711 O O . ARG B 1 99 ? 15.195 -10.672 0.972 1 97.62 99 ARG B O 1
ATOM 2718 N N . VAL B 1 100 ? 15.727 -11.805 -0.889 1 97.25 100 VAL B N 1
ATOM 2719 C CA . VAL B 1 100 ? 14.688 -12.812 -0.697 1 97.25 100 VAL B CA 1
ATOM 2720 C C . VAL B 1 100 ? 15.312 -14.117 -0.212 1 97.25 100 VAL B C 1
ATOM 2722 O O . VAL B 1 100 ? 16.25 -14.625 -0.824 1 97.25 100 VAL B O 1
ATOM 2725 N N . ARG B 1 101 ? 14.812 -14.578 0.83 1 95.69 101 ARG B N 1
ATOM 2726 C CA . ARG B 1 101 ? 15.328 -15.82 1.402 1 95.69 101 ARG B CA 1
ATOM 2727 C C . ARG B 1 101 ? 14.719 -17.031 0.714 1 95.69 101 ARG B C 1
ATOM 2729 O O . ARG B 1 101 ? 15.391 -18.047 0.529 1 95.69 101 ARG B O 1
ATOM 2736 N N . SER B 1 102 ? 13.445 -17 0.473 1 96.38 102 SER B N 1
ATOM 2737 C CA . SER B 1 102 ? 12.734 -18.109 -0.159 1 96.38 102 SER B CA 1
ATOM 2738 C C . SER B 1 102 ? 11.477 -17.625 -0.869 1 96.38 102 SER B C 1
ATOM 2740 O O . SER B 1 102 ? 11.039 -16.484 -0.665 1 96.38 102 SER B O 1
ATOM 2742 N N . VAL B 1 103 ? 10.992 -18.531 -1.713 1 96.81 103 VAL B N 1
ATOM 2743 C CA . VAL B 1 103 ? 9.859 -18.172 -2.557 1 96.81 103 VAL B CA 1
ATOM 2744 C C . VAL B 1 103 ? 8.75 -19.219 -2.4 1 96.81 103 VAL B C 1
ATOM 2746 O O . VAL B 1 103 ? 9.023 -20.422 -2.32 1 96.81 103 VAL B O 1
ATOM 2749 N N . VAL B 1 104 ? 7.516 -18.719 -2.326 1 97.75 104 VAL B N 1
ATOM 2750 C CA . VAL B 1 104 ? 6.344 -19.594 -2.34 1 97.75 104 VAL B CA 1
ATOM 2751 C C . VAL B 1 104 ? 5.43 -19.203 -3.5 1 97.75 104 VAL B C 1
ATOM 2753 O O . VAL B 1 104 ? 4.984 -18.062 -3.6 1 97.75 104 VAL B O 1
ATOM 2756 N N . PHE B 1 105 ? 5.223 -20.156 -4.398 1 97.12 105 PHE B N 1
ATOM 2757 C CA . PHE B 1 105 ? 4.156 -20.047 -5.391 1 97.12 105 PHE B CA 1
ATOM 2758 C C . PHE B 1 105 ? 2.867 -20.656 -4.859 1 97.12 105 PHE B C 1
ATOM 2760 O O . PHE B 1 105 ? 2.787 -21.875 -4.656 1 97.12 105 PHE B O 1
ATOM 2767 N N . LEU B 1 106 ? 1.915 -19.844 -4.629 1 98.12 106 LEU B N 1
ATOM 2768 C CA . LEU B 1 106 ? 0.604 -20.359 -4.242 1 98.12 106 LEU B CA 1
ATOM 2769 C C . LEU B 1 106 ? -0.325 -20.438 -5.449 1 98.12 106 LEU B C 1
ATOM 2771 O O . LEU B 1 106 ? -0.854 -19.422 -5.902 1 98.12 106 LEU B O 1
ATOM 2775 N N . ASP B 1 107 ? -0.516 -21.625 -5.926 1 96.94 107 ASP B N 1
ATOM 2776 C CA . ASP B 1 107 ? -1.348 -21.891 -7.098 1 96.94 107 ASP B CA 1
ATOM 2777 C C . ASP B 1 107 ? -1.106 -20.828 -8.18 1 96.94 107 ASP B C 1
ATOM 2779 O O . ASP B 1 107 ? -2.051 -20.203 -8.664 1 96.94 107 ASP B O 1
ATOM 2783 N N . ALA B 1 108 ? 0.183 -20.688 -8.539 1 96.19 108 ALA B N 1
ATOM 2784 C CA . ALA B 1 108 ? 0.626 -19.562 -9.359 1 96.19 108 ALA B CA 1
ATOM 2785 C C . ALA B 1 108 ? 1.2 -20.031 -10.688 1 96.19 108 ALA B C 1
ATOM 2787 O O . ALA B 1 108 ? 1.593 -21.203 -10.82 1 96.19 108 ALA B O 1
ATOM 2788 N N . VAL B 1 109 ? 1.242 -19.109 -11.641 1 93.38 109 VAL B N 1
ATOM 2789 C CA . VAL B 1 109 ? 1.976 -19.391 -12.875 1 93.38 109 VAL B CA 1
ATOM 2790 C C . VAL B 1 109 ? 3.477 -19.359 -12.594 1 93.38 109 VAL B C 1
ATOM 2792 O O . VAL B 1 109 ? 3.941 -18.625 -11.719 1 93.38 109 VAL B O 1
ATOM 2795 N N . MET B 1 110 ? 4.207 -20.141 -13.242 1 92.44 110 MET B N 1
ATOM 2796 C CA . MET B 1 110 ? 5.66 -20.234 -13.148 1 92.44 110 MET B CA 1
ATOM 2797 C C . MET B 1 110 ? 6.312 -19.938 -14.5 1 92.44 110 MET B C 1
ATOM 2799 O O . MET B 1 110 ? 6.652 -20.859 -15.242 1 92.44 110 MET B O 1
ATOM 2803 N N . PRO B 1 111 ? 6.617 -18.688 -14.711 1 92.56 111 PRO B N 1
ATOM 2804 C CA . PRO B 1 111 ? 7.094 -18.312 -16.047 1 92.56 111 PRO B CA 1
ATOM 2805 C C . PRO B 1 111 ? 8.578 -18.594 -16.25 1 92.56 111 PRO B C 1
ATOM 2807 O O . PRO B 1 111 ? 9.32 -18.734 -15.273 1 92.56 111 PRO B O 1
ATOM 2810 N N . ARG B 1 112 ? 8.969 -18.734 -17.484 1 91.94 112 ARG B N 1
ATOM 2811 C CA . ARG B 1 112 ? 10.352 -18.656 -17.953 1 91.94 112 ARG B CA 1
ATOM 2812 C C . ARG B 1 112 ? 10.609 -17.359 -18.703 1 91.94 112 ARG B C 1
ATOM 2814 O O . ARG B 1 112 ? 9.672 -16.609 -19 1 91.94 112 ARG B O 1
ATOM 2821 N N . SER B 1 113 ? 11.961 -17.172 -18.984 1 95.44 113 SER B N 1
ATOM 2822 C CA . SER B 1 113 ? 12.352 -15.961 -19.719 1 95.44 113 SER B CA 1
ATOM 2823 C C . SER B 1 113 ? 11.594 -15.844 -21.031 1 95.44 113 SER B C 1
ATOM 2825 O O . SER B 1 113 ? 11.453 -16.828 -21.766 1 95.44 113 SER B O 1
ATOM 2827 N N . GLY B 1 114 ? 11.016 -14.656 -21.25 1 96.81 114 GLY B N 1
ATOM 2828 C CA . GLY B 1 114 ? 10.398 -14.359 -22.531 1 96.81 114 GLY B CA 1
ATOM 2829 C C . GLY B 1 114 ? 8.93 -14.75 -22.578 1 96.81 114 GLY B C 1
ATOM 2830 O O . GLY B 1 114 ? 8.25 -14.492 -23.578 1 96.81 114 GLY B O 1
ATOM 2831 N N . GLU B 1 115 ? 8.367 -15.328 -21.578 1 95.75 115 GLU B N 1
ATOM 2832 C CA . GLU B 1 115 ? 6.98 -15.789 -21.594 1 95.75 115 GLU B CA 1
ATOM 2833 C C . GLU B 1 115 ? 6.039 -14.734 -21.031 1 95.75 115 GLU B C 1
ATOM 2835 O O . GLU B 1 115 ? 6.43 -13.953 -20.156 1 95.75 115 GLU B O 1
ATOM 2840 N N . SER B 1 116 ? 4.836 -14.703 -21.578 1 97.06 116 SER B N 1
ATOM 2841 C CA . SER B 1 116 ? 3.734 -13.906 -21.047 1 97.06 116 SER B CA 1
ATOM 2842 C C . SER B 1 116 ? 2.709 -14.781 -20.344 1 97.06 116 SER B C 1
ATOM 2844 O O . SER B 1 116 ? 2.783 -16.016 -20.406 1 97.06 116 SER B O 1
ATOM 2846 N N . VAL B 1 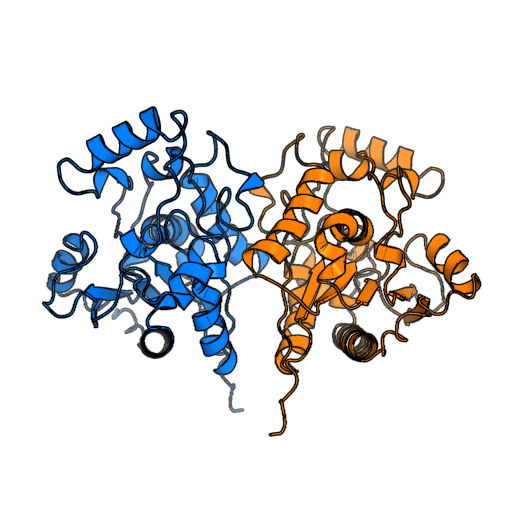117 ? 1.781 -14.109 -19.656 1 96.31 117 VAL B N 1
ATOM 2847 C CA . VAL B 1 117 ? 0.675 -14.828 -19.031 1 96.31 117 VAL B CA 1
ATOM 2848 C C . VAL B 1 117 ? -0.069 -15.641 -20.094 1 96.31 117 VAL B C 1
ATOM 2850 O O . VAL B 1 117 ? -0.438 -16.797 -19.859 1 96.31 117 VAL B O 1
ATOM 2853 N N . LEU B 1 118 ? -0.286 -15.047 -21.25 1 95.44 118 LEU B N 1
ATOM 2854 C CA . LEU B 1 118 ? -1.04 -15.703 -22.312 1 95.44 118 LEU B CA 1
ATOM 2855 C C . LEU B 1 118 ? -0.302 -16.938 -22.812 1 95.44 118 LEU B C 1
ATOM 2857 O O . LEU B 1 118 ? -0.929 -17.953 -23.156 1 95.44 118 LEU B O 1
ATOM 2861 N N . ASP B 1 119 ? 1.023 -16.859 -22.812 1 92.5 119 ASP B N 1
ATOM 2862 C CA . ASP B 1 119 ? 1.82 -18 -23.25 1 92.5 119 ASP B CA 1
ATOM 2863 C C . ASP B 1 119 ? 1.633 -19.188 -22.297 1 92.5 119 ASP B C 1
ATOM 2865 O O . ASP B 1 119 ? 1.864 -20.328 -22.688 1 92.5 119 ASP B O 1
ATOM 2869 N N . LEU B 1 120 ? 1.249 -18.906 -21.094 1 90.56 120 LEU B N 1
ATOM 2870 C CA . LEU B 1 120 ? 1.197 -19.938 -20.062 1 90.56 120 LEU B CA 1
ATOM 2871 C C . LEU B 1 120 ? -0.203 -20.531 -19.953 1 90.56 120 LEU B C 1
ATOM 2873 O O . LEU B 1 120 ? -0.445 -21.422 -19.141 1 90.56 120 LEU B O 1
ATOM 2877 N N . GLN B 1 121 ? -1.071 -20.016 -20.812 1 89.25 121 GLN B N 1
ATOM 2878 C CA . GLN B 1 121 ? -2.436 -20.531 -20.797 1 89.25 121 GLN B CA 1
ATOM 2879 C C . GLN B 1 121 ? -2.561 -21.797 -21.625 1 89.25 121 GLN B C 1
ATOM 2881 O O . GLN B 1 121 ? -1.83 -21.984 -22.609 1 89.25 121 GLN B O 1
ATOM 2886 N N . PRO B 1 122 ? -3.436 -22.688 -21.25 1 85.62 122 PRO B N 1
ATOM 2887 C CA . PRO B 1 122 ? -3.686 -23.859 -22.109 1 85.62 122 PRO B CA 1
ATOM 2888 C C . PRO B 1 122 ? -4.23 -23.469 -23.484 1 85.62 122 PRO B C 1
ATOM 2890 O O . PRO B 1 122 ? -4.703 -22.344 -23.672 1 85.62 122 PRO B O 1
ATOM 2893 N N . PRO B 1 123 ? -4.141 -24.438 -24.375 1 84.56 123 PRO B N 1
ATOM 2894 C CA . PRO B 1 123 ? -4.648 -24.172 -25.719 1 84.56 123 PRO B CA 1
ATOM 2895 C C . PRO B 1 123 ? -6.098 -23.688 -25.719 1 84.56 123 PRO B C 1
ATOM 2897 O O . PRO B 1 123 ? -6.918 -24.188 -24.953 1 84.56 123 PRO B O 1
ATOM 2900 N N . GLY B 1 124 ? -6.387 -22.656 -26.5 1 89.19 124 GLY B N 1
ATOM 2901 C CA . GLY B 1 124 ? -7.738 -22.141 -26.641 1 89.19 124 GLY B CA 1
ATOM 2902 C C . GLY B 1 124 ? -8.07 -21.047 -25.641 1 89.19 124 GLY B C 1
ATOM 2903 O O . GLY B 1 124 ? -8.938 -20.203 -25.891 1 89.19 124 GLY B O 1
ATOM 2904 N N . ARG B 1 125 ? -7.457 -21.094 -24.516 1 89 125 ARG B N 1
ATOM 2905 C CA . ARG B 1 125 ? -7.797 -20.141 -23.469 1 89 125 ARG B CA 1
ATOM 2906 C C . ARG B 1 125 ? -7.34 -18.734 -23.828 1 89 125 ARG B C 1
ATOM 2908 O O . ARG B 1 125 ? -8.008 -17.75 -23.516 1 89 125 ARG B O 1
ATOM 2915 N N . GLU B 1 126 ? -6.18 -18.641 -24.5 1 92.44 126 GLU B N 1
ATOM 2916 C CA . GLU B 1 126 ? -5.711 -17.328 -24.938 1 92.44 126 GLU B CA 1
ATOM 2917 C C . GLU B 1 126 ? -6.754 -16.641 -25.812 1 92.44 126 GLU B C 1
ATOM 2919 O O . GLU B 1 126 ? -7.07 -15.469 -25.594 1 92.44 126 GLU B O 1
ATOM 2924 N N . GLU B 1 127 ? -7.242 -17.328 -26.781 1 94 127 GLU B N 1
ATOM 2925 C CA . GLU B 1 127 ? -8.242 -16.766 -27.688 1 94 127 GLU B CA 1
ATOM 2926 C C . GLU B 1 127 ? -9.492 -16.344 -26.922 1 94 127 GLU B C 1
ATOM 2928 O O . GLU B 1 127 ? -10.078 -15.305 -27.234 1 94 127 GLU B O 1
ATOM 2933 N N . ARG B 1 128 ? -9.867 -17.141 -26 1 94.69 128 ARG B N 1
ATOM 2934 C CA . ARG B 1 128 ? -11.039 -16.797 -25.188 1 94.69 128 ARG B CA 1
ATOM 2935 C C . ARG B 1 128 ? -10.812 -15.531 -24.391 1 94.69 128 ARG B C 1
ATOM 2937 O O . ARG B 1 128 ? -11.695 -14.68 -24.297 1 94.69 128 ARG B O 1
ATOM 2944 N N . ILE B 1 129 ? -9.656 -15.398 -23.828 1 95.38 129 ILE B N 1
ATOM 2945 C CA . ILE B 1 129 ? -9.328 -14.211 -23.047 1 95.38 129 ILE B CA 1
ATOM 2946 C C . ILE B 1 129 ? -9.336 -12.977 -23.938 1 95.38 129 ILE B C 1
ATOM 2948 O O . ILE B 1 129 ? -9.953 -11.961 -23.609 1 95.38 129 ILE B O 1
ATOM 2952 N N . ARG B 1 130 ? -8.711 -13.047 -25.094 1 96.69 130 ARG B N 1
ATOM 2953 C CA . ARG B 1 130 ? -8.68 -11.938 -26.031 1 96.69 130 ARG B CA 1
ATOM 2954 C C . ARG B 1 130 ? -10.086 -11.547 -26.484 1 96.69 130 ARG B C 1
ATOM 2956 O O . ARG B 1 130 ? -10.398 -10.367 -26.594 1 96.69 130 ARG B O 1
ATOM 2963 N N . GLY B 1 131 ? -10.859 -12.586 -26.781 1 96.94 131 GLY B N 1
ATOM 2964 C CA . GLY B 1 131 ? -12.242 -12.328 -27.141 1 96.94 131 GLY B CA 1
ATOM 2965 C C . GLY B 1 131 ? -13.023 -11.609 -26.047 1 96.94 131 GLY B C 1
ATOM 2966 O O . GLY B 1 131 ? -13.781 -10.68 -26.328 1 96.94 131 GLY B O 1
ATOM 2967 N N . THR B 1 132 ? -12.859 -12.031 -24.844 1 96.94 132 THR B N 1
ATOM 2968 C CA . THR B 1 132 ? -13.523 -11.406 -23.703 1 96.94 132 THR B CA 1
ATOM 2969 C C . THR B 1 132 ? -13.086 -9.961 -23.531 1 96.94 132 THR B C 1
ATOM 2971 O O . THR B 1 132 ? -13.906 -9.078 -23.281 1 96.94 132 THR B O 1
ATOM 2974 N N . VAL B 1 133 ? -11.789 -9.625 -23.656 1 97.81 133 VAL B N 1
ATOM 2975 C CA . VAL B 1 133 ? -11.242 -8.281 -23.547 1 97.81 133 VAL B CA 1
ATOM 2976 C C . VAL B 1 133 ? -11.867 -7.383 -24.625 1 97.81 133 VAL B C 1
ATOM 2978 O O . VAL B 1 133 ? -12.234 -6.238 -24.344 1 97.81 133 VAL B O 1
ATOM 2981 N N . GLU B 1 134 ? -11.992 -7.922 -25.797 1 97.44 134 GLU B N 1
ATOM 2982 C CA . GLU B 1 134 ? -12.578 -7.164 -26.906 1 97.44 134 GLU B CA 1
ATOM 2983 C C . GLU B 1 134 ? -14.055 -6.895 -26.656 1 97.44 134 GLU B C 1
ATOM 2985 O O . GLU B 1 134 ? -14.531 -5.773 -26.875 1 97.44 134 GLU B O 1
ATOM 2990 N N . ARG B 1 135 ? -14.766 -7.852 -26.141 1 97.31 135 ARG B N 1
ATOM 2991 C CA . ARG B 1 135 ? -16.219 -7.777 -26.047 1 97.31 135 ARG B CA 1
ATOM 2992 C C . ARG B 1 135 ? -16.656 -7.043 -24.781 1 97.31 135 ARG B C 1
ATOM 2994 O O . ARG B 1 135 ? -17.641 -6.305 -24.797 1 97.31 135 ARG B O 1
ATOM 3001 N N . GLU B 1 136 ? -15.883 -7.301 -23.75 1 97.44 136 GLU B N 1
ATOM 3002 C CA . GLU B 1 136 ? -16.375 -6.895 -22.438 1 97.44 136 GLU B CA 1
ATOM 3003 C C . GLU B 1 136 ? -15.398 -5.953 -21.75 1 97.44 136 GLU B C 1
ATOM 3005 O O . GLU B 1 136 ? -15.734 -5.34 -20.734 1 97.44 136 GLU B O 1
ATOM 3010 N N . GLY B 1 137 ? -14.234 -5.781 -22.219 1 97.88 137 GLY B N 1
ATOM 3011 C CA . GLY B 1 137 ? -13.188 -5.051 -21.516 1 97.88 137 GLY B CA 1
ATOM 3012 C C . GLY B 1 137 ? -12.734 -3.807 -22.25 1 97.88 137 GLY B C 1
ATOM 3013 O O . GLY B 1 137 ? -11.617 -3.324 -22.031 1 97.88 137 GLY B O 1
ATOM 3014 N N . ASP B 1 138 ? -13.492 -3.328 -23.203 1 97.12 138 ASP B N 1
ATOM 3015 C CA . ASP B 1 138 ? -13.219 -2.133 -23.984 1 97.12 138 ASP B CA 1
ATOM 3016 C C . ASP B 1 138 ? -11.906 -2.275 -24.766 1 97.12 138 ASP B C 1
ATOM 3018 O O . ASP B 1 138 ? -11.219 -1.285 -25.016 1 97.12 138 ASP B O 1
ATOM 3022 N N . GLY B 1 139 ? -11.445 -3.438 -24.969 1 97.75 139 GLY B N 1
ATOM 3023 C CA . GLY B 1 139 ? -10.273 -3.73 -25.781 1 97.75 139 GLY B CA 1
ATOM 3024 C C . GLY B 1 139 ? -8.977 -3.67 -25 1 97.75 139 GLY B C 1
ATOM 3025 O O . GLY B 1 139 ? -7.91 -3.977 -25.547 1 97.75 139 GLY B O 1
ATOM 3026 N N . TRP B 1 140 ? -9.094 -3.25 -23.672 1 98.44 140 TRP B N 1
ATOM 3027 C CA . TRP B 1 140 ? -7.805 -3.143 -23 1 98.44 140 TRP B CA 1
ATOM 3028 C C . TRP B 1 140 ? -7.914 -3.604 -21.547 1 98.44 140 TRP B C 1
ATOM 3030 O O . TRP B 1 140 ? -6.934 -3.561 -20.797 1 98.44 140 TRP B O 1
ATOM 3040 N N . LEU B 1 141 ? -9.07 -4.109 -21.125 1 98.69 141 LEU B N 1
ATOM 3041 C CA . LEU B 1 141 ? -9.258 -4.602 -19.766 1 98.69 141 LEU B CA 1
ATOM 3042 C C . LEU B 1 141 ? -9.68 -6.066 -19.766 1 98.69 141 LEU B C 1
ATOM 3044 O O . LEU B 1 141 ? -10.57 -6.457 -20.531 1 98.69 141 LEU B O 1
ATOM 3048 N N . VAL B 1 142 ? -8.992 -6.891 -18.984 1 98.44 142 VAL B N 1
ATOM 3049 C CA . VAL B 1 142 ? -9.578 -8.156 -18.578 1 98.44 142 VAL B CA 1
ATOM 3050 C C . VAL B 1 142 ? -10.68 -7.91 -17.547 1 98.44 142 VAL B C 1
ATOM 3052 O O . VAL B 1 142 ? -10.414 -7.438 -16.438 1 98.44 142 VAL B O 1
ATOM 3055 N N . PRO B 1 143 ? -11.891 -8.219 -17.844 1 98 143 PRO B N 1
ATOM 3056 C CA . PRO B 1 143 ? -13 -7.832 -16.969 1 98 143 PRO B CA 1
ATOM 3057 C C . PRO B 1 143 ? -12.969 -8.547 -15.617 1 98 143 PRO B C 1
ATOM 3059 O O . PRO B 1 143 ? -12.406 -9.641 -15.508 1 98 143 PRO B O 1
ATOM 3062 N N . ALA B 1 144 ? -13.578 -7.887 -14.602 1 96.5 144 ALA B N 1
ATOM 3063 C CA . ALA B 1 144 ? -13.789 -8.531 -13.305 1 96.5 144 ALA B CA 1
ATOM 3064 C C . ALA B 1 144 ? -14.664 -9.773 -13.445 1 96.5 144 ALA B C 1
ATOM 3066 O O . ALA B 1 144 ? -15.461 -9.883 -14.383 1 96.5 144 ALA B O 1
ATOM 3067 N N . SER B 1 145 ? -14.398 -10.719 -12.602 1 93.56 145 SER B N 1
ATOM 3068 C CA . SER B 1 145 ? -15.172 -11.953 -12.578 1 93.56 145 SER B CA 1
ATOM 3069 C C . SER B 1 145 ? -15.797 -12.188 -11.211 1 93.56 145 SER B C 1
ATOM 3071 O O . SER B 1 145 ? -15.352 -11.617 -10.211 1 93.56 145 SER B O 1
ATOM 3073 N N . ASP B 1 146 ? -16.844 -12.977 -11.312 1 96.38 146 ASP B N 1
ATOM 3074 C CA . ASP B 1 146 ? -17.359 -13.453 -10.039 1 96.38 146 ASP B CA 1
ATOM 3075 C C . ASP B 1 146 ? -16.344 -14.336 -9.328 1 96.38 146 ASP B C 1
ATOM 3077 O O . ASP B 1 146 ? -15.656 -15.148 -9.953 1 96.38 146 ASP B O 1
ATOM 3081 N N . ALA B 1 147 ? -16.312 -14.156 -8.008 1 96.44 147 ALA B N 1
ATOM 3082 C CA . ALA B 1 147 ? -15.32 -14.875 -7.203 1 96.44 147 ALA B CA 1
ATOM 3083 C C . ALA B 1 147 ? -15.539 -16.391 -7.273 1 96.44 147 ALA B C 1
ATOM 3085 O O . ALA B 1 147 ? -14.625 -17.172 -7.004 1 96.44 147 ALA B O 1
ATOM 3086 N N . SER B 1 148 ? -16.688 -16.812 -7.66 1 95.06 148 SER B N 1
ATOM 3087 C CA . SER B 1 148 ? -16.969 -18.25 -7.82 1 95.06 148 SER B CA 1
ATOM 3088 C C . SER B 1 148 ? -16.094 -18.859 -8.906 1 95.06 148 SER B C 1
ATOM 3090 O O . SER B 1 148 ? -15.82 -20.062 -8.883 1 95.06 148 SER B O 1
ATOM 3092 N N . TYR B 1 149 ? -15.625 -18.047 -9.789 1 91 149 TYR B N 1
ATOM 3093 C CA . TYR B 1 149 ? -14.711 -18.484 -10.836 1 91 149 TYR B CA 1
ATOM 3094 C C . TYR B 1 149 ? -13.461 -19.109 -10.234 1 91 149 TYR B C 1
ATOM 3096 O O . TYR B 1 149 ? -12.891 -20.047 -10.797 1 91 149 TYR B O 1
ATOM 3104 N N . TRP B 1 150 ? -13.062 -18.609 -9.078 1 92 150 TRP B N 1
ATOM 3105 C CA . TRP B 1 150 ? -11.828 -19.078 -8.438 1 92 150 TRP B CA 1
ATOM 3106 C C . TRP B 1 150 ? -12.133 -20.094 -7.34 1 92 150 TRP B C 1
ATOM 3108 O O . TRP B 1 150 ? -11.281 -20.375 -6.496 1 92 150 TRP B O 1
ATOM 3118 N N . GLY B 1 151 ? -13.336 -20.578 -7.238 1 91.94 151 GLY B N 1
ATOM 3119 C CA . GLY B 1 151 ? -13.664 -21.688 -6.363 1 91.94 151 GLY B CA 1
ATOM 3120 C C . GLY B 1 151 ? -14.227 -21.25 -5.023 1 91.94 151 GLY B C 1
ATOM 3121 O O . GLY B 1 151 ? -14.367 -22.062 -4.105 1 91.94 151 GLY B O 1
ATOM 3122 N N . ILE B 1 152 ? -14.484 -19.969 -4.879 1 95.44 152 ILE B N 1
ATOM 3123 C CA . ILE B 1 152 ? -15.125 -19.5 -3.65 1 95.44 152 ILE B CA 1
ATOM 3124 C C . ILE B 1 152 ? -16.609 -19.828 -3.693 1 95.44 152 ILE B C 1
ATOM 3126 O O . ILE B 1 152 ? -17.312 -19.453 -4.645 1 95.44 152 ILE B O 1
ATOM 3130 N N . THR B 1 153 ? -17.125 -20.531 -2.609 1 95.19 153 THR B N 1
ATOM 3131 C CA . THR B 1 153 ? -18.516 -20.938 -2.613 1 95.19 153 THR B CA 1
ATOM 3132 C C . THR B 1 153 ? -19.25 -20.406 -1.378 1 95.19 153 THR B C 1
ATOM 3134 O O . THR B 1 153 ? -20.453 -20.219 -1.399 1 95.19 153 THR B O 1
ATOM 3137 N N . ASP B 1 154 ? -18.516 -20.141 -0.299 1 97.38 154 ASP B N 1
ATOM 3138 C CA . ASP B 1 154 ? -19.125 -19.625 0.917 1 97.38 154 ASP B CA 1
ATOM 3139 C C . ASP B 1 154 ? -19.734 -18.25 0.674 1 97.38 154 ASP B C 1
ATOM 3141 O O . ASP B 1 154 ? -19.062 -17.344 0.192 1 97.38 154 ASP B O 1
ATOM 3145 N N . PRO B 1 155 ? -21.016 -18.047 1.02 1 97.62 155 PRO B N 1
ATOM 3146 C CA . PRO B 1 155 ? -21.688 -16.781 0.731 1 97.62 155 PRO B CA 1
ATOM 3147 C C . PRO B 1 155 ? -21.031 -15.586 1.411 1 97.62 155 PRO B C 1
ATOM 3149 O O . PRO B 1 155 ? -21 -14.484 0.853 1 97.62 155 PRO B O 1
ATOM 3152 N N . ASP B 1 156 ? -20.547 -15.805 2.566 1 97.5 156 ASP B N 1
ATOM 3153 C CA . ASP B 1 156 ? -19.875 -14.711 3.27 1 97.5 156 ASP B CA 1
ATOM 3154 C C . ASP B 1 156 ? -18.578 -14.312 2.57 1 97.5 156 ASP B C 1
ATOM 3156 O O . ASP B 1 156 ? -18.25 -13.125 2.48 1 97.5 156 ASP B O 1
ATOM 3160 N N . ASP B 1 157 ? -17.844 -15.305 2.096 1 97.75 157 ASP B N 1
ATOM 3161 C CA . ASP B 1 157 ? -16.625 -15.016 1.349 1 97.75 157 ASP B CA 1
ATOM 3162 C C . ASP B 1 157 ? -16.938 -14.328 0.023 1 97.75 157 ASP B C 1
ATOM 3164 O O . ASP B 1 157 ? -16.234 -13.406 -0.384 1 97.75 157 ASP B O 1
ATOM 3168 N N . LEU B 1 158 ? -17.984 -14.812 -0.626 1 98 158 LEU B N 1
ATOM 3169 C CA . LEU B 1 158 ? -18.391 -14.188 -1.881 1 98 158 LEU B CA 1
ATOM 3170 C C . LEU B 1 158 ? -18.75 -12.727 -1.668 1 98 158 LEU B C 1
ATOM 3172 O O . LEU B 1 158 ? -18.344 -11.859 -2.441 1 98 158 LEU B O 1
ATOM 3176 N N . ALA B 1 159 ? -19.484 -12.445 -0.614 1 97.38 159 ALA B N 1
ATOM 3177 C CA . ALA B 1 159 ? -19.906 -11.078 -0.304 1 97.38 159 ALA B CA 1
ATOM 3178 C C . ALA B 1 159 ? -18.703 -10.203 0.044 1 97.38 159 ALA B C 1
ATOM 3180 O O . ALA B 1 159 ? -18.703 -9 -0.228 1 97.38 159 ALA B O 1
ATOM 3181 N N . TRP B 1 160 ? -17.703 -10.844 0.562 1 97 160 TRP B N 1
ATOM 3182 C CA . TRP B 1 160 ? -16.484 -10.133 0.963 1 97 160 TRP B CA 1
ATOM 3183 C C . TRP B 1 160 ? -15.594 -9.859 -0.24 1 97 160 TRP B C 1
ATOM 3185 O O . TRP B 1 160 ? -15 -8.789 -0.352 1 97 160 TRP B O 1
ATOM 3195 N N . VAL B 1 161 ? -15.539 -10.758 -1.198 1 98.12 161 VAL B N 1
ATOM 3196 C CA . VAL B 1 161 ? -14.555 -10.727 -2.273 1 98.12 161 VAL B CA 1
ATOM 3197 C C . VAL B 1 161 ? -15.125 -9.977 -3.475 1 98.12 161 VAL B C 1
ATOM 3199 O O . VAL B 1 161 ? -14.453 -9.133 -4.07 1 98.12 161 VAL B O 1
ATOM 3202 N N . ASN B 1 162 ? -16.344 -10.18 -3.822 1 98.12 162 ASN B N 1
ATOM 3203 C CA . ASN B 1 162 ? -16.906 -9.758 -5.105 1 98.12 162 ASN B CA 1
ATOM 3204 C C . ASN B 1 162 ? -16.844 -8.242 -5.27 1 98.12 162 ASN B C 1
ATOM 3206 O O . ASN B 1 162 ? -16.453 -7.746 -6.324 1 98.12 162 ASN B O 1
ATOM 3210 N N . PRO B 1 163 ? -17.141 -7.477 -4.168 1 97.12 163 PRO B N 1
ATOM 3211 C CA . PRO B 1 163 ? -17.109 -6.023 -4.363 1 97.12 163 PRO B CA 1
ATOM 3212 C C . PRO B 1 163 ? -15.695 -5.484 -4.551 1 97.12 163 PRO B C 1
ATOM 3214 O O . PRO B 1 163 ? -15.516 -4.316 -4.91 1 97.12 163 PRO B O 1
ATOM 3217 N N . ARG B 1 164 ? -14.68 -6.32 -4.414 1 98.19 164 ARG B N 1
ATOM 3218 C CA . ARG B 1 164 ? -13.305 -5.84 -4.395 1 98.19 164 ARG B CA 1
ATOM 3219 C C . ARG B 1 164 ? -12.539 -6.328 -5.621 1 98.19 164 ARG B C 1
ATOM 3221 O O . ARG B 1 164 ? -11.383 -5.949 -5.828 1 98.19 164 ARG B O 1
ATOM 3228 N N . ILE B 1 165 ? -13.156 -7.191 -6.426 1 98.38 165 ILE B N 1
ATOM 3229 C CA . ILE B 1 165 ? -12.547 -7.648 -7.672 1 98.38 165 ILE B CA 1
ATOM 3230 C C . ILE B 1 165 ? -12.578 -6.523 -8.703 1 98.38 165 ILE B C 1
ATOM 3232 O O . ILE B 1 165 ? -13.586 -5.824 -8.844 1 98.38 165 ILE B O 1
ATOM 3236 N N . THR B 1 166 ? -11.469 -6.285 -9.359 1 98.5 166 THR B N 1
ATOM 3237 C CA . THR B 1 166 ? -11.375 -5.211 -10.344 1 98.5 166 THR B CA 1
ATOM 3238 C C . THR B 1 166 ? -10.953 -5.758 -11.703 1 98.5 166 THR B C 1
ATOM 3240 O O . THR B 1 166 ? -10.391 -6.848 -11.789 1 98.5 166 THR B O 1
ATOM 3243 N N . ALA B 1 167 ? -11.312 -5.027 -12.766 1 98.56 167 ALA B N 1
ATOM 3244 C CA . ALA B 1 167 ? -10.734 -5.328 -14.078 1 98.56 167 ALA B CA 1
ATOM 3245 C C . ALA B 1 167 ? -9.227 -5.094 -14.078 1 98.56 167 ALA B C 1
ATOM 3247 O O . ALA B 1 167 ? -8.703 -4.398 -13.203 1 98.56 167 ALA B O 1
ATOM 3248 N N . GLN B 1 168 ? -8.586 -5.691 -14.992 1 98.81 168 GLN B N 1
ATOM 3249 C CA . GLN B 1 168 ? -7.133 -5.609 -15.055 1 98.81 168 GLN B CA 1
ATOM 3250 C C . GLN B 1 168 ? -6.664 -5.219 -16.453 1 98.81 168 GLN B C 1
ATOM 3252 O O . GLN B 1 168 ? -7.172 -5.734 -17.453 1 98.81 168 GLN B O 1
ATOM 3257 N N . PRO B 1 169 ? -5.672 -4.277 -16.531 1 98.88 169 PRO B N 1
ATOM 3258 C CA . PRO B 1 169 ? -5.141 -3.91 -17.844 1 98.88 169 PRO B CA 1
ATOM 3259 C C . PRO B 1 169 ? -4.609 -5.113 -18.625 1 98.88 169 PRO B C 1
ATOM 3261 O O . PRO B 1 169 ? -3.783 -5.867 -18.109 1 98.88 169 PRO B O 1
ATOM 3264 N N . PHE B 1 170 ? -4.977 -5.266 -19.891 1 98.75 170 PHE B N 1
ATOM 3265 C CA . PHE B 1 170 ? -4.688 -6.438 -20.703 1 98.75 170 PHE B CA 1
ATOM 3266 C C . PHE B 1 170 ? -3.201 -6.508 -21.031 1 98.75 170 PHE B C 1
ATOM 3268 O O . PHE B 1 170 ? -2.654 -7.594 -21.234 1 98.75 170 PHE B O 1
ATOM 3275 N N . LYS B 1 171 ? -2.553 -5.32 -21.047 1 98.81 171 LYS B N 1
ATOM 3276 C CA . LYS B 1 171 ? -1.116 -5.273 -21.297 1 98.81 171 LYS B CA 1
ATOM 3277 C C . LYS B 1 171 ? -0.345 -6.121 -20.297 1 98.81 171 LYS B C 1
ATOM 3279 O O . LYS B 1 171 ? 0.709 -6.672 -20.625 1 98.81 171 LYS B O 1
ATOM 3284 N N . THR B 1 172 ? -0.855 -6.344 -19.062 1 98.75 172 THR B N 1
ATOM 3285 C CA . THR B 1 172 ? -0.209 -7.168 -18.047 1 98.75 172 THR B CA 1
ATOM 3286 C C . THR B 1 172 ? -0.217 -8.641 -18.469 1 98.75 172 THR B C 1
ATOM 3288 O O . THR B 1 172 ? 0.617 -9.422 -18 1 98.75 172 THR B O 1
ATOM 3291 N N . TYR B 1 173 ? -1.116 -9.031 -19.328 1 98.12 173 TYR B N 1
ATOM 3292 C CA . TYR B 1 173 ? -1.239 -10.406 -19.797 1 98.12 173 TYR B CA 1
ATOM 3293 C C . TYR B 1 173 ? -0.41 -10.625 -21.047 1 98.12 173 TYR B C 1
ATOM 3295 O O . TYR B 1 173 ? -0.01 -11.758 -21.344 1 98.12 173 TYR B O 1
ATOM 3303 N N . THR B 1 174 ? -0.169 -9.516 -21.797 1 98.25 174 THR B N 1
ATOM 3304 C CA . THR B 1 174 ? 0.447 -9.68 -23.109 1 98.25 174 THR B CA 1
ATOM 3305 C C . THR B 1 174 ? 1.946 -9.406 -23.031 1 98.25 174 THR B C 1
ATOM 3307 O O . THR B 1 174 ? 2.715 -9.93 -23.844 1 98.25 174 THR B O 1
ATOM 3310 N N . ASP B 1 175 ? 2.355 -8.578 -22.078 1 98.62 175 ASP B N 1
ATOM 3311 C CA . ASP B 1 175 ? 3.775 -8.266 -21.938 1 98.62 175 ASP B CA 1
ATOM 3312 C C . ASP B 1 175 ? 4.582 -9.523 -21.625 1 98.62 175 ASP B C 1
ATOM 3314 O O . ASP B 1 175 ? 4.141 -10.375 -20.844 1 98.62 175 ASP B O 1
ATOM 3318 N N . ARG B 1 176 ? 5.773 -9.555 -22.156 1 98.12 176 ARG B N 1
ATOM 3319 C CA . ARG B 1 176 ? 6.688 -10.664 -21.906 1 98.12 176 ARG B CA 1
ATOM 3320 C C . ARG B 1 176 ? 7.727 -10.305 -20.859 1 98.12 176 ARG B C 1
ATOM 3322 O O . ARG B 1 176 ? 8.172 -9.156 -20.781 1 98.12 176 ARG B O 1
ATOM 3329 N N . LEU B 1 177 ? 8.039 -11.32 -20.094 1 97.31 177 LEU B N 1
ATOM 3330 C CA . LEU B 1 177 ? 9.102 -11.109 -19.109 1 97.31 177 LEU B CA 1
ATOM 3331 C C . LEU B 1 177 ? 10.469 -11.086 -19.797 1 97.31 177 LEU B C 1
ATOM 3333 O O . LEU B 1 177 ? 10.672 -11.742 -20.812 1 97.31 177 LEU B O 1
ATOM 3337 N N . GLY B 1 178 ? 11.375 -10.273 -19.188 1 95.5 178 GLY B N 1
ATOM 3338 C CA . GLY B 1 178 ? 12.773 -10.43 -19.547 1 95.5 178 GLY B CA 1
ATOM 3339 C C . GLY B 1 178 ? 13.391 -11.695 -19 1 95.5 178 GLY B C 1
ATOM 3340 O O . GLY B 1 178 ? 12.773 -12.766 -19.031 1 95.5 178 GLY B O 1
ATOM 3341 N N . GLU B 1 179 ? 14.562 -11.523 -18.453 1 92.94 179 GLU B N 1
ATOM 3342 C CA . GLU B 1 179 ? 15.258 -12.641 -17.828 1 92.94 179 GLU B CA 1
ATOM 3343 C C . GLU B 1 179 ? 14.586 -13.031 -16.5 1 92.94 179 GLU B C 1
ATOM 3345 O O . GLU B 1 179 ? 14.203 -12.172 -15.719 1 92.94 179 GLU B O 1
ATOM 3350 N N . VAL B 1 180 ? 14.352 -14.273 -16.391 1 92.94 180 VAL B N 1
ATOM 3351 C CA . VAL B 1 180 ? 13.836 -14.852 -15.164 1 92.94 180 VAL B CA 1
ATOM 3352 C C . VAL B 1 180 ? 14.664 -16.078 -14.781 1 92.94 180 VAL B C 1
ATOM 3354 O O . VAL B 1 180 ? 14.445 -17.172 -15.328 1 92.94 180 VAL B O 1
ATOM 3357 N N . ARG B 1 181 ? 15.594 -15.977 -13.945 1 90.19 181 ARG B N 1
ATOM 3358 C CA . ARG B 1 181 ? 16.438 -17.094 -13.555 1 90.19 181 ARG B CA 1
ATOM 3359 C C . ARG B 1 181 ? 16.578 -17.172 -12.039 1 90.19 181 ARG B C 1
ATOM 3361 O O . ARG B 1 181 ? 16.594 -18.266 -11.469 1 90.19 181 ARG B O 1
ATOM 3368 N N . ARG B 1 182 ? 16.484 -16 -11.414 1 93.19 182 ARG B N 1
ATOM 3369 C CA . ARG B 1 182 ? 16.906 -15.914 -10.023 1 93.19 182 ARG B CA 1
ATOM 3370 C C . ARG B 1 182 ? 15.852 -16.5 -9.094 1 93.19 182 ARG B C 1
ATOM 3372 O O . ARG B 1 182 ? 16.156 -16.906 -7.973 1 93.19 182 ARG B O 1
ATOM 3379 N N . VAL B 1 183 ? 14.578 -16.453 -9.633 1 90.38 183 VAL B N 1
ATOM 3380 C CA . VAL B 1 183 ? 13.508 -17 -8.805 1 90.38 183 VAL B CA 1
ATOM 3381 C C . VAL B 1 183 ? 13.742 -18.484 -8.562 1 90.38 183 VAL B C 1
ATOM 3383 O O . VAL B 1 183 ? 13.352 -19.016 -7.52 1 90.38 183 VAL B O 1
ATOM 3386 N N . TRP B 1 184 ? 14.461 -19.141 -9.359 1 81.44 184 TRP B N 1
ATOM 3387 C CA . TRP B 1 184 ? 14.672 -20.578 -9.328 1 81.44 184 TRP B CA 1
ATOM 3388 C C . TRP B 1 184 ? 15.945 -20.938 -8.57 1 81.44 184 TRP B C 1
ATOM 3390 O O . TRP B 1 184 ? 16.266 -22.109 -8.383 1 81.44 184 TRP B O 1
ATOM 3400 N N . GLU B 1 185 ? 16.625 -19.938 -8.125 1 86.88 185 GLU B N 1
ATOM 3401 C CA . GLU B 1 185 ? 17.859 -20.141 -7.383 1 86.88 185 GLU B CA 1
ATOM 3402 C C . GLU B 1 185 ? 17.609 -20.172 -5.879 1 86.88 185 GLU B C 1
ATOM 3404 O O . GLU B 1 185 ? 18.516 -20.453 -5.09 1 86.88 185 GLU B O 1
ATOM 3409 N N . LYS B 1 186 ? 16.438 -19.906 -5.504 1 90.12 186 LYS B N 1
ATOM 3410 C CA . LYS B 1 186 ? 16.078 -19.875 -4.09 1 90.12 186 LYS B CA 1
ATOM 3411 C C . LYS B 1 186 ? 15.266 -21.109 -3.699 1 90.12 186 LYS B C 1
ATOM 3413 O O . LYS B 1 186 ? 14.664 -21.75 -4.555 1 90.12 186 LYS B O 1
ATOM 3418 N N . PRO B 1 187 ? 15.383 -21.484 -2.381 1 92.81 187 PRO B N 1
ATOM 3419 C CA . PRO B 1 187 ? 14.391 -22.469 -1.945 1 92.81 187 PRO B CA 1
ATOM 3420 C C . PRO B 1 187 ? 12.969 -22.094 -2.332 1 92.81 187 PRO B C 1
ATOM 3422 O O . PRO B 1 187 ? 12.523 -20.969 -2.055 1 92.81 187 PRO B O 1
ATOM 3425 N N . THR B 1 188 ? 12.32 -23 -3.004 1 93.94 188 THR B N 1
ATOM 3426 C CA . THR B 1 188 ? 11.016 -22.703 -3.58 1 93.94 188 THR B CA 1
ATOM 3427 C C . THR B 1 188 ? 10 -23.766 -3.174 1 93.94 188 THR B C 1
ATOM 3429 O O . THR B 1 188 ? 10.258 -24.969 -3.303 1 93.94 188 THR B O 1
ATOM 3432 N N . VAL B 1 189 ? 8.898 -23.312 -2.658 1 94.81 189 VAL B N 1
ATOM 3433 C CA . VAL B 1 189 ? 7.754 -24.188 -2.42 1 94.81 189 VAL B CA 1
ATOM 3434 C C . VAL B 1 189 ? 6.617 -23.812 -3.365 1 94.81 189 VAL B C 1
ATOM 3436 O O . VAL B 1 189 ? 6.277 -22.625 -3.498 1 94.81 189 VAL B O 1
ATOM 3439 N N . PHE B 1 190 ? 6.129 -24.75 -4.066 1 95.5 190 PHE B N 1
ATOM 3440 C CA . PHE B 1 190 ? 4.871 -24.594 -4.789 1 95.5 190 PHE B CA 1
ATOM 3441 C C . PHE B 1 190 ? 3.721 -25.234 -4.023 1 95.5 190 PHE B C 1
ATOM 3443 O O . PHE B 1 190 ? 3.779 -26.422 -3.689 1 95.5 190 PHE B O 1
ATOM 3450 N N . ILE B 1 191 ? 2.738 -24.469 -3.73 1 96.88 191 ILE B N 1
ATOM 3451 C CA . ILE B 1 191 ? 1.514 -24.984 -3.129 1 96.88 191 ILE B CA 1
ATOM 3452 C C . ILE B 1 191 ? 0.433 -25.125 -4.199 1 96.88 191 ILE B C 1
ATOM 3454 O O . ILE B 1 191 ? -0.112 -24.125 -4.672 1 96.88 191 ILE B O 1
ATOM 3458 N N . LEU B 1 192 ? 0.153 -26.344 -4.52 1 96.06 192 LEU B N 1
ATOM 3459 C CA . LEU B 1 192 ? -0.869 -26.656 -5.512 1 96.06 192 LEU B CA 1
ATOM 3460 C C . LEU B 1 192 ? -2.238 -26.812 -4.855 1 96.06 192 LEU B C 1
ATOM 3462 O O . LEU B 1 192 ? -2.42 -27.641 -3.971 1 96.06 192 LEU B O 1
ATOM 3466 N N . CYS B 1 193 ? -3.16 -25.953 -5.27 1 96.38 193 CYS B N 1
ATOM 3467 C CA . CYS B 1 193 ? -4.535 -26.062 -4.801 1 96.38 193 CYS B CA 1
ATOM 3468 C C . CYS B 1 193 ? -5.344 -26.984 -5.707 1 96.38 193 CYS B C 1
ATOM 3470 O O . CYS B 1 193 ? -5.285 -26.875 -6.93 1 96.38 193 CYS B O 1
ATOM 3472 N N . GLN B 1 194 ? -6.062 -27.891 -5.066 1 93.44 194 GLN B N 1
ATOM 3473 C CA . GLN B 1 194 ? -6.871 -28.859 -5.805 1 93.44 194 GLN B CA 1
ATOM 3474 C C . GLN B 1 194 ? -8.227 -29.078 -5.137 1 93.44 194 GLN B C 1
ATOM 3476 O O . GLN B 1 194 ? -8.414 -28.719 -3.973 1 93.44 194 GLN B O 1
ATOM 3481 N N . ASN B 1 195 ? -9.156 -29.5 -5.957 1 89.88 195 ASN B N 1
ATOM 3482 C CA . ASN B 1 195 ? -10.422 -29.891 -5.344 1 89.88 195 ASN B CA 1
ATOM 3483 C C . ASN B 1 195 ? -10.312 -31.266 -4.668 1 89.88 195 ASN B C 1
ATOM 3485 O O . ASN B 1 195 ? -9.227 -31.844 -4.598 1 89.88 195 ASN B O 1
ATOM 3489 N N . ALA B 1 196 ? -11.414 -31.719 -4.156 1 88.62 196 ALA B N 1
ATOM 3490 C CA . ALA B 1 196 ? -11.422 -32.938 -3.365 1 88.62 196 ALA B CA 1
ATOM 3491 C C . ALA B 1 196 ? -11.039 -34.156 -4.219 1 88.62 196 ALA B C 1
ATOM 3493 O O . ALA B 1 196 ? -10.516 -35.156 -3.701 1 88.62 196 ALA B O 1
ATOM 3494 N N . ASP B 1 197 ? -11.203 -34.031 -5.531 1 90.12 197 ASP B N 1
ATOM 3495 C CA . ASP B 1 197 ? -10.898 -35.156 -6.438 1 90.12 197 ASP B CA 1
ATOM 3496 C C . ASP B 1 197 ? -9.461 -35.062 -6.934 1 90.12 197 ASP B C 1
ATOM 3498 O O . ASP B 1 197 ? -9.031 -35.875 -7.754 1 90.12 197 ASP B O 1
ATOM 3502 N N . GLY B 1 198 ? -8.773 -34.062 -6.535 1 86.62 198 GLY B N 1
ATOM 3503 C CA . GLY B 1 198 ? -7.371 -33.906 -6.898 1 86.62 198 GLY B CA 1
ATOM 3504 C C . GLY B 1 198 ? -7.164 -33.156 -8.188 1 86.62 198 GLY B C 1
ATOM 3505 O O . GLY B 1 198 ? -6.07 -33.156 -8.758 1 86.62 198 GLY B O 1
ATOM 3506 N N . VAL B 1 199 ? -8.156 -32.562 -8.648 1 85.31 199 VAL B N 1
ATOM 3507 C CA . VAL B 1 199 ? -8.055 -31.797 -9.891 1 85.31 199 VAL B CA 1
ATOM 3508 C C . VAL B 1 199 ? -7.648 -30.359 -9.594 1 85.31 199 VAL B C 1
ATOM 3510 O O . VAL B 1 199 ? -8.258 -29.703 -8.75 1 85.31 199 VAL B O 1
ATOM 3513 N N . ALA B 1 200 ? -6.586 -29.922 -10.289 1 84.94 200 ALA B N 1
ATOM 3514 C CA . ALA B 1 200 ? -6.066 -28.578 -10.094 1 84.94 200 ALA B CA 1
ATOM 3515 C C . ALA B 1 200 ? -7.035 -27.531 -10.656 1 84.94 200 ALA B C 1
ATOM 3517 O O . ALA B 1 200 ? -7.73 -27.781 -11.641 1 84.94 200 ALA B O 1
ATOM 3518 N N . HIS B 1 201 ? -7.055 -26.375 -10.047 1 77.88 201 HIS B N 1
ATOM 3519 C CA . HIS B 1 201 ? -7.938 -25.297 -10.453 1 77.88 201 HIS B CA 1
ATOM 3520 C C . HIS B 1 201 ? -7.371 -24.547 -11.656 1 77.88 201 HIS B C 1
ATOM 3522 O O . HIS B 1 201 ? -8.125 -23.984 -12.453 1 77.88 201 HIS B O 1
ATOM 3528 N N . ILE B 1 202 ? -6.098 -24.422 -11.656 1 77.62 202 ILE B N 1
ATOM 3529 C CA . ILE B 1 202 ? -5.438 -23.781 -12.789 1 77.62 202 ILE B CA 1
ATOM 3530 C C . ILE B 1 202 ? -4.387 -24.719 -13.375 1 77.62 202 ILE B C 1
ATOM 3532 O O . ILE B 1 202 ? -4.125 -25.781 -12.82 1 77.62 202 ILE B O 1
ATOM 3536 N N . ASP B 1 203 ? -3.803 -24.25 -14.469 1 77.88 203 ASP B N 1
ATOM 3537 C CA . ASP B 1 203 ? -2.809 -25.109 -15.117 1 77.88 203 ASP B CA 1
ATOM 3538 C C . ASP B 1 203 ? -1.555 -25.234 -14.258 1 77.88 203 ASP B C 1
ATOM 3540 O O . ASP B 1 203 ? -0.854 -24.25 -14.016 1 77.88 203 ASP B O 1
ATOM 3544 N N . SER B 1 204 ? -1.322 -26.484 -13.812 1 79.06 204 SER B N 1
ATOM 3545 C CA . SER B 1 204 ? -0.221 -26.766 -12.898 1 79.06 204 SER B CA 1
ATOM 3546 C C . SER B 1 204 ? 0.864 -27.594 -13.57 1 79.06 204 SER B C 1
ATOM 3548 O O . SER B 1 204 ? 1.721 -28.172 -12.898 1 79.06 204 SER B O 1
ATOM 3550 N N . ALA B 1 205 ? 0.826 -27.609 -14.875 1 77.88 205 ALA B N 1
ATOM 3551 C CA . ALA B 1 205 ? 1.716 -28.516 -15.609 1 77.88 205 ALA B CA 1
ATOM 3552 C C . ALA B 1 205 ? 3.18 -28.188 -15.336 1 77.88 205 ALA B C 1
ATOM 3554 O O . ALA B 1 205 ? 3.988 -29.078 -15.086 1 77.88 205 ALA B O 1
ATOM 3555 N N . ARG B 1 206 ? 3.467 -27.031 -15.297 1 79.56 206 ARG B N 1
ATOM 3556 C CA . ARG B 1 206 ? 4.855 -26.625 -15.086 1 79.56 206 ARG B CA 1
ATOM 3557 C C . ARG B 1 206 ? 5.32 -26.969 -13.672 1 79.56 206 ARG B C 1
ATOM 3559 O O . ARG B 1 206 ? 6.441 -27.438 -13.484 1 79.56 206 ARG B O 1
ATOM 3566 N N . ALA B 1 207 ? 4.465 -26.625 -12.75 1 79.44 207 ALA B N 1
ATOM 3567 C CA . ALA B 1 207 ? 4.793 -26.969 -11.375 1 79.44 207 ALA B CA 1
ATOM 3568 C C . ALA B 1 207 ? 5.02 -28.469 -11.227 1 79.44 207 ALA B C 1
ATOM 3570 O O . ALA B 1 207 ? 5.973 -28.906 -10.57 1 79.44 207 ALA B O 1
ATOM 3571 N N . LEU B 1 208 ? 4.234 -29.219 -11.852 1 81.75 208 LEU B N 1
ATOM 3572 C CA . LEU B 1 208 ? 4.34 -30.672 -11.781 1 81.75 208 LEU B CA 1
ATOM 3573 C C . LEU B 1 208 ? 5.602 -31.156 -12.484 1 81.75 208 LEU B C 1
ATOM 3575 O O . LEU B 1 208 ? 6.281 -32.062 -11.984 1 81.75 208 LEU B O 1
ATOM 3579 N N . GLU B 1 209 ? 5.891 -30.562 -13.57 1 82.12 209 GLU B N 1
ATOM 3580 C CA . GLU B 1 209 ? 7.113 -30.922 -14.281 1 82.12 209 GLU B CA 1
ATOM 3581 C C . GLU B 1 209 ? 8.352 -30.625 -13.43 1 82.12 209 GLU B C 1
ATOM 3583 O O . GLU B 1 209 ? 9.266 -31.453 -13.359 1 82.12 209 GLU B O 1
ATOM 3588 N N . ARG B 1 210 ? 8.375 -29.594 -12.758 1 79.69 210 ARG B N 1
ATOM 3589 C CA . ARG B 1 210 ? 9.539 -29.172 -11.992 1 79.69 210 ARG B CA 1
ATOM 3590 C C . ARG B 1 210 ? 9.68 -29.984 -10.711 1 79.69 210 ARG B C 1
ATOM 3592 O O . ARG B 1 210 ? 10.781 -30.156 -10.195 1 79.69 210 ARG B O 1
ATOM 3599 N N . SER B 1 211 ? 8.602 -30.375 -10.211 1 79.62 211 SER B N 1
ATOM 3600 C CA . SER B 1 211 ? 8.633 -31.188 -9.008 1 79.62 211 SER B CA 1
ATOM 3601 C C . SER B 1 211 ? 9.328 -32.531 -9.273 1 79.62 211 SER B C 1
ATOM 3603 O O . SER B 1 211 ? 9.82 -33.156 -8.344 1 79.62 211 SER B O 1
ATOM 3605 N N . HIS B 1 212 ? 9.43 -32.844 -10.523 1 79.19 212 HIS B N 1
ATOM 3606 C CA . HIS B 1 212 ? 10.031 -34.125 -10.898 1 79.19 212 HIS B CA 1
ATOM 3607 C C . HIS B 1 212 ? 11.492 -33.938 -11.289 1 79.19 212 HIS B C 1
ATOM 3609 O O . HIS B 1 212 ? 12.203 -34.938 -11.516 1 79.19 212 HIS B O 1
ATOM 3615 N N . SER B 1 213 ? 11.953 -32.75 -11.344 1 74.94 213 SER B N 1
ATOM 3616 C CA . SER B 1 213 ? 13.297 -32.469 -11.828 1 74.94 213 SER B CA 1
ATOM 3617 C C . SER B 1 213 ? 14.359 -32.875 -10.812 1 74.94 213 SER B C 1
ATOM 3619 O O . SER B 1 213 ? 15.539 -33 -11.148 1 74.94 213 SER B O 1
ATOM 3621 N N . GLY B 1 214 ? 13.969 -33.188 -9.656 1 75.25 214 GLY B N 1
ATOM 3622 C CA . GLY B 1 214 ? 14.938 -33.531 -8.617 1 75.25 214 GLY B CA 1
ATOM 3623 C C . GLY B 1 214 ? 15.633 -32.281 -8.055 1 75.25 214 GLY B C 1
ATOM 3624 O O . GLY B 1 214 ? 16.641 -32.406 -7.344 1 75.25 214 GLY B O 1
ATOM 3625 N N . ASP B 1 215 ? 15.18 -31.219 -8.438 1 79.44 215 ASP B N 1
ATOM 3626 C CA . ASP B 1 215 ? 15.719 -29.984 -7.883 1 79.44 215 ASP B CA 1
ATOM 3627 C C . ASP B 1 215 ? 15.469 -29.906 -6.379 1 79.44 215 ASP B C 1
ATOM 3629 O O . ASP B 1 215 ? 14.32 -29.797 -5.941 1 79.44 215 ASP B O 1
ATOM 3633 N N . SER B 1 216 ? 16.547 -29.891 -5.609 1 80.25 216 SER B N 1
ATOM 3634 C CA . SER B 1 216 ? 16.438 -29.922 -4.152 1 80.25 216 SER B CA 1
ATOM 3635 C C . SER B 1 216 ? 15.891 -28.609 -3.607 1 80.25 216 SER B C 1
ATOM 3637 O O . SER B 1 216 ? 15.453 -28.547 -2.457 1 80.25 216 SER B O 1
ATOM 3639 N N . ASN B 1 217 ? 15.898 -27.625 -4.449 1 85.62 217 ASN B N 1
ATOM 3640 C CA . ASN B 1 217 ? 15.422 -26.312 -4 1 85.62 217 ASN B CA 1
ATOM 3641 C C . ASN B 1 217 ? 13.906 -26.188 -4.164 1 85.62 217 ASN B C 1
ATOM 3643 O O . ASN B 1 217 ? 13.305 -25.234 -3.658 1 85.62 217 ASN B O 1
ATOM 3647 N N . PHE B 1 218 ? 13.398 -27.172 -4.828 1 90.12 218 PHE B N 1
ATOM 3648 C CA . PHE B 1 218 ? 11.984 -27.062 -5.152 1 90.12 218 PHE B CA 1
ATOM 3649 C C . PHE B 1 218 ? 11.18 -28.141 -4.422 1 90.12 218 PHE B C 1
ATOM 3651 O O . PHE B 1 218 ? 11.562 -29.312 -4.418 1 90.12 218 PHE B O 1
ATOM 3658 N N . GLU B 1 219 ? 10.125 -27.75 -3.795 1 91.69 219 GLU B N 1
ATOM 3659 C CA . GLU B 1 219 ? 9.172 -28.688 -3.195 1 91.69 219 GLU B CA 1
ATOM 3660 C C . GLU B 1 219 ? 7.75 -28.391 -3.668 1 91.69 219 GLU B C 1
ATOM 3662 O O . GLU B 1 219 ? 7.359 -27.219 -3.801 1 91.69 219 GLU B O 1
ATOM 3667 N N . LEU B 1 220 ? 7.059 -29.453 -3.936 1 93.75 220 LEU B N 1
ATOM 3668 C CA . LEU B 1 220 ? 5.641 -29.359 -4.266 1 93.75 220 LEU B CA 1
ATOM 3669 C C . LEU B 1 220 ? 4.773 -29.766 -3.08 1 93.75 220 LEU B C 1
ATOM 3671 O O . LEU B 1 220 ? 4.918 -30.875 -2.561 1 93.75 220 LEU B O 1
ATOM 3675 N N . TRP B 1 221 ? 3.998 -28.859 -2.629 1 94.88 221 TRP B N 1
ATOM 3676 C CA . TRP B 1 221 ? 2.98 -29.125 -1.619 1 94.88 221 TRP B CA 1
ATOM 3677 C C . TRP B 1 221 ? 1.581 -29.047 -2.219 1 94.88 221 TRP B C 1
ATOM 3679 O O . TRP B 1 221 ? 1.373 -28.375 -3.232 1 94.88 221 TRP B O 1
ATOM 3689 N N . THR B 1 222 ? 0.641 -29.812 -1.637 1 95.25 222 THR B N 1
ATOM 3690 C CA . THR B 1 222 ? -0.731 -29.781 -2.129 1 95.25 222 THR B CA 1
ATOM 3691 C C . THR B 1 222 ? -1.691 -29.344 -1.027 1 95.25 222 THR B C 1
ATOM 3693 O O . THR B 1 222 ? -1.418 -29.531 0.158 1 95.25 222 THR B O 1
ATOM 3696 N N . LEU B 1 223 ? -2.697 -28.703 -1.416 1 97.31 223 LEU B N 1
ATOM 3697 C CA . LEU B 1 223 ? -3.75 -28.234 -0.524 1 97.31 223 LEU B CA 1
ATOM 3698 C C . LEU B 1 223 ? -5.121 -28.391 -1.17 1 97.31 223 LEU B C 1
ATOM 3700 O O . LEU B 1 223 ? -5.344 -27.922 -2.293 1 97.31 223 LEU B O 1
ATOM 3704 N N . VAL B 1 224 ? -6.047 -29.125 -0.509 1 96.75 224 VAL B N 1
ATOM 3705 C CA . VAL B 1 224 ? -7.426 -29.172 -0.984 1 96.75 224 VAL B CA 1
ATOM 3706 C C . VAL B 1 224 ? -8.133 -27.859 -0.642 1 96.75 224 VAL B C 1
ATOM 3708 O O . VAL B 1 224 ? -8.562 -27.656 0.497 1 96.75 224 VAL B O 1
ATOM 3711 N N . ALA B 1 225 ? -8.172 -27.078 -1.641 1 96.88 225 ALA B N 1
ATOM 3712 C CA . ALA B 1 225 ? -8.703 -25.719 -1.473 1 96.88 225 ALA B CA 1
ATOM 3713 C C . ALA B 1 225 ? -9.07 -25.109 -2.818 1 96.88 225 ALA B C 1
ATOM 3715 O O . ALA B 1 225 ? -8.766 -25.672 -3.871 1 96.88 225 ALA B O 1
ATOM 3716 N N . SER B 1 226 ? -9.797 -23.984 -2.713 1 95.5 226 SER B N 1
ATOM 3717 C CA . SER B 1 226 ? -10.039 -23.188 -3.912 1 95.5 226 SER B CA 1
ATOM 3718 C C . SER B 1 226 ? -8.758 -22.516 -4.391 1 95.5 226 SER B C 1
ATOM 3720 O O . SER B 1 226 ? -7.742 -22.547 -3.699 1 95.5 226 SER B O 1
ATOM 3722 N N . HIS B 1 227 ? -8.805 -21.984 -5.629 1 96.38 227 HIS B N 1
ATOM 3723 C CA . HIS B 1 227 ? -7.699 -21.203 -6.152 1 96.38 227 HIS B CA 1
ATOM 3724 C C . HIS B 1 227 ? -7.367 -20.031 -5.23 1 96.38 227 HIS B C 1
ATOM 3726 O O . HIS B 1 227 ? -6.191 -19.703 -5.039 1 96.38 227 HIS B O 1
ATOM 3732 N N . ASP B 1 228 ? -8.391 -19.438 -4.609 1 97.62 228 ASP B N 1
ATOM 3733 C CA . ASP B 1 228 ? -8.195 -18.375 -3.635 1 97.62 228 ASP B CA 1
ATOM 3734 C C . ASP B 1 228 ? -8.094 -18.922 -2.217 1 97.62 228 ASP B C 1
ATOM 3736 O O . ASP B 1 228 ? -8.805 -18.484 -1.312 1 97.62 228 ASP B O 1
ATOM 3740 N N . ALA B 1 229 ? -7.16 -19.766 -2.043 1 98.25 229 ALA B N 1
ATOM 3741 C CA . ALA B 1 229 ? -7.016 -20.484 -0.787 1 98.25 229 ALA B CA 1
ATOM 3742 C C . ALA B 1 229 ? -6.75 -19.531 0.375 1 98.25 229 ALA B C 1
ATOM 3744 O O . ALA B 1 229 ? -7.141 -19.812 1.512 1 98.25 229 ALA B O 1
ATOM 3745 N N . MET B 1 230 ? -6.109 -18.344 0.143 1 98.56 230 MET B N 1
ATOM 3746 C CA . MET B 1 230 ? -5.82 -17.391 1.207 1 98.56 230 MET B CA 1
ATOM 3747 C C . MET B 1 230 ? -7.105 -16.797 1.774 1 98.56 230 MET B C 1
ATOM 3749 O O . MET B 1 230 ? -7.109 -16.25 2.877 1 98.56 230 MET B O 1
ATOM 3753 N N . VAL B 1 231 ? -8.164 -16.891 1.002 1 98.12 231 VAL B N 1
ATOM 3754 C CA . VAL B 1 231 ? -9.469 -16.422 1.448 1 98.12 231 VAL B CA 1
ATOM 3755 C C . VAL B 1 231 ? -10.234 -17.562 2.102 1 98.12 231 VAL B C 1
ATOM 3757 O O . VAL B 1 231 ? -10.742 -17.422 3.217 1 98.12 231 VAL B O 1
ATOM 3760 N N . THR B 1 232 ? -10.25 -18.781 1.483 1 97.69 232 THR B N 1
ATOM 3761 C CA . THR B 1 232 ? -11.141 -19.859 1.885 1 97.69 232 THR B CA 1
ATOM 3762 C C . THR B 1 232 ? -10.477 -20.75 2.928 1 97.69 232 THR B C 1
ATOM 3764 O O . THR B 1 232 ? -11.156 -21.406 3.711 1 97.69 232 THR B O 1
ATOM 3767 N N . HIS B 1 233 ? -9.219 -20.812 2.936 1 98.12 233 HIS B N 1
ATOM 3768 C CA . HIS B 1 233 ? -8.445 -21.688 3.811 1 98.12 233 HIS B CA 1
ATOM 3769 C C . HIS B 1 233 ? -7.312 -20.922 4.492 1 98.12 233 HIS B C 1
ATOM 3771 O O . HIS B 1 233 ? -6.16 -21.359 4.465 1 98.12 233 HIS B O 1
ATOM 3777 N N . THR B 1 234 ? -7.691 -19.859 5.152 1 98.19 234 THR B N 1
ATOM 3778 C CA . THR B 1 234 ? -6.777 -18.875 5.727 1 98.19 234 THR B CA 1
ATOM 3779 C C . THR B 1 234 ? -5.781 -19.562 6.664 1 98.19 234 THR B C 1
ATOM 3781 O O . THR B 1 234 ? -4.574 -19.344 6.555 1 98.19 234 THR B O 1
ATOM 3784 N N . GLU B 1 235 ? -6.23 -20.406 7.555 1 98.12 235 GLU B N 1
ATOM 3785 C CA . GLU B 1 235 ? -5.367 -21.031 8.555 1 98.12 235 GLU B CA 1
ATOM 3786 C C . GLU B 1 235 ? -4.391 -22 7.91 1 98.12 235 GLU B C 1
ATOM 3788 O O . GLU B 1 235 ? -3.221 -22.062 8.289 1 98.12 235 GLU B O 1
ATOM 3793 N N . ASP B 1 236 ? -4.895 -22.766 6.984 1 98.56 236 ASP B N 1
ATOM 3794 C CA . ASP B 1 236 ? -4.035 -23.719 6.281 1 98.56 236 ASP B CA 1
ATOM 3795 C C . ASP B 1 236 ? -2.922 -23 5.527 1 98.56 236 ASP B C 1
ATOM 3797 O O . ASP B 1 236 ? -1.756 -23.391 5.609 1 98.56 236 ASP B O 1
ATOM 3801 N N . VAL B 1 237 ? -3.303 -21.938 4.828 1 98.81 237 VAL B N 1
ATOM 3802 C CA . VAL B 1 237 ? -2.328 -21.188 4.043 1 98.81 237 VAL B CA 1
ATOM 3803 C C . VAL B 1 237 ? -1.299 -20.547 4.969 1 98.81 237 VAL B C 1
ATOM 3805 O O . VAL B 1 237 ? -0.092 -20.656 4.734 1 98.81 237 VAL B O 1
ATOM 3808 N N . ALA B 1 238 ? -1.762 -19.922 6.07 1 98.69 238 ALA B N 1
ATOM 3809 C CA . ALA B 1 238 ? -0.833 -19.297 7.012 1 98.69 238 ALA B CA 1
ATOM 3810 C C . ALA B 1 238 ? 0.131 -20.328 7.594 1 98.69 238 ALA B C 1
ATOM 3812 O O . ALA B 1 238 ? 1.335 -20.078 7.68 1 98.69 238 ALA B O 1
ATOM 3813 N N . GLY B 1 239 ? -0.436 -21.484 7.957 1 98.25 239 GLY B N 1
ATOM 3814 C CA . GLY B 1 239 ? 0.41 -22.547 8.477 1 98.25 239 GLY B CA 1
ATOM 3815 C C . GLY B 1 239 ? 1.457 -23.016 7.484 1 98.25 239 GLY B C 1
ATOM 3816 O O . GLY B 1 239 ? 2.615 -23.219 7.852 1 98.25 239 GLY B O 1
ATOM 3817 N N . MET B 1 240 ? 1.124 -23.156 6.27 1 98.38 240 MET B N 1
ATOM 3818 C CA . MET B 1 240 ? 2.043 -23.609 5.227 1 98.38 240 MET B CA 1
ATOM 3819 C C . MET B 1 240 ? 3.119 -22.562 4.965 1 98.38 240 MET B C 1
ATOM 3821 O O . MET B 1 240 ? 4.281 -22.906 4.727 1 98.38 240 MET B O 1
ATOM 3825 N N . LEU B 1 241 ? 2.682 -21.234 4.992 1 98.56 241 LEU B N 1
ATOM 3826 C CA . LEU B 1 241 ? 3.66 -20.172 4.789 1 98.56 241 LEU B CA 1
ATOM 3827 C C . LEU B 1 241 ? 4.676 -20.141 5.93 1 98.56 241 LEU B C 1
ATOM 3829 O O . LEU B 1 241 ? 5.867 -19.938 5.699 1 98.56 241 LEU B O 1
ATOM 3833 N N . LEU B 1 242 ? 4.195 -20.359 7.16 1 97.62 242 LEU B N 1
ATOM 3834 C CA . LEU B 1 242 ? 5.09 -20.406 8.312 1 97.62 242 LEU B CA 1
ATOM 3835 C C . LEU B 1 242 ? 6.055 -21.578 8.195 1 97.62 242 LEU B C 1
ATOM 3837 O O . LEU B 1 242 ? 7.246 -21.438 8.492 1 97.62 242 LEU B O 1
ATOM 3841 N N . ALA B 1 243 ? 5.551 -22.734 7.719 1 95.94 243 ALA B N 1
ATOM 3842 C CA . ALA B 1 243 ? 6.402 -23.891 7.512 1 95.94 243 ALA B CA 1
ATOM 3843 C C . ALA B 1 243 ? 7.438 -23.641 6.422 1 95.94 243 ALA B C 1
ATOM 3845 O O . ALA B 1 243 ? 8.602 -24.016 6.555 1 95.94 243 ALA B O 1
ATOM 3846 N N . ALA B 1 244 ? 7.023 -23 5.352 1 94.88 244 ALA B N 1
ATOM 3847 C CA . ALA B 1 244 ? 7.93 -22.688 4.25 1 94.88 244 ALA B CA 1
ATOM 3848 C C . ALA B 1 244 ? 9.055 -21.766 4.703 1 94.88 244 ALA B C 1
ATOM 3850 O O . ALA B 1 244 ? 10.18 -21.859 4.223 1 94.88 244 ALA B O 1
ATOM 3851 N N . ALA B 1 245 ? 8.711 -20.844 5.582 1 93.75 245 ALA B N 1
ATOM 3852 C CA . ALA B 1 245 ? 9.688 -19.875 6.078 1 93.75 245 ALA B CA 1
ATOM 3853 C C . ALA B 1 245 ? 10.789 -20.562 6.871 1 93.75 245 ALA B C 1
ATOM 3855 O O . ALA B 1 245 ? 11.891 -20.031 7.016 1 93.75 245 ALA B O 1
ATOM 3856 N N . GLU B 1 246 ? 10.5 -21.688 7.434 1 89.31 246 GLU B N 1
ATOM 3857 C CA . GLU B 1 246 ? 11.453 -22.422 8.273 1 89.31 246 GLU B CA 1
ATOM 3858 C C . GLU B 1 246 ? 12.359 -23.312 7.43 1 89.31 246 GLU B C 1
ATOM 3860 O O . GLU B 1 246 ? 13.32 -23.891 7.938 1 89.31 246 GLU B O 1
ATOM 3865 N N . ARG B 1 247 ? 11.961 -23.469 6.227 1 78.25 247 ARG B N 1
ATOM 3866 C CA . ARG B 1 247 ? 12.781 -24.328 5.371 1 78.25 247 ARG B CA 1
ATOM 3867 C C . ARG B 1 247 ? 14.203 -23.797 5.25 1 78.25 247 ARG B C 1
ATOM 3869 O O . ARG B 1 247 ? 14.398 -22.578 5.148 1 78.25 247 ARG B O 1
ATOM 3876 N N . GLU B 1 248 ? 15.164 -24.531 5.816 1 62.94 248 GLU B N 1
ATOM 3877 C CA . GLU B 1 248 ? 16.578 -24.156 5.738 1 62.94 248 GLU B CA 1
ATOM 3878 C C . GLU B 1 248 ? 17.062 -24.156 4.293 1 62.94 248 GLU B C 1
ATOM 3880 O O . GLU B 1 248 ? 16.609 -24.953 3.475 1 62.94 248 GLU B O 1
ATOM 3885 N N . VAL B 1 249 ? 17.406 -22.875 3.752 1 55.94 249 VAL B N 1
ATOM 3886 C CA . VAL B 1 249 ? 18.125 -22.812 2.477 1 55.94 249 VAL B CA 1
ATOM 3887 C C . VAL B 1 249 ? 19.328 -23.75 2.504 1 55.94 249 VAL B C 1
ATOM 3889 O O . VAL B 1 249 ? 20.172 -23.672 3.402 1 55.94 249 VAL B O 1
ATOM 3892 N N . SER B 1 250 ? 19.109 -24.938 2.166 1 48.62 250 SER B N 1
ATOM 3893 C CA . SER B 1 250 ? 20.375 -25.656 2.074 1 48.62 250 SER B CA 1
ATOM 3894 C C . SER B 1 250 ? 21.484 -24.766 1.542 1 48.62 250 SER B C 1
ATOM 3896 O O . SER B 1 250 ? 21.281 -24.016 0.584 1 48.62 250 SER B O 1
ATOM 3898 N N . ALA B 1 251 ? 22.516 -24.281 2.367 1 40.94 251 ALA B N 1
ATOM 3899 C CA . ALA B 1 251 ? 23.766 -23.578 2.082 1 40.94 251 ALA B CA 1
ATOM 3900 C C . ALA B 1 251 ? 24.203 -23.797 0.636 1 40.94 251 ALA B C 1
ATOM 3902 O O . ALA B 1 251 ? 23.859 -24.812 0.024 1 40.94 251 ALA B O 1
ATOM 3903 N N . VAL B 1 252 ? 25.078 -22.688 0.038 1 36.91 252 VAL B N 1
ATOM 3904 C CA . VAL B 1 252 ? 25.938 -22.688 -1.146 1 36.91 252 VAL B CA 1
ATOM 3905 C C . VAL B 1 252 ? 26.578 -24.062 -1.315 1 36.91 252 VAL B C 1
ATOM 3907 O O . VAL B 1 252 ? 27.312 -24.531 -0.436 1 36.91 252 VAL B O 1
ATOM 3910 N N . VAL B 1 253 ? 25.828 -24.781 -2.205 1 24.7 253 VAL B N 1
ATOM 3911 C CA . VAL B 1 253 ? 26.75 -25.766 -2.777 1 24.7 253 VAL B CA 1
ATOM 3912 C C . VAL B 1 253 ? 28.078 -25.094 -3.107 1 24.7 253 VAL B C 1
ATOM 3914 O O . VAL B 1 253 ? 28.109 -24.078 -3.816 1 24.7 253 VAL B O 1
ATOM 3917 N N . HIS B 1 254 ? 29.109 -25.281 -2.367 1 24.2 254 HIS B N 1
ATOM 3918 C CA . HIS B 1 254 ? 30.438 -25.094 -2.912 1 24.2 254 HIS B CA 1
ATOM 3919 C C . HIS B 1 254 ? 30.562 -25.703 -4.309 1 24.2 254 HIS B C 1
ATOM 3921 O O . HIS B 1 254 ? 30.047 -26.797 -4.566 1 24.2 254 HIS B O 1
#

InterPro domains:
  IPR000073 Alpha/beta hydrolase fold-1 [PF12697] (10-238)
  IPR029058 Alpha/Beta hydrolase fold [G3DSA:3.40.50.1820] (1-247)
  IPR029058 Alpha/Beta hydrolase fold [SSF53474] (5-243)
  IPR052897 Secondary metabolite biosynthesis hydrolase [PTHR37017] (5-247)

pLDDT: mean 92.3, std 13.03, range [23.89, 98.94]

Organism: Rhodococcus erythropolis (NCBI:txid1833)

Secondary structure (DSSP, 8-state):
------PPEEEEE--TT--GGGGHHHHHHHHHTT--EE-PPPTTSGGGGGG--TT--HHHHHHHHHHHHHHTT--SEEEEEETTHHHHHHHHHHHHGGGEEEEEEES-----TT--TGGGSPTTHHHHHHHHHHHHSTTTEEPP--GGGGT---HHHHHHHGGG---EETHHHHPPP----GGGGS-EEEEEEE-TTS-BSS--HHHHHHHTTT-TTEEEEEEES-TTHHHHSHHHHHHHHHHHHT--------/------PPEEEEE--TT--GGGGHHHHHHHHHTT--EE-PPPTTSGGGGGG--TT--HHHHHHHHHHHHHHTT--SEEEEEETTHHHHHHHHHHHHGGGEEEEEEES-----TT--TGGGSPTTHHHHHHHHHHHHSTTTEEPP--GGGGT---HHHHHHHGGG---EETHHHHPPP----GGGGS-EEEEEEE-TTS-BSS--HHHHHHHTTT-TTEEEEEEES-TTHHHHTHHHHHHHHHHHHT--------

Radius of gyration: 23.54 Å; Cα contacts (8 Å, |Δi|>4): 1062; chains: 2; bounding box: 60×70×55 Å

Nearest PDB structures (foldseek):
  6tj2-assembly1_C  TM=8.431E-01  e=1.251E-15  Paenibacillus sp. VTT E-133280
  5y57-assembly3_C  TM=7.522E-01  e=4.564E-13  Sphingobium faniae
  5y5r-assembly6_F  TM=7.170E-01  e=8.078E-13  Sphingobium faniae
  5y5r-assembly5_E  TM=6.793E-01  e=1.259E-12  Sphingobium faniae
  3v48-assembly1_B  TM=6.799E-01  e=2.665E-08  Escherichia coli SE11